Protein AF-A0A6A5TLI2-F1 (afdb_monomer)

Solvent-accessible surface area (backbone atoms only — not comparable to full-atom values): 25163 Å² total; per-residue (Å²): 132,85,78,82,73,52,77,64,56,52,54,50,51,51,52,51,52,51,52,52,59,65,46,51,81,82,48,85,83,64,57,69,62,50,48,46,63,44,53,27,69,99,76,43,58,48,68,50,74,39,88,47,91,58,64,58,66,43,54,50,50,51,56,49,50,53,50,31,34,76,70,69,56,26,66,84,86,59,65,67,46,73,38,31,70,54,40,80,92,35,46,45,74,72,72,67,57,68,78,84,73,76,56,77,68,58,58,59,57,53,53,64,55,50,65,70,65,52,82,81,69,77,91,76,74,93,75,83,89,81,88,77,83,88,79,92,85,83,90,82,88,78,94,73,87,79,87,67,88,71,74,55,77,65,44,63,29,49,31,41,57,54,54,53,41,58,51,27,40,76,69,73,38,55,79,87,77,50,66,94,72,32,81,54,22,48,47,66,75,36,71,80,38,61,68,59,34,52,52,52,52,51,48,48,34,53,37,66,34,67,91,73,47,62,90,65,56,47,74,39,33,44,50,61,51,36,72,70,36,54,70,30,93,63,77,31,63,45,59,42,53,51,46,53,48,45,41,72,64,30,40,30,92,84,55,46,74,67,54,53,46,49,49,40,34,59,38,60,44,43,32,74,30,43,44,52,46,28,54,52,48,34,60,50,71,58,64,96,58,59,42,88,39,67,65,59,51,50,49,50,50,52,53,18,41,51,54,46,25,61,74,71,71,47,90,82,67,70,55,55,70,73,58,42,53,52,51,49,52,56,46,56,70,71,62,64,72,79,78,78,76,70,75,95,66,93,71,81,74,64,73,64,62,56,56,59,53,53,52,51,51,52,51,52,53,54,52,48,53,54,49,54,53,47,38,69,74,58,35,62,69,49,58,64,68,66,53,88,80,86,51,83,88,73,66,81,82,90,79,58,58,73,58,55,49,52,51,47,57,72,57,57,82,76,113

Structure (mmCIF, N/CA/C/O backbone):
data_AF-A0A6A5TLI2-F1
#
_entry.id   AF-A0A6A5TLI2-F1
#
loop_
_atom_site.group_PDB
_atom_site.id
_atom_site.type_symbol
_atom_site.label_atom_id
_atom_site.label_alt_id
_atom_site.label_comp_id
_atom_site.label_asym_id
_atom_site.label_entity_id
_atom_site.label_seq_id
_atom_site.pdbx_PDB_ins_code
_atom_site.Cartn_x
_atom_site.Cartn_y
_atom_site.Cartn_z
_atom_site.occupancy
_atom_site.B_iso_or_equiv
_atom_site.auth_seq_id
_atom_site.auth_comp_id
_atom_site.auth_asym_id
_atom_site.auth_atom_id
_atom_site.pdbx_PDB_model_num
ATOM 1 N N . MET A 1 1 ? 1.275 -0.196 -52.622 1.00 39.25 1 MET A N 1
ATOM 2 C CA . MET A 1 1 ? 1.720 -1.388 -53.374 1.00 39.25 1 MET A CA 1
ATOM 3 C C . MET A 1 1 ? 3.051 -1.822 -52.786 1.00 39.25 1 MET A C 1
ATOM 5 O O . MET A 1 1 ? 4.005 -1.066 -52.906 1.00 39.25 1 MET A O 1
ATOM 9 N N . ALA A 1 2 ? 3.107 -2.949 -52.077 1.00 48.44 2 ALA A N 1
ATOM 10 C CA . ALA A 1 2 ? 4.378 -3.488 -51.602 1.00 48.44 2 ALA A CA 1
ATOM 11 C C . ALA A 1 2 ? 5.139 -4.030 -52.818 1.00 48.44 2 ALA A C 1
ATOM 13 O O . ALA A 1 2 ? 4.650 -4.939 -53.488 1.00 48.44 2 ALA A O 1
ATOM 14 N N . GLN A 1 3 ? 6.279 -3.426 -53.155 1.00 59.34 3 GLN A N 1
ATOM 15 C CA . GLN A 1 3 ? 7.185 -4.005 -54.143 1.00 59.34 3 GLN A CA 1
ATOM 16 C C . GLN A 1 3 ? 7.678 -5.342 -53.580 1.00 59.34 3 GLN A C 1
ATOM 18 O O . GLN A 1 3 ? 8.162 -5.402 -52.452 1.00 59.34 3 GLN A O 1
ATOM 23 N N . SER A 1 4 ? 7.489 -6.425 -54.332 1.00 59.00 4 SER A N 1
ATOM 24 C CA . SER A 1 4 ? 7.998 -7.741 -53.960 1.00 59.00 4 SER A CA 1
ATOM 25 C C . SER A 1 4 ? 9.522 -7.701 -54.019 1.00 59.00 4 SER A C 1
ATOM 27 O O . SER A 1 4 ? 10.084 -7.637 -55.114 1.00 59.00 4 SER A O 1
ATOM 29 N N . TYR A 1 5 ? 10.173 -7.709 -52.857 1.00 66.69 5 TYR A N 1
ATOM 30 C CA . TYR A 1 5 ? 11.626 -7.800 -52.771 1.00 66.69 5 TYR A CA 1
ATOM 31 C C . TYR A 1 5 ? 12.113 -9.031 -53.527 1.00 66.69 5 TYR A C 1
ATOM 33 O O . TYR A 1 5 ? 11.521 -10.112 -53.443 1.00 66.69 5 TYR A O 1
ATOM 41 N N . THR A 1 6 ? 13.198 -8.876 -54.275 1.00 78.31 6 THR A N 1
ATOM 42 C CA . THR A 1 6 ? 13.829 -10.034 -54.910 1.00 78.31 6 THR A CA 1
ATOM 43 C C . THR A 1 6 ? 14.427 -10.936 -53.824 1.00 78.31 6 THR A C 1
ATOM 45 O O . THR A 1 6 ? 14.889 -10.454 -52.788 1.00 78.31 6 THR A O 1
ATOM 48 N N . LEU A 1 7 ? 14.469 -12.256 -54.050 1.00 68.25 7 LEU A N 1
ATOM 49 C CA . LEU A 1 7 ? 15.100 -13.220 -53.125 1.00 68.25 7 LEU A CA 1
ATOM 50 C C . LEU A 1 7 ? 16.531 -12.805 -52.719 1.00 68.25 7 LEU A C 1
ATOM 52 O O . LEU A 1 7 ? 16.986 -13.121 -51.622 1.00 68.25 7 LEU A O 1
ATOM 56 N N . ASN A 1 8 ? 17.223 -12.059 -53.587 1.00 83.94 8 ASN A N 1
ATOM 57 C CA . ASN A 1 8 ? 18.562 -11.538 -53.337 1.00 83.94 8 ASN A CA 1
ATOM 58 C C . ASN A 1 8 ? 18.569 -10.353 -52.348 1.00 83.94 8 ASN A C 1
ATOM 60 O O . ASN A 1 8 ? 19.383 -10.324 -51.430 1.00 83.94 8 ASN A O 1
ATOM 64 N N . GLU A 1 9 ? 17.631 -9.409 -52.464 1.00 90.00 9 GLU A N 1
ATOM 65 C CA . GLU A 1 9 ? 17.502 -8.289 -51.515 1.00 90.00 9 GLU A CA 1
ATOM 66 C C . GLU A 1 9 ? 17.155 -8.774 -50.108 1.00 90.00 9 GLU A C 1
ATOM 68 O O . GLU A 1 9 ? 17.720 -8.288 -49.130 1.00 90.00 9 GLU A O 1
ATOM 73 N N . GLN A 1 10 ? 16.280 -9.777 -49.999 1.00 90.38 10 GLN A N 1
ATOM 74 C CA . GLN A 1 10 ? 15.936 -10.372 -48.711 1.00 90.38 10 GLN A CA 1
ATOM 75 C C . GLN A 1 10 ? 17.144 -11.071 -48.073 1.00 90.38 10 GLN A C 1
ATOM 77 O O . GLN A 1 10 ? 17.377 -10.916 -46.874 1.00 90.38 10 GLN A O 1
ATOM 82 N N . ALA A 1 11 ? 17.938 -11.800 -48.864 1.00 90.38 11 ALA A N 1
ATOM 83 C CA . ALA A 1 11 ? 19.151 -12.455 -48.380 1.00 90.38 11 ALA A CA 1
ATOM 84 C C . ALA A 1 11 ? 20.198 -11.438 -47.889 1.00 90.38 11 ALA A C 1
ATOM 86 O O . ALA A 1 11 ? 20.787 -11.622 -46.820 1.00 90.38 11 ALA A O 1
ATOM 87 N N . VAL A 1 12 ? 20.389 -10.339 -48.628 1.00 94.12 12 VAL A N 1
ATOM 88 C CA . VAL A 1 12 ? 21.301 -9.251 -48.243 1.00 94.12 12 VAL A CA 1
ATOM 89 C C . VAL A 1 12 ? 20.803 -8.528 -46.990 1.00 94.12 12 VAL A C 1
ATOM 91 O O . VAL A 1 12 ? 21.582 -8.338 -46.058 1.00 94.12 12 VAL A O 1
ATOM 94 N N . ALA A 1 13 ? 19.517 -8.177 -46.919 1.00 95.31 13 ALA A N 1
ATOM 95 C CA . ALA A 1 13 ? 18.926 -7.520 -45.753 1.00 95.31 13 ALA A CA 1
ATOM 96 C C . ALA A 1 13 ? 19.003 -8.403 -44.500 1.00 95.31 13 ALA A C 1
ATOM 98 O O . ALA A 1 13 ? 19.365 -7.920 -43.428 1.00 95.31 13 ALA A O 1
ATOM 99 N N . HIS A 1 14 ? 18.731 -9.704 -44.644 1.00 94.62 14 HIS A N 1
ATOM 100 C CA . HIS A 1 14 ? 18.873 -10.673 -43.562 1.00 94.62 14 HIS A CA 1
ATOM 101 C C . HIS A 1 14 ? 20.314 -10.719 -43.049 1.00 94.62 14 HIS A C 1
ATOM 103 O O . HIS A 1 14 ? 20.538 -10.601 -41.845 1.00 94.62 14 HIS A O 1
ATOM 109 N N . ARG A 1 15 ? 21.307 -10.838 -43.946 1.00 95.38 15 ARG A N 1
ATOM 110 C CA . ARG A 1 15 ? 22.713 -10.852 -43.523 1.00 95.38 15 ARG A CA 1
ATOM 111 C C . ARG A 1 15 ? 23.103 -9.543 -42.844 1.00 95.38 15 ARG A C 1
ATOM 113 O O . ARG A 1 15 ? 23.720 -9.586 -41.788 1.00 95.38 15 ARG A O 1
ATOM 120 N N . LEU A 1 16 ? 22.714 -8.404 -43.413 1.00 96.31 16 LEU A N 1
ATOM 121 C CA . LEU A 1 16 ? 23.007 -7.088 -42.852 1.00 96.31 16 LEU A CA 1
ATOM 122 C C . LEU A 1 16 ? 22.413 -6.917 -41.446 1.00 96.31 16 LEU A C 1
ATOM 124 O O . LEU A 1 16 ? 23.113 -6.454 -40.552 1.00 96.31 16 LEU A O 1
ATOM 128 N N . LEU A 1 17 ? 21.157 -7.320 -41.230 1.00 96.62 17 LEU A N 1
ATOM 129 C CA . LEU A 1 17 ? 20.503 -7.233 -39.923 1.00 96.62 17 LEU A CA 1
ATOM 130 C C . LEU A 1 17 ? 21.222 -8.086 -38.869 1.00 96.62 17 LEU A C 1
ATOM 132 O O . LEU A 1 17 ? 21.444 -7.618 -37.754 1.00 96.62 17 LEU A O 1
ATOM 136 N N . VAL A 1 18 ? 21.613 -9.312 -39.231 1.00 95.88 18 VAL A N 1
ATOM 137 C CA . VAL A 1 18 ? 22.367 -10.204 -38.337 1.00 95.88 18 VAL A CA 1
ATOM 138 C C . VAL A 1 18 ? 23.701 -9.575 -37.942 1.00 95.88 18 VAL A C 1
ATOM 140 O O . VAL A 1 18 ? 24.020 -9.544 -36.757 1.00 95.88 18 VAL A O 1
ATOM 143 N N . GLU A 1 19 ? 24.455 -9.033 -38.901 1.00 96.56 19 GLU A N 1
ATOM 144 C CA . GLU A 1 19 ? 25.743 -8.387 -38.615 1.00 96.56 19 GLU A CA 1
ATOM 145 C C . GLU A 1 19 ? 25.578 -7.128 -37.752 1.00 96.56 19 GLU A C 1
ATOM 147 O O . GLU A 1 19 ? 26.348 -6.918 -36.815 1.00 96.56 19 GLU A O 1
ATOM 152 N N . LEU A 1 20 ? 24.548 -6.311 -38.007 1.00 96.81 20 LEU A N 1
ATOM 153 C CA . LEU A 1 20 ? 24.256 -5.125 -37.196 1.00 96.81 20 LEU A CA 1
ATOM 154 C C . LEU A 1 20 ? 23.976 -5.494 -35.735 1.00 96.81 20 LEU A C 1
ATOM 156 O O . LEU A 1 20 ? 24.551 -4.879 -34.841 1.00 96.81 20 LEU A O 1
ATOM 160 N N . LEU A 1 21 ? 23.140 -6.506 -35.487 1.00 95.81 21 LEU A N 1
ATOM 161 C CA . LEU A 1 21 ? 22.806 -6.950 -34.129 1.00 95.81 21 LEU A CA 1
ATOM 162 C C . LEU A 1 21 ? 23.989 -7.638 -33.435 1.00 95.81 21 LEU A C 1
ATOM 164 O O . LEU A 1 21 ? 24.227 -7.398 -32.253 1.00 95.81 21 LEU A O 1
ATOM 168 N N . ALA A 1 22 ? 24.758 -8.455 -34.162 1.00 94.56 22 ALA A N 1
ATOM 169 C CA . ALA A 1 22 ? 25.930 -9.134 -33.614 1.00 94.56 22 ALA A CA 1
ATOM 170 C C . ALA A 1 22 ? 27.008 -8.133 -33.171 1.00 94.56 22 ALA A C 1
ATOM 172 O O . ALA A 1 22 ? 27.561 -8.250 -32.077 1.00 94.56 22 ALA A O 1
ATOM 173 N N . HIS A 1 23 ? 27.280 -7.115 -33.993 1.00 95.19 23 HIS A N 1
ATOM 174 C CA . HIS A 1 23 ? 28.270 -6.095 -33.669 1.00 95.19 23 HIS A CA 1
ATOM 175 C C . HIS A 1 23 ? 27.754 -5.037 -32.683 1.00 95.19 23 HIS A C 1
ATOM 177 O O . HIS A 1 23 ? 28.562 -4.473 -31.947 1.00 95.19 23 HIS A O 1
ATOM 183 N N . GLN A 1 24 ? 26.439 -4.800 -32.580 1.00 95.75 24 GLN A N 1
ATOM 184 C CA . GLN A 1 24 ? 25.865 -3.830 -31.635 1.00 95.75 24 GLN A CA 1
ATOM 185 C C . GLN A 1 24 ? 26.320 -4.063 -30.185 1.00 95.75 24 GLN A C 1
ATOM 187 O O . GLN A 1 24 ? 26.516 -3.099 -29.452 1.00 95.75 24 GLN A O 1
ATOM 192 N N . PHE A 1 25 ? 26.532 -5.318 -29.776 1.00 89.44 25 PHE A N 1
ATOM 193 C CA . PHE A 1 25 ? 26.960 -5.653 -28.414 1.00 89.44 25 PHE A CA 1
ATOM 194 C C . PHE A 1 25 ? 28.353 -5.105 -28.050 1.00 89.44 25 PHE A C 1
ATOM 196 O O . PHE A 1 25 ? 28.614 -4.807 -26.888 1.00 89.44 25 PHE A O 1
ATOM 203 N N . ALA A 1 26 ? 29.249 -4.968 -29.032 1.00 93.88 26 ALA A N 1
ATOM 204 C CA . ALA A 1 26 ? 30.654 -4.616 -28.811 1.00 93.88 26 ALA A CA 1
ATOM 205 C C . ALA A 1 26 ? 31.037 -3.220 -29.333 1.00 93.88 26 ALA A C 1
ATOM 207 O O . ALA A 1 26 ? 32.183 -2.799 -29.173 1.00 93.88 26 ALA A O 1
ATOM 208 N N . PHE A 1 27 ? 30.106 -2.504 -29.965 1.00 94.88 27 PHE A N 1
ATOM 209 C CA . PHE A 1 27 ? 30.338 -1.178 -30.532 1.00 94.88 27 PHE A CA 1
ATOM 210 C C . PHE A 1 27 ? 29.565 -0.100 -29.757 1.00 94.88 27 PHE A C 1
ATOM 212 O O . PHE A 1 27 ? 28.487 -0.364 -29.225 1.00 94.88 27 PHE A O 1
ATOM 219 N N . PRO A 1 28 ? 30.088 1.138 -29.683 1.00 95.81 28 PRO A N 1
ATOM 220 C CA . PRO A 1 28 ? 29.411 2.223 -28.985 1.00 95.81 28 PRO A CA 1
ATOM 221 C C . PRO A 1 28 ? 28.083 2.587 -29.662 1.00 95.81 28 PRO A C 1
ATOM 223 O O . PRO A 1 28 ? 27.995 2.708 -30.886 1.00 95.81 28 PRO A O 1
ATOM 226 N N . VAL A 1 29 ? 27.054 2.832 -28.848 1.00 96.44 29 VAL A N 1
ATOM 227 C CA . VAL A 1 29 ? 25.727 3.238 -29.326 1.00 96.44 29 VAL A CA 1
ATOM 228 C C . VAL A 1 29 ? 25.762 4.699 -29.776 1.00 96.44 29 VAL A C 1
ATOM 230 O O . VAL A 1 29 ? 25.893 5.618 -28.969 1.00 96.44 29 VAL A O 1
ATOM 233 N N . ARG A 1 30 ? 25.596 4.930 -31.081 1.00 95.56 30 ARG A N 1
ATOM 234 C CA . ARG A 1 30 ? 25.567 6.268 -31.697 1.00 95.56 30 ARG A CA 1
ATOM 235 C C . ARG A 1 30 ? 24.184 6.921 -31.581 1.00 95.56 30 ARG A C 1
ATOM 237 O O . ARG A 1 30 ? 23.533 7.240 -32.578 1.00 95.56 30 ARG A O 1
ATOM 244 N N . TRP A 1 31 ? 23.709 7.094 -30.347 1.00 95.62 31 TRP A N 1
ATOM 245 C CA . TRP A 1 31 ? 22.345 7.568 -30.093 1.00 95.62 31 TRP A CA 1
ATOM 246 C C . TRP A 1 31 ? 22.119 9.022 -30.522 1.00 95.62 31 TRP A C 1
ATOM 248 O O . TRP A 1 31 ? 21.080 9.330 -31.097 1.00 95.62 31 TRP A O 1
ATOM 258 N N . THR A 1 32 ? 23.116 9.894 -30.349 1.00 94.12 32 THR A N 1
ATOM 259 C CA . THR A 1 32 ? 23.049 11.292 -30.809 1.00 94.12 32 THR A CA 1
ATOM 260 C C . THR A 1 32 ? 22.820 11.383 -32.317 1.00 94.12 32 THR A C 1
ATOM 262 O O . THR A 1 32 ? 21.941 12.114 -32.760 1.00 94.12 32 THR A O 1
ATOM 265 N N . ASP A 1 33 ? 23.550 10.591 -33.107 1.00 94.06 33 ASP A N 1
ATOM 266 C CA . ASP A 1 33 ? 23.412 10.585 -34.569 1.00 94.06 33 ASP A CA 1
ATOM 267 C C . ASP A 1 33 ? 22.046 10.040 -35.007 1.00 94.06 33 ASP A C 1
ATOM 269 O O . ASP A 1 33 ? 21.453 10.514 -35.975 1.00 94.06 33 ASP A O 1
ATOM 273 N N . THR A 1 34 ? 21.521 9.066 -34.259 1.00 94.81 34 THR A N 1
ATOM 274 C CA . THR A 1 34 ? 20.181 8.512 -34.487 1.00 94.81 34 THR A CA 1
ATOM 275 C C . THR A 1 34 ? 19.105 9.567 -34.228 1.00 94.81 34 THR A C 1
ATOM 277 O O . THR A 1 34 ? 18.203 9.746 -35.043 1.00 94.81 34 THR A O 1
ATOM 280 N N . GLN A 1 35 ? 19.213 10.311 -33.124 1.00 94.25 35 GLN A N 1
ATOM 281 C CA . GLN A 1 35 ? 18.293 11.404 -32.812 1.00 94.25 35 GLN A CA 1
ATOM 282 C C . GLN A 1 35 ? 18.388 12.540 -33.832 1.00 94.25 35 GLN A C 1
ATOM 284 O O . GLN A 1 35 ? 17.355 13.062 -34.239 1.00 94.25 35 GLN A O 1
ATOM 289 N N . ASP A 1 36 ? 19.590 12.884 -34.295 1.00 92.75 36 ASP A N 1
ATOM 290 C CA . ASP A 1 36 ? 19.778 13.857 -35.372 1.00 92.75 36 ASP A CA 1
ATOM 291 C C . ASP A 1 36 ? 19.052 13.419 -36.646 1.00 92.75 36 ASP A C 1
ATOM 293 O O . ASP A 1 36 ? 18.323 14.216 -37.230 1.00 92.75 36 ASP A O 1
ATOM 297 N N . ALA A 1 37 ? 19.184 12.157 -37.055 1.00 91.69 37 ALA A N 1
ATOM 298 C CA . ALA A 1 37 ? 18.510 11.640 -38.245 1.00 91.69 37 ALA A CA 1
ATOM 299 C C . ALA A 1 37 ? 16.973 11.615 -38.118 1.00 91.69 37 ALA A C 1
ATOM 301 O O . ALA A 1 37 ? 16.279 11.809 -39.111 1.00 91.69 37 ALA A O 1
ATOM 302 N N . LEU A 1 38 ? 16.435 11.385 -36.914 1.00 92.38 38 LEU A N 1
ATOM 303 C CA . LEU A 1 38 ? 14.987 11.346 -36.665 1.00 92.38 38 LEU A CA 1
ATOM 304 C C . LEU A 1 38 ? 14.369 12.744 -36.503 1.00 92.38 38 LEU A C 1
ATOM 306 O O . LEU A 1 38 ? 13.240 12.990 -36.930 1.00 92.38 38 LEU A O 1
ATOM 310 N N . LEU A 1 39 ? 15.082 13.654 -35.836 1.00 92.00 39 LEU A N 1
ATOM 311 C CA . LEU A 1 39 ? 14.563 14.959 -35.417 1.00 92.00 39 LEU A CA 1
ATOM 312 C C . LEU A 1 39 ? 14.951 16.101 -36.367 1.00 92.00 39 LEU A C 1
ATOM 314 O O . LEU A 1 39 ? 14.342 17.171 -36.291 1.00 92.00 39 LEU A O 1
ATOM 318 N N . SER A 1 40 ? 15.941 15.898 -37.242 1.00 85.94 40 SER A N 1
ATOM 319 C CA . SER A 1 40 ? 16.366 16.858 -38.272 1.00 85.94 40 SER A CA 1
ATOM 320 C C . SER A 1 40 ? 16.185 16.293 -39.688 1.00 85.94 40 SER A C 1
ATOM 322 O O . SER A 1 40 ? 16.052 15.088 -39.871 1.00 85.94 40 SER A O 1
ATOM 324 N N . GLY A 1 41 ? 16.158 17.164 -40.703 1.00 74.19 41 GLY A N 1
ATOM 325 C CA . GLY A 1 41 ? 16.015 16.778 -42.117 1.00 74.19 41 GLY A CA 1
ATOM 326 C C . GLY A 1 41 ? 14.726 17.278 -42.779 1.00 74.19 41 GLY A C 1
ATOM 327 O O . GLY A 1 41 ? 14.013 18.109 -42.223 1.00 74.19 41 GLY A O 1
ATOM 328 N N . GLY A 1 42 ? 14.445 16.792 -43.996 1.00 73.56 42 GLY A N 1
ATOM 329 C CA . GLY A 1 42 ? 13.294 17.230 -44.805 1.00 73.56 42 GLY A CA 1
ATOM 330 C C . GLY A 1 42 ? 11.929 16.758 -44.288 1.00 73.56 42 GLY A C 1
ATOM 331 O O . GLY A 1 42 ? 10.916 17.379 -44.592 1.00 73.56 42 GLY A O 1
ATOM 332 N N . SER A 1 43 ? 11.904 15.694 -43.482 1.00 82.56 43 SER A N 1
ATOM 333 C CA . SER A 1 43 ? 10.695 15.138 -42.864 1.00 82.56 43 SER A CA 1
ATOM 334 C C . SER A 1 43 ? 10.980 14.735 -41.408 1.00 82.56 43 SER A C 1
ATOM 336 O O . SER A 1 43 ? 11.127 13.543 -41.122 1.00 82.56 43 SER A O 1
ATOM 338 N N . PRO A 1 44 ? 11.134 15.706 -40.488 1.00 89.44 44 PRO A N 1
ATOM 339 C CA . PRO A 1 44 ? 11.381 15.403 -39.085 1.00 89.44 44 PRO A CA 1
ATOM 340 C C . PRO A 1 44 ? 10.163 14.706 -38.474 1.00 89.44 44 PRO A C 1
ATOM 342 O O . PRO A 1 44 ? 9.017 15.004 -38.819 1.00 89.44 44 PRO A O 1
ATOM 345 N N . VAL A 1 45 ? 10.410 13.794 -37.538 1.00 92.56 45 VAL A N 1
ATOM 346 C CA . VAL A 1 45 ? 9.342 13.095 -36.821 1.00 92.56 45 VAL A CA 1
ATOM 347 C C . VAL A 1 45 ? 8.497 14.098 -36.028 1.00 92.56 45 VAL A C 1
ATOM 349 O O . VAL A 1 45 ? 9.027 14.937 -35.298 1.00 92.56 45 VAL A O 1
ATOM 352 N N . SER A 1 46 ? 7.174 13.992 -36.160 1.00 91.75 46 SER A N 1
ATOM 353 C CA . SER A 1 46 ? 6.201 14.813 -35.430 1.00 91.75 46 SER A CA 1
ATOM 354 C C . SER A 1 46 ? 5.714 14.169 -34.131 1.00 91.75 46 SER A C 1
ATOM 356 O O . SER A 1 46 ? 5.227 14.870 -33.249 1.00 91.75 46 SER A O 1
ATOM 358 N N . ARG A 1 47 ? 5.856 12.846 -33.989 1.00 93.69 47 ARG A N 1
ATOM 359 C CA . ARG A 1 47 ? 5.468 12.086 -32.796 1.00 93.69 47 ARG A CA 1
ATOM 360 C C . ARG A 1 47 ? 6.488 10.992 -32.498 1.00 93.69 47 ARG A C 1
ATOM 362 O O . ARG A 1 47 ? 6.669 10.083 -33.302 1.00 93.69 47 ARG A O 1
ATOM 369 N N . LEU A 1 48 ? 7.131 11.074 -31.337 1.00 94.50 48 LEU A N 1
ATOM 370 C CA . LEU A 1 48 ? 8.104 10.102 -30.845 1.00 94.50 48 LEU A CA 1
ATOM 371 C C . LEU A 1 48 ? 7.541 9.421 -29.596 1.00 94.50 48 LEU A C 1
ATOM 373 O O . LEU A 1 48 ? 7.243 10.085 -28.604 1.00 94.50 48 LEU A O 1
ATOM 377 N N . ILE A 1 49 ? 7.384 8.098 -29.671 1.00 95.25 49 ILE A N 1
ATOM 378 C CA . ILE A 1 49 ? 6.790 7.273 -28.616 1.00 95.25 49 ILE A CA 1
ATOM 379 C C . ILE A 1 49 ? 7.870 6.359 -28.042 1.00 95.25 49 ILE A C 1
ATOM 381 O O . ILE A 1 49 ? 8.447 5.544 -28.758 1.00 95.25 49 ILE A O 1
ATOM 385 N N . GLU A 1 50 ? 8.134 6.488 -26.748 1.00 95.38 50 GLU A N 1
ATOM 386 C CA . GLU A 1 50 ? 9.022 5.597 -26.010 1.00 95.38 50 GLU A CA 1
ATOM 387 C C . GLU A 1 50 ? 8.242 4.423 -25.415 1.00 95.38 50 GLU A C 1
ATOM 389 O O . GLU A 1 50 ? 7.293 4.607 -24.648 1.00 95.38 50 GLU A O 1
ATOM 394 N N . 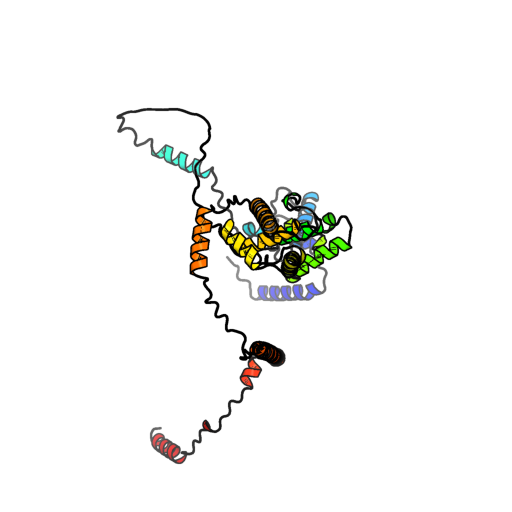LEU A 1 51 ? 8.689 3.213 -25.749 1.00 94.69 51 LEU A N 1
ATOM 395 C CA . LEU A 1 51 ? 8.217 1.964 -25.165 1.00 94.69 51 LEU A CA 1
ATOM 396 C C . LEU A 1 51 ? 9.268 1.471 -24.172 1.00 94.69 51 LEU A C 1
ATOM 398 O O . LEU A 1 51 ? 10.291 0.905 -24.555 1.00 94.69 51 LEU A O 1
ATOM 402 N N . GLY A 1 52 ? 9.027 1.723 -22.893 1.00 91.00 52 GLY A N 1
ATOM 403 C CA . GLY A 1 52 ? 9.943 1.365 -21.822 1.00 91.00 52 GLY A CA 1
ATOM 404 C C . GLY A 1 52 ? 9.315 1.582 -20.448 1.00 91.00 52 GLY A C 1
ATOM 405 O O . GLY A 1 52 ? 8.239 2.175 -20.353 1.00 91.00 52 GLY A O 1
ATOM 406 N N . PRO A 1 53 ? 9.969 1.100 -19.378 1.00 89.94 53 PRO A N 1
ATOM 407 C CA . PRO A 1 53 ? 9.482 1.248 -18.007 1.00 89.94 53 PRO A CA 1
ATOM 408 C C . PRO A 1 53 ? 9.615 2.682 -17.467 1.00 89.94 53 PRO A C 1
ATOM 410 O O . PRO A 1 53 ? 9.012 3.004 -16.448 1.00 89.94 53 PRO A O 1
ATOM 413 N N . SER A 1 54 ? 10.401 3.538 -18.126 1.00 90.19 54 SER A N 1
ATOM 414 C CA . SER A 1 54 ? 10.632 4.936 -17.755 1.00 90.19 54 SER A CA 1
ATOM 415 C C . SER A 1 54 ? 10.650 5.850 -18.985 1.00 90.19 54 SER A C 1
ATOM 417 O O . SER A 1 54 ? 10.788 5.390 -20.115 1.00 90.19 54 SER A O 1
ATOM 419 N N . ALA A 1 55 ? 10.546 7.162 -18.759 1.00 91.00 55 ALA A N 1
ATOM 420 C CA . ALA A 1 55 ? 10.553 8.202 -19.794 1.00 91.00 55 ALA A CA 1
ATOM 421 C C . ALA A 1 55 ? 11.969 8.766 -20.057 1.00 91.00 55 ALA A C 1
ATOM 423 O O . ALA A 1 55 ? 12.213 9.975 -19.998 1.00 91.00 55 ALA A O 1
ATOM 424 N N . THR A 1 56 ? 12.952 7.889 -20.261 1.00 93.12 56 THR A N 1
ATOM 425 C CA . THR A 1 56 ? 14.366 8.285 -20.338 1.00 93.12 56 THR A CA 1
ATOM 426 C C . THR A 1 56 ? 14.737 8.789 -21.734 1.00 93.12 56 THR A C 1
ATOM 428 O O . THR A 1 56 ? 15.364 9.844 -21.872 1.00 93.12 56 THR A O 1
ATOM 431 N N . LEU A 1 57 ? 14.338 8.066 -22.781 1.00 94.75 57 LEU A N 1
ATOM 432 C CA . LEU A 1 57 ? 14.634 8.400 -24.174 1.00 94.75 57 LEU A CA 1
ATOM 433 C C . LEU A 1 57 ? 13.841 9.617 -24.649 1.00 94.75 57 LEU A C 1
ATOM 435 O O . LEU A 1 57 ? 14.385 10.439 -25.384 1.00 94.75 57 LEU A O 1
ATOM 439 N N . THR A 1 58 ? 12.599 9.779 -24.190 1.00 93.88 58 THR A N 1
ATOM 440 C CA . THR A 1 58 ? 11.794 10.991 -24.409 1.00 93.88 58 THR A CA 1
ATOM 441 C C . THR A 1 58 ? 12.475 12.224 -23.827 1.00 93.88 58 THR A C 1
ATOM 443 O O . THR A 1 58 ? 12.603 13.230 -24.525 1.00 93.88 58 THR A O 1
ATOM 446 N N . GLY A 1 59 ? 13.003 12.143 -22.600 1.00 92.94 59 GLY A N 1
ATOM 447 C CA . GLY A 1 59 ? 13.766 13.237 -21.993 1.00 92.94 59 GLY A CA 1
ATOM 448 C C . GLY A 1 59 ? 15.046 13.583 -22.768 1.00 92.94 59 GLY A C 1
ATOM 449 O O . GLY A 1 59 ? 15.378 14.759 -22.938 1.00 92.94 59 GLY A O 1
ATOM 450 N N . MET A 1 60 ? 15.759 12.580 -23.291 1.00 94.56 60 MET A N 1
ATOM 451 C CA . MET A 1 60 ? 16.916 12.809 -24.170 1.00 94.56 60 MET A CA 1
ATOM 452 C C . MET A 1 60 ? 16.503 13.447 -25.502 1.00 94.56 60 MET A C 1
ATOM 454 O O . MET A 1 60 ? 17.140 14.401 -25.946 1.00 94.56 60 MET A O 1
ATOM 458 N N . ALA A 1 61 ? 15.430 12.953 -26.122 1.00 94.38 61 ALA A N 1
ATOM 459 C CA . ALA A 1 61 ? 14.909 13.474 -27.381 1.00 94.38 61 ALA A CA 1
ATOM 460 C C . ALA A 1 61 ? 14.427 14.923 -27.238 1.00 94.38 61 ALA A C 1
ATOM 462 O O . ALA A 1 61 ? 14.674 15.727 -28.132 1.00 94.38 61 ALA A O 1
ATOM 463 N N . GLN A 1 62 ? 13.830 15.291 -26.099 1.00 94.00 62 GLN A N 1
ATOM 464 C CA . GLN A 1 62 ? 13.460 16.674 -25.796 1.00 94.00 62 GLN A CA 1
ATOM 465 C C . GLN A 1 62 ? 14.683 17.593 -25.786 1.00 94.00 62 GLN A C 1
ATOM 467 O O . GLN A 1 62 ? 14.694 18.622 -26.459 1.00 94.00 62 GLN A O 1
ATOM 472 N N . LYS A 1 63 ? 15.740 17.209 -25.057 1.00 94.81 63 LYS A N 1
ATOM 473 C CA . LYS A 1 63 ? 16.983 17.992 -24.976 1.00 94.81 63 LYS A CA 1
ATOM 474 C C . LYS A 1 63 ? 17.636 18.148 -26.349 1.00 94.81 63 LYS A C 1
ATOM 476 O O . LYS A 1 63 ? 18.055 19.251 -26.701 1.00 94.81 63 LYS A O 1
ATOM 481 N N . GLN A 1 64 ? 17.684 17.070 -27.130 1.00 94.69 64 GLN A N 1
ATOM 482 C CA . GLN A 1 64 ? 18.260 17.099 -28.471 1.00 94.69 64 GLN A CA 1
ATOM 483 C C . GLN A 1 64 ? 17.412 17.928 -29.442 1.00 94.69 64 GLN A C 1
ATOM 485 O O . GLN A 1 64 ? 17.964 18.718 -30.201 1.00 94.69 64 GLN A O 1
ATOM 490 N N . ALA A 1 65 ? 16.080 17.833 -29.386 1.00 92.94 65 ALA A N 1
ATOM 491 C CA . ALA A 1 65 ? 15.187 18.654 -30.199 1.00 92.94 65 ALA A CA 1
ATOM 492 C C . ALA A 1 65 ? 15.374 20.150 -29.912 1.00 92.94 65 ALA A C 1
ATOM 494 O O . ALA A 1 65 ? 15.478 20.934 -30.853 1.00 92.94 65 ALA A O 1
ATOM 495 N N . THR A 1 66 ? 15.477 20.540 -28.636 1.00 93.19 66 THR A N 1
ATOM 496 C CA . THR A 1 66 ? 15.761 21.929 -28.241 1.00 93.19 66 THR A CA 1
ATOM 497 C C . THR A 1 66 ? 17.100 22.399 -28.801 1.00 93.19 66 THR A C 1
ATOM 499 O O . THR A 1 66 ? 17.170 23.476 -29.387 1.00 93.19 66 THR A O 1
ATOM 502 N N . ARG A 1 67 ? 18.147 21.570 -28.702 1.00 94.25 67 ARG A N 1
ATOM 503 C CA . ARG A 1 67 ? 19.466 21.872 -29.273 1.00 94.25 67 ARG A CA 1
ATOM 504 C C . ARG A 1 67 ? 19.430 22.010 -30.800 1.00 94.25 67 ARG A C 1
ATOM 506 O O . ARG A 1 67 ? 20.032 22.914 -31.361 1.00 94.25 67 ARG A O 1
ATOM 513 N N . LEU A 1 68 ? 18.705 21.143 -31.499 1.00 91.88 68 LEU A N 1
ATOM 514 C CA . LEU A 1 68 ? 18.590 21.221 -32.957 1.00 91.88 68 LEU A CA 1
ATOM 515 C C . LEU A 1 68 ? 17.825 22.467 -33.415 1.00 91.88 68 LEU A C 1
ATOM 517 O O . LEU A 1 68 ? 18.110 22.990 -34.492 1.00 91.88 68 LEU A O 1
ATOM 521 N N . VAL A 1 69 ? 16.883 22.954 -32.603 1.00 91.31 69 VAL A N 1
ATOM 522 C CA . VAL A 1 69 ? 16.212 24.238 -32.837 1.00 91.31 69 VAL A CA 1
ATOM 523 C C . VAL A 1 69 ? 17.186 25.402 -32.640 1.00 91.31 69 VAL A C 1
ATOM 525 O O . VAL A 1 69 ? 17.233 26.285 -33.494 1.00 91.31 69 VAL A O 1
ATOM 528 N N . THR A 1 70 ? 18.007 25.395 -31.581 1.00 92.25 70 THR A N 1
ATOM 529 C CA . THR A 1 70 ? 19.025 26.445 -31.373 1.00 92.25 70 THR A CA 1
ATOM 530 C C . THR A 1 70 ? 20.090 26.452 -32.466 1.00 92.25 70 THR A C 1
ATOM 532 O O . THR A 1 70 ? 20.520 27.519 -32.892 1.00 92.25 70 THR A O 1
ATOM 535 N N . ASP A 1 71 ? 20.466 25.274 -32.965 1.00 90.31 71 ASP A N 1
ATOM 536 C CA . ASP A 1 71 ? 21.470 25.103 -34.020 1.00 90.31 71 ASP A CA 1
ATOM 537 C C . ASP A 1 71 ? 20.897 25.372 -35.433 1.00 90.31 71 ASP A C 1
ATOM 539 O O . ASP A 1 71 ? 21.601 25.216 -36.430 1.00 90.31 71 ASP A O 1
ATOM 543 N N . GLY A 1 72 ? 19.612 25.741 -35.553 1.00 87.56 72 GLY A N 1
ATOM 544 C CA . GLY A 1 72 ? 18.943 26.037 -36.829 1.00 87.56 72 GLY A CA 1
ATOM 545 C C . GLY A 1 72 ? 18.689 24.816 -37.725 1.00 87.56 72 GLY A C 1
ATOM 546 O O . GLY A 1 72 ? 18.287 24.961 -38.877 1.00 87.56 72 GLY A O 1
ATOM 547 N N . ARG A 1 73 ? 18.908 23.601 -37.209 1.00 87.25 73 ARG A N 1
ATOM 548 C CA . ARG A 1 73 ? 18.755 22.321 -37.928 1.00 87.25 73 ARG A CA 1
ATOM 549 C C . ARG A 1 73 ? 17.347 21.729 -37.821 1.00 87.25 73 ARG A C 1
ATOM 551 O O . ARG A 1 73 ? 17.036 20.759 -38.511 1.00 87.25 73 ARG A O 1
ATOM 558 N N . ARG A 1 74 ? 16.499 22.300 -36.964 1.00 88.38 74 ARG A N 1
ATOM 559 C CA . ARG A 1 74 ? 15.085 21.954 -36.792 1.00 88.38 74 ARG A CA 1
ATOM 560 C C . ARG A 1 74 ? 14.261 23.234 -36.679 1.00 88.38 74 ARG A C 1
ATOM 562 O O . ARG A 1 74 ? 14.640 24.155 -35.964 1.00 88.38 74 ARG A O 1
ATOM 569 N N . SER A 1 75 ? 13.119 23.291 -37.361 1.00 85.88 75 SER A N 1
ATOM 570 C CA . SER A 1 75 ? 12.205 24.431 -37.232 1.00 85.88 75 SER A CA 1
ATOM 571 C C . SER A 1 75 ? 11.564 24.453 -35.843 1.00 85.88 75 SER A C 1
ATOM 573 O O . SER A 1 75 ? 11.046 23.433 -35.386 1.00 85.88 75 SER A O 1
ATOM 575 N N . ALA A 1 76 ? 11.537 25.621 -35.199 1.00 84.12 76 ALA A N 1
ATOM 576 C CA . ALA A 1 76 ? 10.807 25.822 -33.946 1.00 84.12 76 ALA A CA 1
ATOM 577 C C . ALA A 1 76 ? 9.287 25.637 -34.117 1.00 84.12 76 ALA A C 1
ATOM 579 O O . ALA A 1 76 ? 8.604 25.257 -33.173 1.00 84.12 76 ALA A O 1
ATOM 580 N N . ALA A 1 77 ? 8.768 25.863 -35.330 1.00 81.94 77 ALA A N 1
ATOM 581 C CA . ALA A 1 77 ? 7.355 25.680 -35.655 1.00 81.94 77 ALA A CA 1
ATOM 582 C C . ALA A 1 77 ? 6.974 24.208 -35.911 1.00 81.94 77 ALA A C 1
ATOM 584 O O . ALA A 1 77 ? 5.794 23.896 -36.049 1.00 81.94 77 ALA A O 1
ATOM 585 N N . ALA A 1 78 ? 7.947 23.293 -35.999 1.00 84.25 78 ALA A N 1
ATOM 586 C CA . ALA A 1 78 ? 7.659 21.876 -36.187 1.00 84.25 78 ALA A CA 1
ATOM 587 C C . ALA A 1 78 ? 7.145 21.259 -34.875 1.00 84.25 78 ALA A C 1
ATOM 589 O O . ALA A 1 78 ? 7.890 21.148 -33.894 1.00 84.25 78 ALA A O 1
ATOM 590 N N . SER A 1 79 ? 5.890 20.805 -34.872 1.00 85.50 79 SER A N 1
ATOM 591 C CA . SER A 1 79 ? 5.288 20.086 -33.745 1.00 85.50 79 SER A CA 1
ATOM 592 C C . SER A 1 79 ? 6.063 18.801 -33.439 1.00 85.50 79 SER A C 1
ATOM 594 O O . SER A 1 79 ? 6.371 18.041 -34.358 1.00 85.50 79 SER A O 1
ATOM 596 N N . LEU A 1 80 ? 6.367 18.551 -32.163 1.00 92.12 80 LEU A N 1
ATOM 597 C CA . LEU A 1 80 ? 6.932 17.288 -31.685 1.00 92.12 80 LEU A CA 1
ATOM 598 C C . LEU A 1 80 ? 6.194 16.836 -30.432 1.00 92.12 80 LEU A C 1
ATOM 600 O O . LEU A 1 80 ? 6.380 17.398 -29.356 1.00 92.12 80 LEU A O 1
ATOM 604 N N . ASP A 1 81 ? 5.397 15.790 -30.590 1.00 92.38 81 ASP A N 1
ATOM 605 C CA . ASP A 1 81 ? 4.787 15.060 -29.492 1.00 92.38 81 ASP A CA 1
ATOM 606 C C . ASP A 1 81 ? 5.796 14.049 -28.937 1.00 92.38 81 ASP A C 1
ATOM 608 O O . ASP A 1 81 ? 6.211 13.131 -29.643 1.00 92.38 81 ASP A O 1
ATOM 612 N N . LEU A 1 82 ? 6.172 14.199 -27.668 1.00 93.88 82 LEU A N 1
ATOM 613 C CA . LEU A 1 82 ? 7.009 13.244 -26.940 1.00 93.88 82 LEU A CA 1
ATOM 614 C C . LEU A 1 82 ? 6.125 12.462 -25.975 1.00 93.88 82 LEU A C 1
ATOM 616 O O . LEU A 1 82 ? 5.661 13.010 -24.979 1.00 93.88 82 LEU A O 1
ATOM 620 N N . LEU A 1 83 ? 5.883 11.192 -26.284 1.00 94.06 83 LEU A N 1
ATOM 621 C CA . LEU A 1 83 ? 5.018 10.316 -25.500 1.00 94.06 83 LEU A CA 1
ATOM 622 C C . LEU A 1 83 ? 5.835 9.155 -24.940 1.00 94.06 83 LEU A C 1
ATOM 624 O O . LEU A 1 83 ? 6.780 8.684 -25.566 1.00 94.06 83 LEU A O 1
ATOM 628 N N . SER A 1 84 ? 5.464 8.681 -23.760 1.00 93.56 84 SER A N 1
ATOM 629 C CA . SER A 1 84 ? 6.120 7.556 -23.096 1.00 93.56 84 SER A CA 1
ATOM 630 C C . SER A 1 84 ? 5.041 6.673 -22.502 1.00 93.56 84 SER A C 1
ATOM 632 O O . SER A 1 84 ? 4.123 7.190 -21.867 1.00 93.56 84 SER A O 1
ATOM 634 N N . TYR A 1 85 ? 5.160 5.366 -22.721 1.00 91.19 85 TYR A N 1
ATOM 635 C CA . TYR A 1 85 ? 4.214 4.370 -22.223 1.00 91.19 85 TYR A CA 1
ATOM 636 C C . TYR A 1 85 ? 4.148 4.329 -20.689 1.00 91.19 85 TYR A C 1
ATOM 638 O O . TYR A 1 85 ? 3.096 4.069 -20.122 1.00 91.19 85 TYR A O 1
ATOM 646 N N . SER A 1 86 ? 5.252 4.629 -19.998 1.00 86.94 86 SER A N 1
ATOM 647 C CA . SER A 1 86 ? 5.301 4.604 -18.531 1.00 86.94 86 SER A CA 1
ATOM 648 C C . SER A 1 86 ? 4.648 5.820 -17.866 1.00 86.94 86 SER A C 1
ATOM 650 O O . SER A 1 86 ? 4.575 5.877 -16.641 1.00 86.94 86 SER A O 1
ATOM 652 N N . ASN A 1 87 ? 4.255 6.836 -18.641 1.00 85.38 87 ASN A N 1
ATOM 653 C CA . ASN A 1 87 ? 3.643 8.051 -18.118 1.00 85.38 87 ASN A CA 1
ATOM 654 C C . ASN A 1 87 ? 2.119 7.966 -18.265 1.00 85.38 87 ASN A C 1
ATOM 656 O O . ASN A 1 87 ? 1.593 8.087 -19.371 1.00 85.38 87 ASN A O 1
ATOM 660 N N . THR A 1 88 ? 1.416 7.816 -17.142 1.00 75.75 88 THR A N 1
ATOM 661 C CA . THR A 1 88 ? -0.053 7.725 -17.078 1.00 75.75 88 THR A CA 1
ATOM 662 C C . THR A 1 88 ? -0.759 8.951 -17.663 1.00 75.75 88 THR A C 1
ATOM 664 O O . THR A 1 88 ? -1.853 8.831 -18.197 1.00 75.75 88 THR A O 1
ATOM 667 N N . GLY A 1 89 ? -0.117 10.125 -17.672 1.00 80.00 89 GLY A N 1
ATOM 668 C CA . GLY A 1 89 ? -0.662 11.323 -18.322 1.00 80.00 89 GLY A CA 1
ATOM 669 C C . GLY A 1 89 ? -0.648 11.280 -19.857 1.00 80.00 89 GLY A C 1
ATOM 670 O O . GLY A 1 89 ? -1.270 12.123 -20.498 1.00 80.00 89 GLY A O 1
ATOM 671 N N . HIS A 1 90 ? 0.066 10.331 -20.470 1.00 86.88 90 HIS A N 1
ATOM 672 C CA . HIS A 1 90 ? 0.156 10.184 -21.928 1.00 86.88 90 HIS A CA 1
ATOM 673 C C . HIS A 1 90 ? -0.770 9.093 -22.486 1.00 86.88 90 HIS A C 1
ATOM 675 O O . HIS A 1 90 ? -0.888 8.976 -23.705 1.00 86.88 90 HIS A O 1
ATOM 681 N N . GLU A 1 91 ? -1.437 8.325 -21.622 1.00 84.00 91 GLU A N 1
ATOM 682 C CA . GLU A 1 91 ? -2.240 7.152 -21.978 1.00 84.00 91 GLU A CA 1
ATOM 683 C C . GLU A 1 91 ? -3.375 7.491 -22.955 1.00 84.00 91 GLU A C 1
ATOM 685 O O . GLU A 1 91 ? -3.426 6.939 -24.054 1.00 84.00 91 GLU A O 1
ATOM 690 N N . ALA A 1 92 ? -4.186 8.502 -22.637 1.00 84.31 92 ALA A N 1
ATOM 691 C CA . ALA A 1 92 ? -5.270 8.966 -23.505 1.00 84.31 92 ALA A CA 1
ATOM 692 C C . ALA A 1 92 ? -4.778 9.343 -24.919 1.00 84.31 92 ALA A C 1
ATOM 694 O O . ALA A 1 92 ? -5.378 8.993 -25.935 1.00 84.31 92 ALA A O 1
ATOM 695 N N . LYS A 1 93 ? -3.610 9.995 -25.012 1.00 85.69 93 LYS A N 1
ATOM 696 C CA . LYS A 1 93 ? -3.012 10.414 -26.291 1.00 85.69 93 LYS A CA 1
ATOM 697 C C . LYS A 1 93 ? -2.368 9.255 -27.065 1.00 85.69 93 LYS A C 1
ATOM 699 O O . LYS A 1 93 ? -2.259 9.341 -28.289 1.00 85.69 93 LYS A O 1
ATOM 704 N N . LEU A 1 94 ? -1.938 8.194 -26.377 1.00 90.00 94 LEU A N 1
ATOM 705 C CA . LEU A 1 94 ? -1.407 6.966 -26.981 1.00 90.00 94 LEU A CA 1
ATOM 706 C C . LEU A 1 94 ? -2.525 6.092 -27.559 1.00 90.00 94 LEU A C 1
ATOM 708 O O . LEU A 1 94 ? -2.370 5.574 -28.665 1.00 90.00 94 LEU A O 1
ATOM 712 N N . TRP A 1 95 ? -3.645 5.974 -26.843 1.00 89.44 95 TRP A N 1
ATOM 713 C CA . TRP A 1 95 ? -4.809 5.184 -27.257 1.00 89.44 95 TRP A CA 1
ATOM 714 C C . TRP A 1 95 ? -5.791 5.941 -28.149 1.00 89.44 95 TRP A C 1
ATOM 716 O O . TRP A 1 95 ? -6.757 5.352 -28.623 1.00 89.44 95 TRP A O 1
ATOM 726 N N . TYR A 1 96 ? -5.518 7.219 -28.433 1.00 88.75 96 TYR A N 1
ATOM 727 C CA . TYR A 1 96 ? -6.423 8.099 -29.178 1.00 88.75 96 TYR A CA 1
ATOM 728 C C . TYR A 1 96 ? -7.804 8.213 -28.510 1.00 88.75 96 TYR A C 1
ATOM 730 O O . TYR A 1 96 ? -8.820 8.403 -29.177 1.00 88.75 96 TYR A O 1
ATOM 738 N N . GLU A 1 97 ? -7.827 8.119 -27.182 1.00 84.88 97 GLU A N 1
ATOM 739 C CA . GLU A 1 97 ? -8.999 8.368 -26.355 1.00 84.88 97 GLU A CA 1
ATOM 740 C C . GLU A 1 97 ? -9.100 9.873 -26.136 1.00 84.88 97 GLU A C 1
ATOM 742 O O . GLU A 1 97 ? -8.591 10.443 -25.171 1.00 84.88 97 GLU A O 1
ATOM 747 N N . TYR A 1 98 ? -9.701 10.540 -27.112 1.00 78.62 98 TYR A N 1
ATOM 748 C CA . TYR A 1 98 ? -10.068 11.936 -26.974 1.00 78.62 98 TYR A CA 1
ATOM 749 C C . TYR A 1 98 ? -11.395 11.997 -26.230 1.00 78.62 98 TYR A C 1
ATOM 751 O O . TYR A 1 98 ? -12.380 11.391 -26.656 1.00 78.62 98 TYR A O 1
ATOM 759 N N . GLU A 1 99 ? -11.416 12.727 -25.118 1.00 63.31 99 GLU A N 1
ATOM 760 C CA . GLU A 1 99 ? -12.663 13.139 -24.488 1.00 63.31 99 GLU A CA 1
ATOM 761 C C . GLU A 1 99 ? -13.490 13.848 -25.568 1.00 63.31 99 GLU A C 1
ATOM 763 O O . GLU A 1 99 ? -12.969 14.714 -26.279 1.00 63.31 99 GLU A O 1
ATOM 768 N N . GLN A 1 100 ? -14.744 13.431 -25.762 1.00 48.41 100 GLN A N 1
ATOM 769 C CA . GLN A 1 100 ? -15.661 14.145 -26.642 1.00 48.41 100 GLN A CA 1
ATOM 770 C C . GLN A 1 100 ? -15.949 15.494 -25.990 1.00 48.41 100 GLN A C 1
ATOM 772 O O . GLN A 1 100 ? -16.922 15.655 -25.260 1.00 48.41 100 GLN A O 1
ATOM 777 N N . VAL A 1 101 ? -15.074 16.463 -26.237 1.00 50.59 101 VAL A N 1
ATOM 778 C CA . VAL A 1 101 ? -15.430 17.862 -26.102 1.00 50.59 101 VAL A CA 1
ATOM 779 C C . VAL A 1 101 ? -16.504 18.062 -27.158 1.00 50.59 101 VAL A C 1
ATOM 781 O O . VAL A 1 101 ? -16.234 18.033 -28.358 1.00 50.59 101 VAL A O 1
ATOM 784 N N . VAL A 1 102 ? -17.752 18.124 -26.705 1.00 46.47 102 VAL A N 1
ATOM 785 C CA . VAL A 1 102 ? -18.829 18.701 -27.494 1.00 46.47 102 VAL A CA 1
ATOM 786 C C . VAL A 1 102 ? -18.366 20.126 -27.759 1.00 46.47 102 VAL A C 1
ATOM 788 O O . VAL A 1 102 ? -18.371 20.956 -26.855 1.00 46.47 102 VAL A O 1
ATOM 791 N N . ASP A 1 103 ? -17.842 20.374 -28.958 1.00 41.94 103 ASP A N 1
ATOM 792 C CA . ASP A 1 103 ? -17.567 21.729 -29.406 1.00 41.94 103 ASP A CA 1
ATOM 793 C C . ASP A 1 103 ? -18.903 22.475 -29.348 1.00 41.94 103 ASP A C 1
ATOM 795 O O . ASP A 1 103 ? -19.815 22.177 -30.123 1.00 41.94 103 ASP A O 1
ATOM 799 N N . GLU A 1 104 ? -19.017 23.455 -28.452 1.00 45.34 104 GLU A N 1
ATOM 800 C CA . GLU A 1 104 ? -20.131 24.415 -28.404 1.00 45.34 104 GLU A CA 1
ATOM 801 C C . GLU A 1 104 ? -20.276 25.183 -29.746 1.00 45.34 104 GLU A C 1
ATOM 803 O O . GLU A 1 104 ? -21.286 25.829 -29.997 1.00 45.34 104 GLU A O 1
ATOM 808 N N . GLU A 1 105 ? -19.317 25.055 -30.676 1.00 47.69 105 GLU A N 1
ATOM 809 C CA . GLU A 1 105 ? -19.411 25.539 -32.065 1.00 47.69 105 GLU A CA 1
ATOM 810 C C . GLU A 1 105 ? -20.205 24.612 -33.010 1.00 47.69 105 GLU A C 1
ATOM 812 O O . GLU A 1 105 ? -20.597 25.026 -34.104 1.00 47.69 105 GLU A O 1
ATOM 817 N N . SER A 1 106 ? -20.471 23.362 -32.619 1.00 41.34 106 SER A N 1
ATOM 818 C CA . SER A 1 106 ? -21.285 22.433 -33.415 1.00 41.34 106 SER A CA 1
ATOM 819 C C . SER A 1 106 ? -22.792 22.621 -33.205 1.00 41.34 106 SER A C 1
ATOM 821 O O . SER A 1 106 ? -23.546 22.372 -34.146 1.00 41.34 106 SER A O 1
ATOM 823 N N . GLU A 1 107 ? -23.218 23.179 -32.062 1.00 44.34 107 GLU A N 1
ATOM 824 C CA . GLU A 1 107 ? -24.610 23.611 -31.846 1.00 44.34 107 GLU A CA 1
ATOM 825 C C . GLU A 1 107 ? -24.962 24.845 -32.698 1.00 44.34 107 GLU A C 1
ATOM 827 O O . GLU A 1 107 ? -26.029 24.881 -33.315 1.00 44.34 107 GLU A O 1
ATOM 832 N N . VAL A 1 108 ? -24.020 25.780 -32.888 1.00 46.31 108 VAL A N 1
ATOM 833 C CA . VAL A 1 108 ? -24.216 26.969 -33.747 1.00 46.31 108 VAL A CA 1
ATOM 834 C C . VAL A 1 108 ? -24.424 26.586 -35.22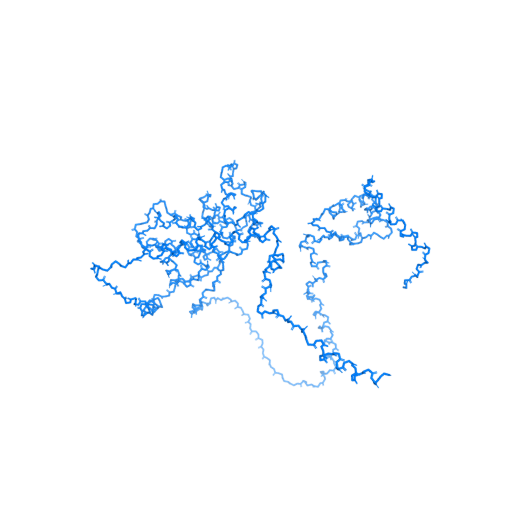2 1.00 46.31 108 VAL A C 1
ATOM 836 O O . VAL A 1 108 ? -25.160 27.247 -35.954 1.00 46.31 108 VAL A O 1
ATOM 839 N N . ARG A 1 109 ? -23.843 25.469 -35.681 1.00 44.94 109 ARG A N 1
ATOM 840 C CA . ARG A 1 109 ? -23.989 25.014 -37.076 1.00 44.94 109 ARG A CA 1
ATOM 841 C C . ARG A 1 109 ? -25.272 24.215 -37.335 1.00 44.94 109 ARG A C 1
ATOM 843 O O . ARG A 1 109 ? -25.725 24.141 -38.483 1.00 44.94 109 ARG A O 1
ATOM 850 N N . THR A 1 110 ? -25.867 23.624 -36.301 1.00 42.81 110 THR A N 1
ATOM 851 C CA . THR A 1 110 ? -27.204 23.017 -36.392 1.00 42.81 110 THR A CA 1
ATOM 852 C C . THR A 1 110 ? -28.310 24.070 -36.372 1.00 42.81 110 THR A C 1
ATOM 854 O O . THR A 1 110 ? -29.255 23.940 -37.148 1.00 42.81 110 THR A O 1
ATOM 857 N N . GLU A 1 111 ? -28.150 25.164 -35.623 1.00 44.44 111 GLU A N 1
ATOM 858 C CA . GLU A 1 111 ? -29.139 26.254 -35.583 1.00 44.44 111 GLU A CA 1
ATOM 859 C C . GLU A 1 111 ? -29.200 27.056 -36.903 1.00 44.44 111 GLU A C 1
ATOM 861 O O . GLU A 1 111 ? -30.290 27.316 -37.416 1.00 44.44 111 GLU A O 1
ATOM 866 N N . GLU A 1 112 ? -28.066 27.320 -37.570 1.00 47.00 112 GLU A N 1
ATOM 867 C CA . GLU A 1 112 ? -28.060 27.997 -38.886 1.00 47.00 112 GLU A CA 1
ATOM 868 C C . GLU A 1 112 ? -28.658 27.153 -40.033 1.00 47.00 112 GLU A C 1
ATOM 870 O O . GLU A 1 112 ? -29.041 27.684 -41.083 1.00 47.00 112 GLU A O 1
ATOM 875 N N . THR A 1 113 ? -28.758 25.830 -39.861 1.00 45.59 113 THR A N 1
ATOM 876 C CA . THR A 1 113 ? -29.347 24.943 -40.879 1.00 45.59 113 THR A CA 1
ATOM 877 C C . THR A 1 113 ? -30.859 24.774 -40.685 1.00 45.59 113 THR A C 1
ATOM 879 O O . THR A 1 113 ? -31.578 24.551 -41.664 1.00 45.59 113 THR A O 1
ATOM 882 N N . GLU A 1 114 ? -31.369 24.967 -39.465 1.00 48.28 114 GLU A N 1
ATOM 883 C CA . GLU A 1 114 ? -32.807 24.958 -39.174 1.00 48.28 114 GLU A CA 1
ATOM 884 C C . GLU A 1 114 ? -33.480 26.309 -39.486 1.00 48.28 114 GLU A C 1
ATOM 886 O O . GLU A 1 114 ? -34.584 26.316 -40.038 1.00 48.28 114 GLU A O 1
ATOM 891 N N . GLU A 1 115 ? -32.794 27.449 -39.325 1.00 45.09 115 GLU A N 1
ATOM 892 C CA . GLU A 1 115 ? -33.338 28.769 -39.708 1.00 45.09 115 GLU A CA 1
ATOM 893 C C . GLU A 1 115 ? -33.519 28.960 -41.229 1.00 45.09 115 GLU A C 1
ATOM 895 O O . GLU A 1 115 ? -34.332 29.775 -41.676 1.00 45.09 115 GLU A O 1
ATOM 900 N N . ARG A 1 116 ? -32.851 28.155 -42.068 1.00 42.12 116 ARG A N 1
ATOM 901 C CA . ARG A 1 116 ? -33.041 28.182 -43.534 1.00 42.12 116 ARG A CA 1
ATOM 902 C C . ARG A 1 116 ? -34.135 27.230 -44.038 1.00 42.12 116 ARG A C 1
ATOM 904 O O . ARG A 1 116 ? -34.541 27.332 -45.196 1.00 42.12 116 ARG A O 1
ATOM 911 N N . GLY A 1 117 ? -34.629 26.327 -43.188 1.00 43.00 117 GLY A N 1
ATOM 912 C CA . GLY A 1 117 ? -35.692 25.368 -43.510 1.00 43.00 117 GLY A CA 1
ATOM 913 C C . GLY A 1 117 ? -37.111 25.844 -43.174 1.00 43.00 117 GLY A C 1
ATOM 914 O O . GLY A 1 117 ? -38.078 25.274 -43.682 1.00 43.00 117 GLY A O 1
ATOM 915 N N . VAL A 1 118 ? -37.253 26.894 -42.359 1.00 36.66 118 VAL A N 1
ATOM 916 C CA . VAL A 1 118 ? -38.558 27.356 -41.840 1.00 36.66 118 VAL A CA 1
ATOM 917 C C . VAL A 1 118 ? -39.139 28.543 -42.632 1.00 36.66 118 VAL A C 1
ATOM 919 O O . VAL A 1 118 ? -40.357 28.693 -42.713 1.00 36.66 118 VAL A O 1
ATOM 922 N N . LEU A 1 119 ? -38.314 29.280 -43.388 1.00 36.28 119 LEU A N 1
ATOM 923 C CA . LEU A 1 119 ? -38.736 30.401 -44.254 1.00 36.28 119 LEU A CA 1
ATOM 924 C C . LEU A 1 119 ? -39.552 30.006 -45.511 1.00 36.28 119 LEU A C 1
ATOM 926 O O . LEU A 1 119 ? -39.878 30.865 -46.326 1.00 36.28 119 LEU A O 1
ATOM 930 N N . ALA A 1 120 ? -39.910 28.728 -45.680 1.00 38.22 120 ALA A N 1
ATOM 931 C CA . ALA A 1 120 ? -40.731 28.240 -46.797 1.00 38.22 120 ALA A CA 1
ATOM 932 C C . ALA A 1 120 ? -42.099 27.666 -46.373 1.00 38.22 120 ALA A C 1
ATOM 934 O O . ALA A 1 120 ? -42.786 27.062 -47.200 1.00 38.22 120 ALA A O 1
ATOM 935 N N . LYS A 1 121 ? -42.519 27.815 -45.105 1.00 39.06 121 LYS A N 1
ATOM 936 C CA . LYS A 1 121 ? -43.796 27.236 -44.638 1.00 39.06 121 LYS A CA 1
ATOM 937 C C . LYS A 1 121 ? -44.634 28.103 -43.692 1.00 39.06 121 LYS A C 1
ATOM 939 O O . LYS A 1 121 ? -45.630 27.616 -43.164 1.00 39.06 121 LYS A O 1
ATOM 944 N N . GLU A 1 122 ? -44.303 29.384 -43.552 1.00 32.47 122 GLU A N 1
ATOM 945 C CA . GLU A 1 122 ? -45.036 30.357 -42.721 1.00 32.47 122 GLU A CA 1
ATOM 946 C C . GLU A 1 122 ? -45.813 31.417 -43.534 1.00 32.47 122 GLU A C 1
ATOM 948 O O . GLU A 1 122 ? -45.999 32.541 -43.092 1.00 32.47 122 GLU A O 1
ATOM 953 N N . GLU A 1 123 ? -46.354 31.051 -44.704 1.00 33.81 123 GLU A N 1
ATOM 954 C CA . GLU A 1 123 ? -47.418 31.828 -45.382 1.00 33.81 123 GLU A CA 1
ATOM 955 C C . GLU A 1 123 ? -48.841 31.307 -45.086 1.00 33.81 123 GLU A C 1
ATOM 957 O O . GLU A 1 123 ? -49.818 31.755 -45.681 1.00 33.81 123 GLU A O 1
ATOM 962 N N . ALA A 1 124 ? -49.013 30.362 -44.156 1.00 35.28 124 ALA A N 1
ATOM 963 C CA . ALA A 1 124 ? -50.340 29.824 -43.856 1.00 35.28 124 ALA A CA 1
ATOM 964 C C . ALA A 1 124 ? -50.501 29.367 -42.402 1.00 35.28 124 ALA A C 1
ATOM 966 O O . ALA A 1 124 ? -50.601 28.170 -42.144 1.00 35.28 124 ALA A O 1
ATOM 967 N N . LYS A 1 125 ? -50.557 30.320 -41.462 1.00 33.47 125 LYS A N 1
ATOM 968 C CA . LYS A 1 125 ? -51.468 30.331 -40.291 1.00 33.47 125 LYS A CA 1
ATOM 969 C C . LYS A 1 125 ? -51.053 31.411 -39.300 1.00 33.47 125 LYS A C 1
ATOM 971 O O . LYS A 1 125 ? -50.662 31.166 -38.164 1.00 33.47 125 LYS A O 1
ATOM 976 N N . GLU A 1 126 ? -51.212 32.640 -39.750 1.00 29.73 126 GLU A N 1
ATOM 977 C CA . GLU A 1 126 ? -51.463 33.759 -38.866 1.00 29.73 126 GLU A CA 1
ATOM 978 C C . GLU A 1 126 ? -52.870 33.566 -38.278 1.00 29.73 126 GLU A C 1
ATOM 980 O O . GLU A 1 126 ? -53.859 33.852 -38.938 1.00 29.73 126 GLU A O 1
ATOM 985 N N . GLU A 1 127 ? -52.990 33.009 -37.071 1.00 29.56 127 GLU A N 1
ATOM 986 C CA . GLU A 1 127 ? -54.134 33.323 -36.214 1.00 29.56 127 GLU A CA 1
ATOM 987 C C . GLU A 1 127 ? -53.870 32.997 -34.739 1.00 29.56 127 GLU A C 1
ATOM 989 O O . GLU A 1 127 ? -53.747 31.853 -34.308 1.00 29.56 127 GLU A O 1
ATOM 994 N N . THR A 1 128 ? -53.927 34.072 -33.954 1.00 27.89 128 THR A N 1
ATOM 995 C CA . THR A 1 128 ? -54.209 34.158 -32.515 1.00 27.89 128 THR A CA 1
ATOM 996 C C . THR A 1 128 ? -53.123 33.724 -31.520 1.00 27.89 128 THR A C 1
ATOM 998 O O . THR A 1 128 ? -52.939 32.559 -31.207 1.00 27.89 128 THR A O 1
ATOM 1001 N N . LYS A 1 129 ? -52.350 34.691 -31.002 1.00 27.84 129 LYS A N 1
ATOM 1002 C CA . LYS A 1 129 ? -52.647 35.537 -29.814 1.00 27.84 129 LYS A CA 1
ATOM 1003 C C . LYS A 1 129 ? -52.645 34.774 -28.485 1.00 27.84 129 LYS A C 1
ATOM 1005 O O . LYS A 1 129 ? -53.661 34.197 -28.119 1.00 27.84 129 LYS A O 1
ATOM 1010 N N . LYS A 1 130 ? -51.600 35.018 -27.686 1.00 29.48 130 LYS A N 1
ATOM 1011 C CA . LYS A 1 130 ? -51.582 35.855 -26.455 1.00 29.48 130 LYS A CA 1
ATOM 1012 C C . LYS A 1 130 ? -50.476 35.327 -25.528 1.00 29.48 130 LYS A C 1
ATOM 1014 O O . LYS A 1 130 ? -50.488 34.155 -25.193 1.00 29.48 130 LYS A O 1
ATOM 1019 N N . LYS A 1 131 ? -49.453 36.149 -25.252 1.00 29.66 131 LYS A N 1
ATOM 1020 C CA . LYS A 1 131 ? -49.393 37.110 -24.119 1.00 29.66 131 LYS A CA 1
ATOM 1021 C C . LYS A 1 131 ? -49.030 36.348 -22.835 1.00 29.66 131 LYS A C 1
ATOM 1023 O O . LYS A 1 131 ? -49.723 35.395 -22.521 1.00 29.66 131 LYS A O 1
ATOM 1028 N N . ALA A 1 132 ? -48.073 36.705 -21.996 1.00 27.97 132 ALA A N 1
ATOM 1029 C CA . ALA A 1 132 ? -47.078 37.769 -21.843 1.00 27.97 132 ALA A CA 1
ATOM 1030 C C . ALA A 1 132 ? -46.228 37.266 -20.646 1.00 27.97 132 ALA A C 1
ATOM 1032 O O . ALA A 1 132 ? -46.766 36.568 -19.788 1.00 27.97 132 ALA A O 1
ATOM 1033 N N . GLU A 1 133 ? -44.902 37.345 -20.703 1.00 28.56 133 GLU A N 1
ATOM 1034 C CA . GLU A 1 133 ? -44.123 38.493 -20.213 1.00 28.56 133 GLU A CA 1
ATOM 1035 C C . GLU A 1 133 ? -44.002 38.514 -18.678 1.00 28.56 133 GLU A C 1
ATOM 1037 O O . GLU A 1 133 ? -45.003 38.603 -17.971 1.00 28.56 133 GLU A O 1
ATOM 1042 N N . GLU A 1 134 ? -42.731 38.481 -18.256 1.00 27.11 134 GLU A N 1
ATOM 1043 C CA . GLU A 1 134 ? -42.162 39.129 -17.061 1.00 27.11 134 GLU A CA 1
ATOM 1044 C C . GLU A 1 134 ? -42.555 38.597 -15.664 1.00 27.11 134 GLU A C 1
ATOM 1046 O O . GLU A 1 134 ? -43.654 38.129 -15.423 1.00 27.11 134 GLU A O 1
ATOM 1051 N N . GLU A 1 135 ? -41.699 38.588 -14.637 1.00 28.27 135 GLU A N 1
ATOM 1052 C CA . GLU A 1 135 ? -40.450 39.307 -14.380 1.00 28.27 135 GLU A CA 1
ATOM 1053 C C . GLU A 1 135 ? -39.703 38.603 -13.213 1.00 28.27 135 GLU A C 1
ATOM 1055 O O . GLU A 1 135 ? -40.315 38.133 -12.258 1.00 28.27 135 GLU A O 1
ATOM 1060 N N . LYS A 1 136 ? -38.370 38.535 -13.303 1.00 27.16 136 LYS A N 1
ATOM 1061 C CA . LYS A 1 136 ? -37.366 38.927 -12.285 1.00 27.16 136 LYS A CA 1
ATOM 1062 C C . LYS A 1 136 ? -37.685 38.797 -10.764 1.00 27.16 136 LYS A C 1
ATOM 1064 O O . LYS A 1 136 ? -38.600 39.414 -10.231 1.00 27.16 136 LYS A O 1
ATOM 1069 N N . THR A 1 137 ? -36.718 38.208 -10.038 1.00 26.56 137 THR A N 1
ATOM 1070 C CA . THR A 1 137 ? -35.863 38.779 -8.946 1.00 26.56 137 THR A CA 1
ATOM 1071 C C . THR A 1 137 ? -35.731 37.925 -7.657 1.00 26.56 137 THR A C 1
ATOM 1073 O O . THR A 1 137 ? -36.689 37.690 -6.939 1.00 26.56 137 THR A O 1
ATOM 1076 N N . THR A 1 138 ? -34.472 37.557 -7.353 1.00 25.42 138 THR A N 1
ATOM 1077 C CA . THR A 1 138 ? -33.773 37.442 -6.040 1.00 25.42 138 THR A CA 1
ATOM 1078 C C . THR A 1 138 ? -34.328 36.657 -4.833 1.00 25.42 138 THR A C 1
ATOM 1080 O O . THR A 1 138 ? -35.315 37.038 -4.225 1.00 25.42 138 THR A O 1
ATOM 1083 N N . ARG A 1 139 ? -33.484 35.702 -4.386 1.00 32.19 139 ARG A N 1
ATOM 1084 C CA . ARG A 1 139 ? -33.094 35.301 -3.005 1.00 32.19 139 ARG A CA 1
ATOM 1085 C C . ARG A 1 139 ? -34.108 35.511 -1.863 1.00 32.19 139 ARG A C 1
ATOM 1087 O O . ARG A 1 139 ? -34.253 36.644 -1.427 1.00 32.19 139 ARG A O 1
ATOM 1094 N N . THR A 1 140 ? -34.502 34.410 -1.206 1.00 24.61 140 THR A N 1
ATOM 1095 C CA . THR A 1 140 ? -34.181 34.096 0.212 1.00 24.61 140 THR A CA 1
ATOM 1096 C C . THR A 1 140 ? -34.689 32.707 0.630 1.00 24.61 140 THR A C 1
ATOM 1098 O O . THR A 1 140 ? -35.751 32.271 0.215 1.00 24.61 140 THR A O 1
ATOM 1101 N N . SER A 1 141 ? -33.882 32.046 1.470 1.00 37.72 141 SER A N 1
ATOM 1102 C CA . SER A 1 141 ? -34.213 31.036 2.492 1.00 37.72 141 SER A CA 1
ATOM 1103 C C . SER A 1 141 ? -35.487 30.187 2.354 1.00 37.72 141 SER A C 1
ATOM 1105 O O . SER A 1 141 ? -36.589 30.660 2.625 1.00 37.72 141 SER A O 1
ATOM 1107 N N . SER A 1 142 ? -35.290 28.876 2.233 1.00 29.03 142 SER A N 1
ATOM 1108 C CA . SER A 1 142 ? -36.148 27.893 2.894 1.00 29.03 142 SER A CA 1
ATOM 1109 C C . SER A 1 142 ? -35.287 26.792 3.512 1.00 29.03 142 SER A C 1
ATOM 1111 O O . SER A 1 142 ? -34.620 26.006 2.846 1.00 29.03 142 SER A O 1
ATOM 1113 N N . SER A 1 143 ? -35.287 26.786 4.841 1.00 38.28 143 SER A N 1
ATOM 1114 C CA . SER A 1 143 ? -35.114 25.590 5.645 1.00 38.28 143 SER A CA 1
ATOM 1115 C C . SER A 1 143 ? -36.171 24.576 5.212 1.00 38.28 143 SER A C 1
ATOM 1117 O O . SER A 1 143 ? -37.353 24.777 5.495 1.00 38.28 143 SER A O 1
ATOM 1119 N N . GLU A 1 144 ? -35.755 23.508 4.539 1.00 32.12 144 GLU A N 1
ATOM 1120 C CA . GLU A 1 144 ? -36.599 22.337 4.330 1.00 32.12 144 GLU A CA 1
ATOM 1121 C C . GLU A 1 144 ? -36.057 21.140 5.101 1.00 32.12 144 GLU A C 1
ATOM 1123 O O . GLU A 1 144 ? -34.893 20.748 5.048 1.00 32.12 144 GLU A O 1
ATOM 1128 N N . THR A 1 145 ? -36.976 20.623 5.894 1.00 34.38 145 THR A N 1
ATOM 1129 C CA . THR A 1 145 ? -36.907 19.545 6.855 1.00 34.38 145 THR A CA 1
ATOM 1130 C C . THR A 1 145 ? -36.523 18.230 6.173 1.00 34.38 145 THR A C 1
ATOM 1132 O O . THR A 1 145 ? -37.387 17.460 5.763 1.00 34.38 145 THR A O 1
ATOM 1135 N N . ALA A 1 146 ? -35.229 17.919 6.089 1.00 28.70 146 ALA A N 1
ATOM 1136 C CA . ALA A 1 146 ? -34.761 16.588 5.704 1.00 28.70 146 ALA A CA 1
ATOM 1137 C C . ALA A 1 146 ? -34.800 15.629 6.911 1.00 28.70 146 ALA A C 1
ATOM 1139 O O . ALA A 1 146 ? -33.775 15.162 7.398 1.00 28.70 146 ALA A O 1
ATOM 1140 N N . ASN A 1 147 ? -36.004 15.321 7.400 1.00 36.00 147 ASN A N 1
ATOM 1141 C CA . ASN A 1 147 ? -36.227 14.168 8.273 1.00 36.00 147 ASN A CA 1
ATOM 1142 C C . ASN A 1 147 ? -36.349 12.906 7.410 1.00 36.00 147 ASN A C 1
ATOM 1144 O O . ASN A 1 147 ? -37.439 12.418 7.127 1.00 36.00 147 ASN A O 1
ATOM 1148 N N . SER A 1 148 ? -35.198 12.373 7.007 1.00 30.92 148 SER A N 1
ATOM 1149 C CA . SER A 1 148 ? -35.028 10.947 6.734 1.00 30.92 148 SER A CA 1
ATOM 1150 C C . SER A 1 148 ? -33.558 10.608 6.964 1.00 30.92 148 SER A C 1
ATOM 1152 O O . SER A 1 148 ? -32.693 10.953 6.164 1.00 30.92 148 SER A O 1
ATOM 1154 N N . THR A 1 149 ? -33.253 10.000 8.109 1.00 39.28 149 THR A N 1
ATOM 1155 C CA . THR A 1 149 ? -31.926 9.464 8.418 1.00 39.28 149 THR A CA 1
ATOM 1156 C C . THR A 1 149 ? -31.689 8.230 7.551 1.00 39.28 149 THR A C 1
ATOM 1158 O O . THR A 1 149 ? -31.918 7.095 7.962 1.00 39.28 149 THR A O 1
ATOM 1161 N N . ALA A 1 150 ? -31.265 8.456 6.307 1.00 42.62 150 ALA A N 1
ATOM 1162 C CA . ALA A 1 150 ? -30.683 7.408 5.485 1.00 42.62 150 ALA A CA 1
ATOM 1163 C C . ALA A 1 150 ? -29.480 6.828 6.243 1.00 42.62 150 ALA A C 1
ATOM 1165 O O . ALA A 1 150 ? -28.601 7.574 6.677 1.00 42.62 150 ALA A O 1
ATOM 1166 N N . ALA A 1 151 ? -29.465 5.508 6.444 1.00 59.00 151 ALA A N 1
ATOM 1167 C CA . ALA A 1 151 ? -28.326 4.814 7.029 1.00 59.00 151 ALA A CA 1
ATOM 1168 C C . ALA A 1 151 ? -27.056 5.217 6.265 1.00 59.00 151 ALA A C 1
ATOM 1170 O O . ALA A 1 151 ? -26.996 5.060 5.043 1.00 59.00 151 ALA A O 1
ATOM 1171 N N . VAL A 1 152 ? -26.073 5.787 6.968 1.00 76.25 152 VAL A N 1
ATOM 1172 C CA . VAL A 1 152 ? -24.832 6.256 6.346 1.00 76.25 152 VAL A CA 1
ATOM 1173 C C . VAL A 1 152 ? -24.157 5.046 5.695 1.00 76.25 152 VAL A C 1
ATOM 1175 O O . VAL A 1 152 ? -23.844 4.088 6.406 1.00 76.25 152 VAL A O 1
ATOM 1178 N N . PRO A 1 153 ? -23.925 5.050 4.368 1.00 82.31 153 PRO A N 1
ATOM 1179 C CA . PRO A 1 153 ? -23.351 3.899 3.686 1.00 82.31 153 PRO A CA 1
ATOM 1180 C C . PRO A 1 153 ? -21.964 3.617 4.256 1.00 82.31 153 PRO A C 1
ATOM 1182 O O . PRO A 1 153 ? -21.136 4.533 4.372 1.00 82.31 153 PRO A O 1
ATOM 1185 N N . ASP A 1 154 ? -21.718 2.366 4.645 1.00 86.31 154 ASP A N 1
ATOM 1186 C CA . ASP A 1 154 ? -20.420 1.975 5.183 1.00 86.31 154 ASP A CA 1
ATOM 1187 C C . ASP A 1 154 ? -19.334 2.136 4.115 1.00 86.31 154 ASP A C 1
ATOM 1189 O O . ASP A 1 154 ? -19.583 2.017 2.915 1.00 86.31 154 ASP A O 1
ATOM 1193 N N . CYS A 1 155 ? -18.126 2.455 4.560 1.00 86.88 155 CYS A N 1
ATOM 1194 C CA . CYS A 1 155 ? -16.976 2.653 3.692 1.00 86.88 155 CYS A CA 1
ATOM 1195 C C . CYS A 1 155 ? -15.774 1.950 4.325 1.00 86.88 155 CYS A C 1
ATOM 1197 O O . CYS A 1 155 ? -15.581 2.082 5.541 1.00 86.88 155 CYS A O 1
ATOM 1199 N N . PRO A 1 156 ? -14.968 1.206 3.544 1.00 88.50 156 PRO A N 1
ATOM 1200 C CA . PRO A 1 156 ? -13.737 0.622 4.058 1.00 88.50 156 PRO A CA 1
ATOM 1201 C C . PRO A 1 156 ? -12.797 1.715 4.582 1.00 88.50 156 PRO A C 1
ATOM 1203 O O . PRO A 1 156 ? -12.871 2.873 4.174 1.00 88.50 156 PRO A O 1
ATOM 1206 N N . LEU A 1 157 ? -11.901 1.345 5.495 1.00 89.31 157 LEU A N 1
ATOM 1207 C CA . LEU A 1 157 ? -11.003 2.279 6.171 1.00 89.31 157 LEU A CA 1
ATOM 1208 C C . LEU A 1 157 ? -10.057 2.942 5.147 1.00 89.31 157 LEU A C 1
ATOM 1210 O O . LEU A 1 157 ? -9.223 2.244 4.574 1.00 89.31 157 LEU A O 1
ATOM 1214 N N . PRO A 1 158 ? -10.135 4.259 4.888 1.00 89.62 158 PRO A N 1
ATOM 1215 C CA . PRO A 1 158 ? -9.248 4.897 3.918 1.00 89.62 158 PRO A CA 1
ATOM 1216 C C . PRO A 1 158 ? -7.802 4.925 4.435 1.00 89.62 158 PRO A C 1
ATOM 1218 O O . PRO A 1 158 ? -7.546 5.425 5.532 1.00 89.62 158 PRO A O 1
ATOM 1221 N N . GLY A 1 159 ? -6.845 4.424 3.644 1.00 90.06 159 GLY A N 1
ATOM 1222 C CA . GLY A 1 159 ? -5.427 4.390 4.020 1.00 90.06 159 GLY A CA 1
ATOM 1223 C C . GLY A 1 159 ? -4.832 5.778 4.269 1.00 90.06 159 GLY A C 1
ATOM 1224 O O . GLY A 1 159 ? -4.041 5.950 5.196 1.00 90.06 159 GLY A O 1
ATOM 1225 N N . SER A 1 160 ? -5.296 6.792 3.535 1.00 89.25 160 SER A N 1
ATOM 1226 C CA . SER A 1 160 ? -4.926 8.199 3.743 1.00 89.25 160 SER A CA 1
ATOM 1227 C C . SER A 1 160 ? -5.273 8.717 5.143 1.00 89.25 160 SER A C 1
ATOM 1229 O O . SER A 1 160 ? -4.490 9.437 5.766 1.00 89.25 160 SER A O 1
ATOM 1231 N N . LEU A 1 161 ? -6.413 8.302 5.707 1.00 90.00 161 LEU A N 1
ATOM 1232 C CA . LEU A 1 161 ? -6.766 8.640 7.086 1.00 90.00 161 LEU A CA 1
ATOM 1233 C C . LEU A 1 161 ? -5.780 8.002 8.064 1.00 90.00 161 LEU A C 1
ATOM 1235 O O . LEU A 1 161 ? -5.296 8.672 8.973 1.00 90.00 161 LEU A O 1
ATOM 1239 N N . VAL A 1 162 ? -5.449 6.725 7.871 1.00 91.94 162 VAL A N 1
ATOM 1240 C CA . VAL A 1 162 ? -4.508 6.007 8.742 1.00 91.94 162 VAL A CA 1
ATOM 1241 C C . VAL A 1 162 ? -3.123 6.655 8.698 1.00 91.94 162 VAL A C 1
ATOM 1243 O O . VAL A 1 162 ? -2.553 6.931 9.756 1.00 91.94 162 VAL A O 1
ATOM 1246 N N . LEU A 1 163 ? -2.623 6.982 7.500 1.00 91.38 163 LEU A N 1
ATOM 1247 C CA . LEU A 1 163 ? -1.362 7.701 7.305 1.00 91.38 163 LEU A CA 1
ATOM 1248 C C . LEU A 1 163 ? -1.356 9.011 8.102 1.00 91.38 163 LEU A C 1
ATOM 1250 O O . LEU A 1 163 ? -0.491 9.234 8.955 1.00 91.38 163 LEU A O 1
ATOM 1254 N N . ARG A 1 164 ? -2.361 9.862 7.866 1.00 89.00 164 ARG A N 1
ATOM 1255 C CA . ARG A 1 164 ? -2.479 11.171 8.520 1.00 89.00 164 ARG A CA 1
ATOM 1256 C C . ARG A 1 164 ? -2.598 11.039 10.035 1.00 89.00 164 ARG A C 1
ATOM 1258 O O . ARG A 1 164 ? -2.016 11.852 10.749 1.00 89.00 164 ARG A O 1
ATOM 1265 N N . MET A 1 165 ? -3.284 10.014 10.541 1.00 90.44 165 MET A N 1
ATOM 1266 C CA . MET A 1 165 ? -3.466 9.807 11.980 1.00 90.44 165 MET A CA 1
ATOM 1267 C C . MET A 1 165 ? -2.221 9.297 12.692 1.00 90.44 165 MET A C 1
ATOM 1269 O O . MET A 1 165 ? -1.895 9.796 13.773 1.00 90.44 165 MET A O 1
ATOM 1273 N N . LEU A 1 166 ? -1.463 8.392 12.075 1.00 91.75 166 LEU A N 1
ATOM 1274 C CA . LEU A 1 166 ? -0.176 7.958 12.619 1.00 91.75 166 LEU A CA 1
ATOM 1275 C C . LEU A 1 166 ? 0.827 9.118 12.688 1.00 91.75 166 LEU A C 1
ATOM 1277 O O . LEU A 1 166 ? 1.512 9.286 13.702 1.00 91.75 166 LEU A O 1
ATOM 1281 N N . ILE A 1 167 ? 0.864 9.956 11.650 1.00 90.56 167 ILE A N 1
ATOM 1282 C CA . ILE A 1 167 ? 1.734 11.135 11.593 1.00 90.56 167 ILE A CA 1
ATOM 1283 C C . ILE A 1 167 ? 1.296 12.193 12.609 1.00 90.56 167 ILE A C 1
ATOM 1285 O O . ILE A 1 167 ? 2.111 12.648 13.413 1.00 90.56 167 ILE A O 1
ATOM 1289 N N . ALA A 1 168 ? 0.012 12.559 12.620 1.00 89.69 168 ALA A N 1
ATOM 1290 C CA . ALA A 1 168 ? -0.531 13.575 13.521 1.00 89.69 168 ALA A CA 1
ATOM 1291 C C . ALA A 1 168 ? -0.294 13.214 14.992 1.00 89.69 168 ALA A C 1
ATOM 1293 O O . ALA A 1 168 ? 0.154 14.058 15.773 1.00 89.69 168 ALA A O 1
ATOM 1294 N N . ARG A 1 169 ? -0.486 11.940 15.357 1.00 90.62 169 ARG A N 1
ATOM 1295 C CA . ARG A 1 169 ? -0.209 11.456 16.711 1.00 90.62 169 ARG A CA 1
ATOM 1296 C C . ARG A 1 169 ? 1.263 11.589 17.089 1.00 90.62 169 ARG A C 1
ATOM 1298 O O . ARG A 1 169 ? 1.565 12.048 18.190 1.00 90.62 169 ARG A O 1
ATOM 1305 N N . ARG A 1 170 ? 2.189 11.218 16.196 1.00 90.25 170 ARG A N 1
ATOM 1306 C CA . ARG A 1 170 ? 3.637 11.352 16.450 1.00 90.25 170 ARG A CA 1
ATOM 1307 C C . ARG A 1 170 ? 4.072 12.813 16.564 1.00 90.25 170 ARG A C 1
ATOM 1309 O O . ARG A 1 170 ? 4.926 13.123 17.390 1.00 90.25 170 ARG A O 1
ATOM 1316 N N . LEU A 1 171 ? 3.440 13.711 15.812 1.00 87.31 171 LEU A N 1
ATOM 1317 C CA . LEU A 1 171 ? 3.683 15.155 15.879 1.00 87.31 171 LEU A CA 1
ATOM 1318 C C . LEU A 1 171 ? 2.914 15.865 17.007 1.00 87.31 171 LEU A C 1
ATOM 1320 O O . LEU A 1 171 ? 3.140 17.056 17.220 1.00 87.31 171 LEU A O 1
ATOM 1324 N N . LYS A 1 172 ? 2.030 15.159 17.730 1.00 86.44 172 LYS A N 1
ATOM 1325 C CA . LYS A 1 172 ? 1.118 15.713 18.749 1.00 86.44 172 LYS A CA 1
ATOM 1326 C C . LYS A 1 172 ? 0.286 16.894 18.224 1.00 86.44 172 LYS A C 1
ATOM 1328 O O . LYS A 1 172 ? 0.127 17.901 18.912 1.00 86.44 172 LYS A O 1
ATOM 1333 N N . ARG A 1 173 ? -0.214 16.783 16.990 1.00 84.38 173 ARG A N 1
ATOM 1334 C CA . ARG A 1 173 ? -1.088 17.774 16.335 1.00 84.38 173 ARG A CA 1
ATOM 1335 C C . ARG A 1 173 ? -2.483 17.198 16.127 1.00 84.38 173 ARG A C 1
ATOM 1337 O O . ARG A 1 173 ? -2.620 15.988 15.972 1.00 84.38 173 ARG A O 1
ATOM 1344 N N . SER A 1 174 ? -3.505 18.052 16.100 1.00 79.75 174 SER A N 1
ATOM 1345 C CA . SER A 1 174 ? -4.875 17.615 15.791 1.00 79.75 174 SER A CA 1
ATOM 1346 C C . SER A 1 174 ? -5.070 17.383 14.290 1.00 79.75 174 SER A C 1
ATOM 1348 O O . SER A 1 174 ? -4.340 17.946 13.473 1.00 79.75 174 SER A O 1
ATOM 1350 N N . LEU A 1 175 ? -6.087 16.597 13.910 1.00 73.44 175 LEU A N 1
ATOM 1351 C CA . LEU A 1 175 ? -6.415 16.340 12.499 1.00 73.44 175 LEU A CA 1
ATOM 1352 C C . LEU A 1 175 ? -6.700 17.636 11.718 1.00 73.44 175 LEU A C 1
ATOM 1354 O O . LEU A 1 175 ? -6.338 17.740 10.555 1.00 73.44 175 LEU A O 1
ATOM 1358 N N . ALA A 1 176 ? -7.289 18.645 12.366 1.00 72.62 176 ALA A N 1
ATOM 1359 C CA . ALA A 1 176 ? -7.597 19.937 11.748 1.00 72.62 176 ALA A CA 1
ATOM 1360 C C . ALA A 1 176 ? -6.359 20.826 11.515 1.00 72.62 176 ALA A C 1
ATOM 1362 O O . ALA A 1 176 ? -6.378 21.709 10.665 1.00 72.62 176 ALA A O 1
ATOM 1363 N N . GLN A 1 177 ? -5.272 20.606 12.263 1.00 71.19 177 GLN A N 1
ATOM 1364 C CA . GLN A 1 177 ? -4.005 21.336 12.100 1.00 71.19 177 GLN A CA 1
ATOM 1365 C C . GLN A 1 177 ? -3.122 20.749 10.989 1.00 71.19 177 GLN A C 1
ATOM 1367 O O . GLN A 1 177 ? -2.030 21.256 10.719 1.00 71.19 177 GLN A O 1
ATOM 1372 N N . MET A 1 178 ? -3.567 19.653 10.380 1.00 69.19 178 MET A N 1
ATOM 1373 C CA . MET A 1 178 ? -2.867 18.948 9.322 1.00 69.19 178 MET A CA 1
ATOM 1374 C C . MET A 1 178 ? -3.380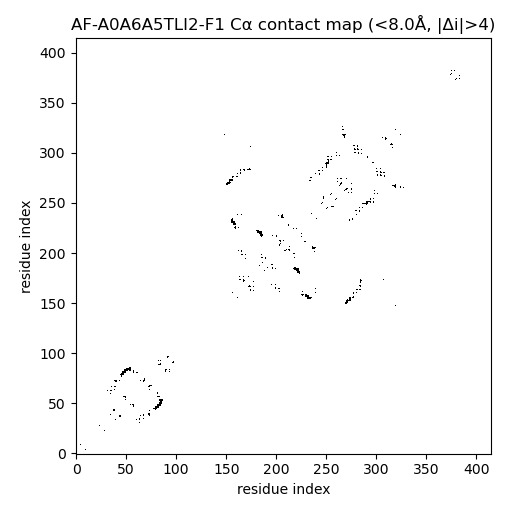 19.491 7.973 1.00 69.19 178 MET A C 1
ATOM 1376 O O . MET A 1 178 ? -4.571 19.356 7.699 1.00 69.19 178 MET A O 1
ATOM 1380 N N . PRO A 1 179 ? -2.540 20.145 7.146 1.00 65.56 179 PRO A N 1
ATOM 1381 C CA . PRO A 1 179 ? -2.977 20.713 5.870 1.00 65.56 179 PRO A CA 1
ATOM 1382 C C . PRO A 1 179 ? -3.577 19.649 4.940 1.00 65.56 179 PRO A C 1
ATOM 1384 O O . PRO A 1 179 ? -3.123 18.507 4.900 1.00 65.56 179 PRO A O 1
ATOM 1387 N N . SER A 1 180 ? -4.610 20.033 4.188 1.00 58.62 180 SER A N 1
ATOM 1388 C CA . SER A 1 180 ? -5.365 19.131 3.307 1.00 58.62 180 SER A CA 1
ATOM 1389 C C . SER A 1 180 ? -4.509 18.569 2.165 1.00 58.62 180 SER A C 1
ATOM 1391 O O . SER A 1 180 ? -4.662 17.393 1.825 1.00 58.62 180 SER A O 1
ATOM 1393 N N . SER A 1 181 ? -3.581 19.3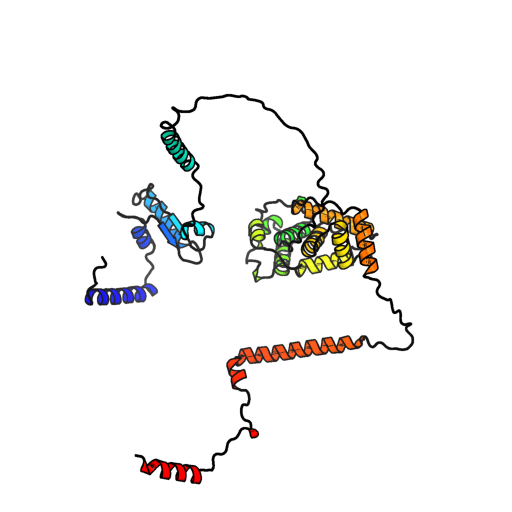83 1.641 1.00 59.94 181 SER A N 1
ATOM 1394 C CA . SER A 1 181 ? -2.483 18.993 0.753 1.00 59.94 181 SER A CA 1
ATOM 1395 C C . SER A 1 181 ? -1.179 18.948 1.555 1.00 59.94 181 SER A C 1
ATOM 1397 O O . SER A 1 181 ? -0.644 19.970 1.992 1.00 59.94 181 SER A O 1
ATOM 1399 N N . PHE A 1 182 ? -0.658 17.749 1.809 1.00 67.75 182 PHE A N 1
ATOM 1400 C CA . PHE A 1 182 ? 0.686 17.621 2.358 1.00 67.75 182 PHE A CA 1
ATOM 1401 C C . PHE A 1 182 ? 1.711 17.594 1.232 1.00 67.75 182 PHE A C 1
ATOM 1403 O O . PHE A 1 182 ? 2.169 16.534 0.810 1.00 67.75 182 PHE A O 1
ATOM 1410 N N . ASP A 1 183 ? 2.134 18.780 0.820 1.00 77.88 183 ASP A N 1
ATOM 1411 C CA . ASP A 1 183 ? 3.287 18.927 -0.076 1.00 77.88 183 ASP A CA 1
ATOM 1412 C C . ASP A 1 183 ? 4.619 18.744 0.677 1.00 77.88 183 ASP A C 1
ATOM 1414 O O . ASP A 1 183 ? 5.692 18.780 0.086 1.00 77.88 183 ASP A O 1
ATOM 1418 N N . LYS A 1 184 ? 4.562 18.554 2.003 1.00 84.25 184 LYS A N 1
ATOM 1419 C CA . LYS A 1 184 ? 5.727 18.338 2.870 1.00 84.25 184 LYS A CA 1
ATOM 1420 C C . LYS A 1 184 ? 6.032 16.853 3.021 1.00 84.25 184 LYS A C 1
ATOM 1422 O O . LYS A 1 184 ? 5.115 16.048 3.205 1.00 84.25 184 LYS A O 1
ATOM 1427 N N . SER A 1 185 ? 7.320 16.528 3.029 1.00 90.00 185 SER A N 1
ATOM 1428 C CA . SER A 1 185 ? 7.824 15.177 3.275 1.00 90.00 185 SER A CA 1
ATOM 1429 C C . SER A 1 185 ? 7.856 14.831 4.770 1.00 90.00 185 SER A C 1
ATOM 1431 O O . SER A 1 185 ? 7.784 15.707 5.642 1.00 90.00 185 SER A O 1
ATOM 1433 N N . ILE A 1 186 ? 8.002 13.544 5.106 1.00 89.56 186 ILE A N 1
ATOM 1434 C CA . ILE A 1 186 ? 8.206 13.107 6.501 1.00 89.56 186 ILE A CA 1
ATOM 1435 C C . ILE A 1 186 ? 9.496 13.721 7.062 1.00 89.56 186 ILE A C 1
ATOM 1437 O O . ILE A 1 186 ? 9.531 14.123 8.230 1.00 89.56 186 ILE A O 1
ATOM 1441 N N . ARG A 1 187 ? 10.539 13.853 6.233 1.00 89.00 187 ARG A N 1
ATOM 1442 C CA . ARG A 1 187 ? 11.795 14.516 6.595 1.00 89.00 187 ARG A CA 1
ATOM 1443 C C . ARG A 1 187 ? 11.560 15.966 7.020 1.00 89.00 187 ARG A C 1
ATOM 1445 O O . ARG A 1 187 ? 12.011 16.346 8.104 1.00 89.00 187 ARG A O 1
ATOM 1452 N N . ASP A 1 188 ? 10.780 16.731 6.259 1.00 89.44 188 ASP A N 1
ATOM 1453 C CA . ASP A 1 188 ? 10.452 18.126 6.592 1.00 89.44 188 ASP A CA 1
ATOM 1454 C C . ASP A 1 188 ? 9.651 18.229 7.893 1.00 89.44 188 ASP A C 1
ATOM 1456 O O . ASP A 1 188 ? 9.902 19.095 8.734 1.00 89.44 188 ASP A O 1
ATOM 1460 N N . LEU A 1 189 ? 8.698 17.315 8.093 1.00 87.19 189 LEU A N 1
ATOM 1461 C CA . LEU A 1 189 ? 7.872 17.274 9.301 1.00 87.19 189 LEU A CA 1
ATOM 1462 C C . LEU A 1 189 ? 8.662 16.874 10.549 1.00 87.19 189 LEU A C 1
ATOM 1464 O O . LEU A 1 189 ? 8.333 17.322 11.650 1.00 87.19 189 LEU A O 1
ATOM 1468 N N . SER A 1 190 ? 9.712 16.069 10.388 1.00 87.88 190 SER A N 1
ATOM 1469 C CA . SER A 1 190 ? 10.594 15.664 11.484 1.00 87.88 190 SER A CA 1
ATOM 1470 C C . SER A 1 190 ? 11.514 16.794 11.975 1.00 87.88 190 SER A C 1
ATOM 1472 O O . SER A 1 190 ? 12.053 16.708 13.082 1.00 87.88 190 SER A O 1
ATOM 1474 N N . GLY A 1 191 ? 11.697 17.858 11.179 1.00 86.19 191 GLY A N 1
ATOM 1475 C CA . GLY A 1 191 ? 12.555 18.998 11.516 1.00 86.19 191 GLY A CA 1
ATOM 1476 C C . GLY A 1 191 ? 14.014 18.606 11.775 1.00 86.19 191 GLY A C 1
ATOM 1477 O O . GLY A 1 191 ? 14.632 19.130 12.700 1.00 86.19 191 GLY A O 1
ATOM 1478 N N . GLY A 1 192 ? 14.539 17.630 11.025 1.00 82.94 192 GLY A N 1
ATOM 1479 C CA . GLY A 1 192 ? 15.913 17.131 11.165 1.00 82.94 192 GLY A CA 1
ATOM 1480 C C . GLY A 1 192 ? 16.130 16.145 12.322 1.00 82.94 192 GLY A C 1
ATOM 1481 O O . GLY A 1 192 ? 17.260 15.727 12.576 1.00 82.94 192 GLY A O 1
ATOM 1482 N N . LYS A 1 193 ? 15.071 15.739 13.036 1.00 89.75 193 LYS A N 1
ATOM 1483 C CA . LYS A 1 193 ? 15.152 14.727 14.099 1.00 89.75 193 LYS A CA 1
ATOM 1484 C C . LYS A 1 193 ? 15.084 13.322 13.501 1.00 89.75 193 LYS A C 1
ATOM 1486 O O . LYS A 1 193 ? 14.006 12.737 13.413 1.00 89.75 193 LYS A O 1
ATOM 1491 N N . SER A 1 194 ? 16.243 12.755 13.172 1.00 90.69 194 SER A N 1
ATOM 1492 C CA . SER A 1 194 ? 16.348 11.424 12.548 1.00 90.69 194 SER A CA 1
ATOM 1493 C C . SER A 1 194 ? 15.663 10.299 13.351 1.00 90.69 194 SER A C 1
ATOM 1495 O O . SER A 1 194 ? 15.052 9.416 12.760 1.00 90.69 194 SER A O 1
ATOM 1497 N N . ILE A 1 195 ? 15.647 10.364 14.692 1.00 92.31 195 ILE A N 1
ATOM 1498 C CA . ILE A 1 195 ? 14.920 9.381 15.525 1.00 92.31 195 ILE A CA 1
ATOM 1499 C C . ILE A 1 195 ? 13.412 9.420 15.235 1.00 92.31 195 ILE A C 1
ATOM 1501 O O . ILE A 1 195 ? 12.797 8.383 15.006 1.00 92.31 195 ILE A O 1
ATOM 1505 N N . LEU A 1 196 ? 12.821 10.618 15.206 1.00 91.62 196 LEU A N 1
ATOM 1506 C CA . LEU A 1 196 ? 11.390 10.794 14.951 1.00 91.62 196 LEU A CA 1
ATOM 1507 C C . LEU A 1 196 ? 11.030 10.361 13.524 1.00 91.62 196 LEU A C 1
ATOM 1509 O O . LEU A 1 196 ? 10.015 9.703 13.321 1.00 91.62 196 LEU A O 1
ATOM 1513 N N . GLN A 1 197 ? 11.884 10.698 12.558 1.00 92.69 197 GLN A N 1
ATOM 1514 C CA . GLN A 1 197 ? 11.749 10.278 11.166 1.00 92.69 197 GLN A CA 1
ATOM 1515 C C . GLN A 1 197 ? 11.743 8.746 11.044 1.00 92.69 197 GLN A C 1
ATOM 1517 O O . GLN A 1 197 ? 10.790 8.186 10.508 1.00 92.69 197 GLN A O 1
ATOM 1522 N N . ASN A 1 198 ? 12.746 8.063 11.604 1.00 92.62 198 ASN A N 1
ATOM 1523 C CA . ASN A 1 198 ? 12.866 6.605 11.525 1.00 92.62 198 ASN A CA 1
ATOM 1524 C C . ASN A 1 198 ? 11.717 5.891 12.243 1.00 92.62 198 ASN A C 1
ATOM 1526 O O . ASN A 1 198 ? 11.212 4.886 11.749 1.00 92.62 198 ASN A O 1
ATOM 1530 N N . GLU A 1 199 ? 11.252 6.422 13.378 1.00 93.12 199 GLU A N 1
ATOM 1531 C CA . GLU A 1 199 ? 10.056 5.902 14.041 1.00 93.12 199 GLU A CA 1
ATOM 1532 C C . GLU A 1 199 ? 8.812 6.038 13.162 1.00 93.12 199 GLU A C 1
ATOM 1534 O O . GLU A 1 199 ? 8.001 5.115 13.103 1.00 93.12 199 GLU A O 1
ATOM 1539 N N . MET A 1 200 ? 8.624 7.182 12.497 1.00 92.44 200 MET A N 1
ATOM 1540 C CA . MET A 1 200 ? 7.485 7.395 11.603 1.00 92.44 200 MET A CA 1
ATOM 1541 C C . MET A 1 200 ? 7.531 6.420 10.429 1.00 92.44 200 MET A C 1
ATOM 1543 O O . MET A 1 200 ? 6.550 5.716 10.219 1.00 92.44 200 MET A O 1
ATOM 1547 N N . VAL A 1 201 ? 8.672 6.304 9.746 1.00 93.06 201 VAL A N 1
ATOM 1548 C CA . VAL A 1 201 ? 8.867 5.357 8.636 1.00 93.06 201 VAL A CA 1
ATOM 1549 C C . VAL A 1 201 ? 8.627 3.916 9.090 1.00 93.06 201 VAL A C 1
ATOM 1551 O O . VAL A 1 201 ? 7.845 3.198 8.471 1.00 93.06 201 VAL A O 1
ATOM 1554 N N . SER A 1 202 ? 9.200 3.509 10.226 1.00 92.94 202 SER A N 1
ATOM 1555 C CA . SER A 1 202 ? 9.004 2.167 10.784 1.00 92.94 202 SER A CA 1
ATOM 1556 C C . SER A 1 202 ? 7.534 1.877 11.120 1.00 92.94 202 SER A C 1
ATOM 1558 O O . SER A 1 202 ? 7.045 0.785 10.828 1.00 92.94 202 SER A O 1
ATOM 1560 N N . ASN A 1 203 ? 6.787 2.852 11.660 1.00 93.56 203 ASN A N 1
ATOM 1561 C CA . ASN A 1 203 ? 5.348 2.688 11.896 1.00 93.56 203 ASN A CA 1
ATOM 1562 C C . ASN A 1 203 ? 4.562 2.537 10.581 1.00 93.56 203 ASN A C 1
ATOM 1564 O O . ASN A 1 203 ? 3.593 1.787 10.558 1.00 93.56 203 ASN A O 1
ATOM 1568 N N . LEU A 1 204 ? 4.956 3.221 9.500 1.00 93.00 204 LEU A N 1
ATOM 1569 C CA . LEU A 1 204 ? 4.295 3.084 8.195 1.00 93.00 204 LEU A CA 1
ATOM 1570 C C . LEU A 1 204 ? 4.544 1.711 7.578 1.00 93.00 204 LEU A C 1
ATOM 1572 O O . LEU A 1 204 ? 3.593 1.067 7.139 1.00 93.00 204 LEU A O 1
ATOM 1576 N N . VAL A 1 205 ? 5.788 1.231 7.615 1.00 92.88 205 VAL A N 1
ATOM 1577 C CA . VAL A 1 205 ? 6.136 -0.122 7.158 1.00 92.88 205 VAL A CA 1
ATOM 1578 C C . VAL A 1 205 ? 5.376 -1.175 7.968 1.00 92.88 205 VAL A C 1
ATOM 1580 O O . VAL A 1 205 ? 4.802 -2.100 7.400 1.00 92.88 205 VAL A O 1
ATOM 1583 N N . GLY A 1 206 ? 5.295 -1.008 9.291 1.00 91.94 206 GLY A N 1
ATOM 1584 C CA . GLY A 1 206 ? 4.532 -1.910 10.155 1.00 91.94 206 GLY A CA 1
ATOM 1585 C C . GLY A 1 206 ? 3.016 -1.878 9.919 1.00 91.94 206 GLY A C 1
ATOM 1586 O O . GLY A 1 206 ? 2.345 -2.880 10.172 1.00 91.94 206 GLY A O 1
ATOM 1587 N N . GLU A 1 207 ? 2.471 -0.751 9.453 1.00 93.88 207 GLU A N 1
ATOM 1588 C CA . GLU A 1 207 ? 1.035 -0.580 9.215 1.00 93.88 207 GLU A CA 1
ATOM 1589 C C . GLU A 1 207 ? 0.599 -1.087 7.837 1.00 93.88 207 GLU A C 1
ATOM 1591 O O . GLU A 1 207 ? -0.366 -1.845 7.745 1.00 93.88 207 GLU A O 1
ATOM 1596 N N . PHE A 1 208 ? 1.307 -0.684 6.779 1.00 91.19 208 PHE A N 1
ATOM 1597 C CA . PHE A 1 208 ? 0.926 -0.949 5.387 1.00 91.19 208 PHE A CA 1
ATOM 1598 C C . PHE A 1 208 ? 1.689 -2.121 4.750 1.00 91.19 208 PHE A C 1
ATOM 1600 O O . PHE A 1 208 ? 1.268 -2.623 3.706 1.00 91.19 208 PHE A O 1
ATOM 1607 N N . GLY A 1 209 ? 2.772 -2.580 5.384 1.00 88.31 209 GLY A N 1
ATOM 1608 C CA . GLY A 1 209 ? 3.672 -3.613 4.873 1.00 88.31 209 GLY A CA 1
ATOM 1609 C C . GLY A 1 209 ? 4.749 -3.063 3.933 1.00 88.31 209 GLY A C 1
ATOM 1610 O O . GLY A 1 209 ? 4.553 -2.055 3.257 1.00 88.31 209 GLY A O 1
ATOM 1611 N N . GLU A 1 210 ? 5.881 -3.766 3.856 1.00 83.75 210 GLU A N 1
ATOM 1612 C CA . GLU A 1 210 ? 7.051 -3.378 3.045 1.00 83.75 210 GLU A CA 1
ATOM 1613 C C . GLU A 1 210 ? 6.726 -3.235 1.551 1.00 83.75 210 GLU A C 1
ATOM 1615 O O . GLU A 1 210 ? 7.259 -2.363 0.884 1.00 83.75 210 GLU A O 1
ATOM 1620 N N . GLN A 1 211 ? 5.787 -4.021 1.017 1.00 82.19 211 GLN A N 1
ATOM 1621 C CA . GLN A 1 211 ? 5.432 -3.959 -0.408 1.00 82.19 211 GLN A CA 1
ATOM 1622 C C . GLN A 1 211 ? 4.694 -2.676 -0.811 1.00 82.19 211 GLN A C 1
ATOM 1624 O O . GLN A 1 211 ? 4.731 -2.284 -1.976 1.00 82.19 211 GLN A O 1
ATOM 1629 N N . ARG A 1 212 ? 3.974 -2.042 0.124 1.00 82.81 212 ARG A N 1
ATOM 1630 C CA . ARG A 1 212 ? 3.194 -0.824 -0.153 1.00 82.81 212 ARG A CA 1
ATOM 1631 C C . ARG A 1 212 ? 3.954 0.454 0.174 1.00 82.81 212 ARG A C 1
ATOM 1633 O O . ARG A 1 212 ? 3.528 1.520 -0.263 1.00 82.81 212 ARG A O 1
ATOM 1640 N N . VAL A 1 213 ? 5.035 0.360 0.946 1.00 86.62 213 VAL A N 1
ATOM 1641 C CA . VAL A 1 213 ? 5.858 1.499 1.357 1.00 86.62 213 VAL A CA 1
ATOM 1642 C C . VAL A 1 213 ? 7.135 1.505 0.511 1.00 86.62 213 VAL A C 1
ATOM 1644 O O . VAL A 1 213 ? 7.967 0.626 0.701 1.00 86.62 213 VAL A O 1
ATOM 1647 N N . PRO A 1 214 ? 7.302 2.457 -0.426 1.00 85.38 214 PRO A N 1
ATOM 1648 C CA . PRO A 1 214 ? 8.496 2.529 -1.265 1.00 85.38 214 PRO A CA 1
ATOM 1649 C C . PRO A 1 214 ? 9.765 2.847 -0.468 1.00 85.38 214 PRO A C 1
ATOM 1651 O O . PRO A 1 214 ? 9.713 3.525 0.563 1.00 85.38 214 PRO A O 1
ATOM 1654 N N . ASP A 1 215 ? 10.912 2.445 -1.013 1.00 85.06 215 ASP A N 1
ATOM 1655 C CA . ASP A 1 215 ? 12.214 2.893 -0.523 1.00 85.06 215 ASP A CA 1
ATOM 1656 C C . ASP A 1 215 ? 12.332 4.419 -0.659 1.00 85.06 215 ASP A C 1
ATOM 1658 O O . ASP A 1 215 ? 12.006 4.992 -1.701 1.00 85.06 215 ASP A O 1
ATOM 1662 N N . GLY A 1 216 ? 12.786 5.094 0.400 1.00 86.56 216 GLY A N 1
ATOM 1663 C CA . GLY A 1 216 ? 12.886 6.557 0.426 1.00 86.56 216 GLY A CA 1
ATOM 1664 C C . GLY A 1 216 ? 11.568 7.286 0.713 1.00 86.56 216 GLY A C 1
ATOM 1665 O O . GLY A 1 216 ? 11.452 8.478 0.419 1.00 86.56 216 GLY A O 1
ATOM 1666 N N . VAL A 1 217 ? 10.574 6.607 1.305 1.00 89.56 217 VAL A N 1
ATOM 1667 C CA . VAL A 1 217 ? 9.290 7.193 1.750 1.00 89.56 217 VAL A CA 1
ATOM 1668 C C . VAL A 1 217 ? 9.456 8.480 2.570 1.00 89.56 217 VAL A C 1
ATOM 1670 O O . VAL A 1 217 ? 8.568 9.331 2.594 1.00 89.56 217 VAL A O 1
ATOM 1673 N N . GLU A 1 218 ? 10.595 8.661 3.236 1.00 90.12 218 GLU A N 1
ATOM 1674 C CA . GLU A 1 218 ? 10.885 9.850 4.019 1.00 90.12 218 GLU A CA 1
ATOM 1675 C C . GLU A 1 218 ? 11.007 11.149 3.210 1.00 90.12 218 GLU A C 1
ATOM 1677 O O . GLU A 1 218 ? 10.797 12.218 3.790 1.00 90.12 218 GLU A O 1
ATOM 1682 N N . ASP A 1 219 ? 11.340 11.051 1.920 1.00 89.69 219 ASP A N 1
ATOM 1683 C CA . ASP A 1 219 ? 11.530 12.172 0.989 1.00 89.69 219 ASP A CA 1
ATOM 1684 C C . ASP A 1 219 ? 10.312 12.439 0.106 1.00 89.69 219 ASP A C 1
ATOM 1686 O O . ASP A 1 219 ? 10.219 13.484 -0.537 1.00 89.69 219 ASP A O 1
ATOM 1690 N N . MET A 1 220 ? 9.355 11.516 0.094 1.00 89.31 220 MET A N 1
ATOM 1691 C CA . MET A 1 220 ? 8.143 11.645 -0.700 1.00 89.31 220 MET A CA 1
ATOM 1692 C C . MET A 1 220 ? 7.165 12.623 -0.048 1.00 89.31 220 MET A C 1
ATOM 1694 O O . MET A 1 220 ? 7.014 12.665 1.179 1.00 89.31 220 MET A O 1
ATOM 1698 N N . ALA A 1 221 ? 6.454 13.391 -0.875 1.00 89.62 221 ALA A N 1
ATOM 1699 C CA . ALA A 1 221 ? 5.337 14.198 -0.403 1.00 89.62 221 ALA A CA 1
ATOM 1700 C C . ALA A 1 221 ? 4.225 13.276 0.120 1.00 89.62 221 ALA A C 1
ATOM 1702 O O . ALA A 1 221 ? 3.918 12.246 -0.488 1.00 89.62 221 ALA A O 1
ATOM 1703 N N . LEU A 1 222 ? 3.583 13.630 1.238 1.00 86.94 222 LEU A N 1
ATOM 1704 C CA . LEU A 1 222 ? 2.525 12.763 1.770 1.00 86.94 222 LEU A CA 1
ATOM 1705 C C . LEU A 1 222 ? 1.276 12.752 0.884 1.00 86.94 222 LEU A C 1
ATOM 1707 O O . LEU A 1 222 ? 0.508 11.805 0.978 1.00 86.94 222 LEU A O 1
ATOM 1711 N N . SER A 1 223 ? 1.075 13.749 0.017 1.00 87.62 223 SER A N 1
ATOM 1712 C CA . SER A 1 223 ? 0.040 13.705 -1.025 1.00 87.62 223 SER A CA 1
ATOM 1713 C C . SER A 1 223 ? 0.269 12.558 -2.017 1.00 87.62 223 SER A C 1
ATOM 1715 O O . SER A 1 223 ? -0.674 11.857 -2.385 1.00 87.62 223 SER A O 1
ATOM 1717 N N . GLU A 1 224 ? 1.524 12.304 -2.395 1.00 88.00 224 GLU A N 1
ATOM 1718 C CA . GLU A 1 224 ? 1.882 11.162 -3.235 1.00 88.00 224 GLU A CA 1
ATOM 1719 C C . GLU A 1 224 ? 1.661 9.845 -2.479 1.00 88.00 224 GLU A C 1
ATOM 1721 O O . GLU A 1 224 ? 1.098 8.896 -3.024 1.00 88.00 224 GLU A O 1
ATOM 1726 N N . LEU A 1 225 ? 2.026 9.799 -1.197 1.00 85.88 225 LEU A N 1
ATOM 1727 C CA . LEU A 1 225 ? 1.805 8.623 -0.354 1.00 85.88 225 LEU A CA 1
ATOM 1728 C C . LEU A 1 225 ? 0.315 8.337 -0.120 1.00 85.88 225 LEU A C 1
ATOM 1730 O O . LEU A 1 225 ? -0.101 7.185 -0.222 1.00 85.88 225 LEU A O 1
ATOM 1734 N N . ASP A 1 226 ? -0.500 9.369 0.101 1.00 85.44 226 ASP A N 1
ATOM 1735 C CA . ASP A 1 226 ? -1.960 9.268 0.214 1.00 85.44 226 ASP A CA 1
ATOM 1736 C C . ASP A 1 226 ? -2.570 8.613 -1.035 1.00 85.44 226 ASP A C 1
ATOM 1738 O O . ASP A 1 226 ? -3.453 7.769 -0.907 1.00 85.44 226 ASP A O 1
ATOM 1742 N N . SER A 1 227 ? -2.080 8.954 -2.234 1.00 84.06 227 SER A N 1
ATOM 1743 C CA . SER A 1 227 ? -2.573 8.368 -3.491 1.00 84.06 227 SER A CA 1
ATOM 1744 C C . SER A 1 227 ? -2.212 6.886 -3.659 1.00 84.06 227 SER A C 1
ATOM 1746 O O . SER A 1 227 ? -2.947 6.132 -4.295 1.00 84.06 227 SER A O 1
ATOM 1748 N N . ARG A 1 228 ? -1.102 6.445 -3.052 1.00 84.88 228 ARG A N 1
ATOM 1749 C CA . ARG A 1 228 ? -0.647 5.046 -3.082 1.00 84.88 228 ARG A CA 1
ATOM 1750 C C . ARG A 1 228 ? -1.389 4.179 -2.067 1.00 84.88 228 ARG A C 1
ATOM 1752 O O . ARG A 1 228 ? -1.592 2.984 -2.296 1.00 84.88 228 ARG A O 1
ATOM 1759 N N . PHE A 1 229 ? -1.810 4.761 -0.946 1.00 84.81 229 PHE A N 1
ATOM 1760 C CA . PHE A 1 229 ? -2.571 4.051 0.075 1.00 84.81 229 PHE A CA 1
ATOM 1761 C C . PHE A 1 229 ? -4.071 4.069 -0.243 1.00 84.81 229 PHE A C 1
ATOM 1763 O O . PHE A 1 229 ? -4.810 4.968 0.149 1.00 84.81 229 PHE A O 1
ATOM 1770 N N . GLY A 1 230 ? -4.534 3.017 -0.924 1.00 84.81 230 GLY A N 1
ATOM 1771 C CA . GLY A 1 230 ? -5.962 2.768 -1.135 1.00 84.81 230 GLY A CA 1
ATOM 1772 C C . GLY A 1 230 ? -6.731 2.427 0.152 1.00 84.81 230 GLY A C 1
ATOM 1773 O O . GLY A 1 230 ? -6.254 2.588 1.278 1.00 84.81 230 GLY A O 1
ATOM 1774 N N . SER A 1 231 ? -7.946 1.905 -0.000 1.00 86.75 231 SER A N 1
ATOM 1775 C CA . SER A 1 231 ? -8.752 1.446 1.133 1.00 86.75 231 SER A CA 1
ATOM 1776 C C . SER A 1 231 ? -8.170 0.189 1.794 1.00 86.75 231 SER A C 1
ATOM 1778 O O . SER A 1 231 ? -7.738 -0.748 1.118 1.00 86.75 231 SER A O 1
ATOM 1780 N N . MET A 1 232 ? -8.220 0.148 3.120 1.00 85.88 232 MET A N 1
ATOM 1781 C CA . MET A 1 232 ? -7.857 -0.980 3.971 1.00 85.88 232 MET A CA 1
ATOM 1782 C C . MET A 1 232 ? -9.120 -1.723 4.428 1.00 85.88 232 MET A C 1
ATOM 1784 O O . MET A 1 232 ? -10.120 -1.105 4.792 1.00 85.88 232 MET A O 1
ATOM 1788 N N . GLY A 1 233 ? -9.074 -3.058 4.438 1.00 82.12 233 GLY A N 1
ATOM 1789 C CA . GLY A 1 233 ? -10.189 -3.885 4.923 1.00 82.12 233 GLY A CA 1
ATOM 1790 C C . GLY A 1 233 ? -10.332 -3.892 6.450 1.00 82.12 233 GLY A C 1
ATOM 1791 O O . GLY A 1 233 ? -11.432 -4.034 6.975 1.00 82.12 233 GLY A O 1
ATOM 1792 N N . SER A 1 234 ? -9.229 -3.706 7.177 1.00 85.81 234 SER A N 1
ATOM 1793 C CA . SER A 1 234 ? -9.189 -3.660 8.641 1.00 85.81 234 SER A CA 1
ATOM 1794 C C . SER A 1 234 ? -8.043 -2.773 9.125 1.00 85.81 234 SER A C 1
ATOM 1796 O O . SER A 1 234 ? -7.187 -2.373 8.341 1.00 85.81 234 SER A O 1
ATOM 1798 N N . MET A 1 235 ? -8.005 -2.498 10.430 1.00 89.12 235 MET A N 1
ATOM 1799 C CA . MET A 1 235 ? -6.857 -1.852 11.078 1.00 89.12 235 MET A CA 1
ATOM 1800 C C . MET A 1 235 ? -5.591 -2.701 10.884 1.00 89.12 235 MET A C 1
ATOM 1802 O O . MET A 1 235 ? -5.660 -3.929 10.992 1.00 89.12 235 MET A O 1
ATOM 1806 N N . GLY A 1 236 ? -4.460 -2.059 10.588 1.00 89.69 236 GLY A N 1
ATOM 1807 C CA . GLY A 1 236 ? -3.157 -2.711 10.506 1.00 89.69 236 GLY A CA 1
ATOM 1808 C C . GLY A 1 236 ? -2.579 -3.040 11.884 1.00 89.69 236 GLY A C 1
ATOM 1809 O O . GLY A 1 236 ? -3.193 -2.807 12.931 1.00 89.69 236 GLY A O 1
ATOM 1810 N N . LYS A 1 237 ? -1.373 -3.619 11.898 1.00 92.94 237 LYS A N 1
ATOM 1811 C CA . LYS A 1 237 ? -0.729 -4.089 13.137 1.00 92.94 237 LYS A CA 1
ATOM 1812 C C . LYS A 1 237 ? -0.459 -2.945 14.113 1.00 92.94 237 LYS A C 1
ATOM 1814 O O . LYS A 1 237 ? -0.640 -3.114 15.319 1.00 92.94 237 LYS A O 1
ATOM 1819 N N . ILE A 1 238 ? -0.031 -1.789 13.606 1.00 94.75 238 ILE A N 1
ATOM 1820 C CA . ILE A 1 238 ? 0.342 -0.644 14.434 1.00 94.75 238 ILE A CA 1
ATOM 1821 C C . ILE A 1 238 ? -0.922 0.040 14.949 1.00 94.75 238 ILE A C 1
ATOM 1823 O O . ILE A 1 238 ? -1.084 0.159 16.162 1.00 94.75 238 ILE A O 1
ATOM 1827 N N . SER A 1 239 ? -1.856 0.425 14.078 1.00 93.19 239 SER A N 1
ATOM 1828 C CA . SER A 1 239 ? -3.116 1.057 14.485 1.00 93.19 239 SER A CA 1
ATOM 1829 C C . SER A 1 239 ? -3.928 0.164 15.429 1.00 93.19 239 SER A C 1
ATOM 1831 O O . SER A 1 239 ? -4.367 0.641 16.475 1.00 93.19 239 SER A O 1
ATOM 1833 N N . GLY A 1 240 ? -4.030 -1.139 15.151 1.00 93.75 240 GLY A N 1
ATOM 1834 C CA . GLY A 1 240 ? -4.705 -2.106 16.018 1.00 93.75 240 GLY A CA 1
ATOM 1835 C C . GLY A 1 240 ? -4.072 -2.210 17.409 1.00 93.75 240 GLY A C 1
ATOM 1836 O O . GLY A 1 240 ? -4.772 -2.103 18.419 1.00 93.75 240 GLY A O 1
ATOM 1837 N N . ALA A 1 241 ? -2.742 -2.336 17.490 1.00 94.94 241 ALA A N 1
ATOM 1838 C CA . ALA A 1 241 ? -2.030 -2.377 18.771 1.00 94.94 241 ALA A CA 1
ATOM 1839 C C . ALA A 1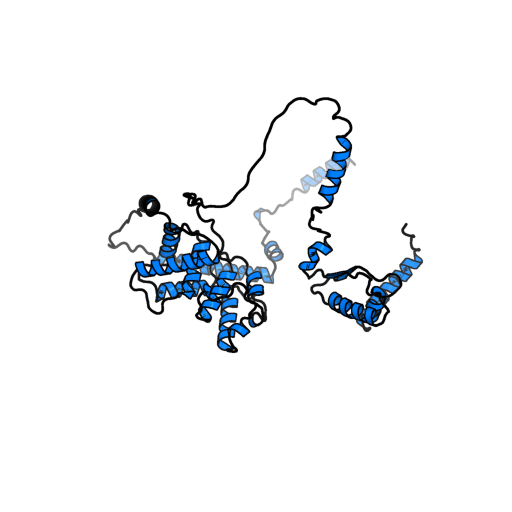 241 ? -2.168 -1.064 19.561 1.00 94.94 241 ALA A C 1
ATOM 1841 O O . ALA A 1 241 ? -2.259 -1.063 20.791 1.00 94.94 241 ALA A O 1
ATOM 1842 N N . LEU A 1 242 ? -2.192 0.068 18.859 1.00 94.38 242 LEU A N 1
ATOM 1843 C CA . LEU A 1 242 ? -2.353 1.387 19.455 1.00 94.38 242 LEU A CA 1
ATOM 1844 C C . LEU A 1 242 ? -3.766 1.604 20.005 1.00 94.38 242 LEU A C 1
ATOM 18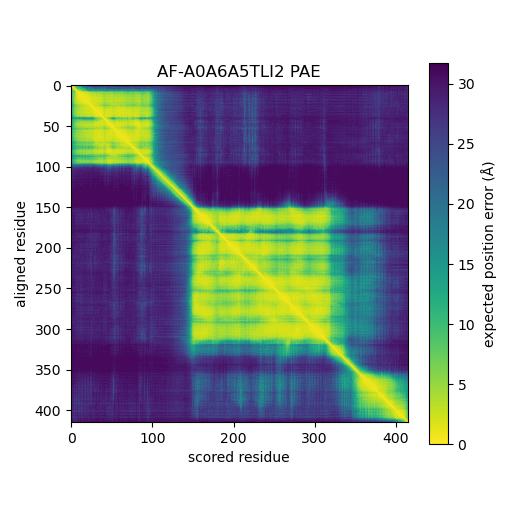46 O O . LEU A 1 242 ? -3.893 2.112 21.119 1.00 94.38 242 LEU A O 1
ATOM 1850 N N . VAL A 1 243 ? -4.800 1.185 19.269 1.00 94.44 243 VAL A N 1
ATOM 1851 C CA . VAL A 1 243 ? -6.198 1.203 19.730 1.00 94.44 243 VAL A CA 1
ATOM 1852 C C . VAL A 1 243 ? -6.361 0.286 20.938 1.00 94.44 243 VAL A C 1
ATOM 1854 O O . VAL A 1 243 ? -6.891 0.720 21.960 1.00 94.44 243 VAL A O 1
ATOM 1857 N N . GLY A 1 244 ? -5.823 -0.937 20.886 1.00 93.50 244 GLY A N 1
ATOM 1858 C CA . GLY A 1 244 ? -5.842 -1.861 22.023 1.00 93.50 244 GLY A CA 1
ATOM 1859 C C . GLY A 1 244 ? -5.210 -1.262 23.285 1.00 93.50 244 GLY A C 1
ATOM 1860 O O . GLY A 1 244 ? -5.782 -1.357 24.370 1.00 93.50 244 GLY A O 1
ATOM 1861 N N . ARG A 1 245 ? -4.076 -0.562 23.139 1.00 93.69 245 ARG A N 1
ATOM 1862 C CA . ARG A 1 245 ? -3.403 0.130 24.249 1.00 93.69 245 ARG A CA 1
ATOM 1863 C C . ARG A 1 245 ? -4.203 1.319 24.787 1.00 93.69 245 ARG A C 1
ATOM 1865 O O . ARG A 1 245 ? -4.218 1.535 25.998 1.00 93.69 245 ARG A O 1
ATOM 1872 N N . LEU A 1 246 ? -4.852 2.093 23.914 1.00 93.00 246 LEU A N 1
ATOM 1873 C CA . LEU A 1 246 ? -5.751 3.179 24.319 1.00 93.00 246 LEU A CA 1
ATOM 1874 C C . LEU A 1 246 ? -6.881 2.620 25.196 1.00 93.00 246 LEU A C 1
ATOM 1876 O O . LEU A 1 246 ? -7.099 3.096 26.309 1.00 93.00 246 LEU A O 1
ATOM 1880 N N . LEU A 1 247 ? -7.539 1.559 24.727 1.00 93.19 247 LEU A N 1
ATOM 1881 C CA . LEU A 1 247 ? -8.616 0.880 25.447 1.00 93.19 247 LEU A CA 1
ATOM 1882 C C . LEU A 1 247 ? -8.143 0.324 26.798 1.00 93.19 247 LEU A C 1
ATOM 1884 O O . LEU A 1 247 ? -8.776 0.575 27.819 1.00 93.19 247 LEU A O 1
ATOM 1888 N N . SER A 1 248 ? -7.003 -0.369 26.851 1.00 91.50 248 SER A N 1
ATOM 1889 C CA . SER A 1 248 ? -6.522 -0.976 28.100 1.00 91.50 248 SER A CA 1
ATOM 1890 C C . SER A 1 248 ? -6.091 0.058 29.146 1.00 91.50 248 SER A C 1
ATOM 1892 O O . SER A 1 248 ? -6.330 -0.111 30.349 1.00 91.50 248 SER A O 1
ATOM 1894 N N . ASN A 1 249 ? -5.434 1.135 28.706 1.00 92.81 249 ASN A N 1
ATOM 1895 C CA . ASN A 1 249 ? -4.747 2.060 29.606 1.00 92.81 249 ASN A CA 1
ATOM 1896 C C . ASN A 1 249 ? -5.579 3.288 29.960 1.00 92.81 249 ASN A C 1
ATOM 1898 O O . ASN A 1 249 ? -5.389 3.845 31.044 1.00 92.81 249 ASN A O 1
ATOM 1902 N N . LYS A 1 250 ? -6.450 3.737 29.051 1.00 92.94 250 LYS A N 1
ATOM 1903 C CA . LYS A 1 250 ? -7.121 5.037 29.155 1.00 92.94 250 LYS A CA 1
ATOM 1904 C C . LYS A 1 250 ? -8.628 4.949 29.332 1.00 92.94 250 LYS A C 1
ATOM 1906 O O . LYS A 1 250 ? -9.201 5.890 29.872 1.00 92.94 250 LYS A O 1
ATOM 1911 N N . MET A 1 251 ? -9.251 3.841 28.946 1.00 92.44 251 MET A N 1
ATOM 1912 C CA . MET A 1 251 ? -10.693 3.673 29.110 1.00 92.44 251 MET A CA 1
ATOM 1913 C C . MET A 1 251 ? -11.054 3.146 30.512 1.00 92.44 251 MET A C 1
ATOM 1915 O O . MET A 1 251 ? -10.236 2.477 31.164 1.00 92.44 251 MET A O 1
ATOM 1919 N N . PRO A 1 252 ? -12.264 3.465 31.006 1.00 92.31 252 PRO A N 1
ATOM 1920 C CA . PRO A 1 252 ? -12.791 2.911 32.245 1.00 92.31 252 PRO A CA 1
ATOM 1921 C C . PRO A 1 252 ? -13.141 1.427 32.070 1.00 92.31 252 PRO A C 1
ATOM 1923 O O . PRO A 1 252 ? -13.286 0.914 30.958 1.00 92.31 252 PRO A O 1
ATOM 1926 N N . VAL A 1 253 ? -13.281 0.722 33.191 1.00 87.62 253 VAL A N 1
ATOM 1927 C CA . VAL A 1 253 ? -13.631 -0.705 33.202 1.00 87.62 253 VAL A CA 1
ATOM 1928 C C . VAL A 1 253 ? -14.993 -0.912 32.530 1.00 87.62 253 VAL A C 1
ATOM 1930 O O . VAL A 1 253 ? -15.943 -0.190 32.817 1.00 87.62 253 VAL A O 1
ATOM 1933 N N . GLY A 1 254 ? -15.084 -1.895 31.630 1.00 83.88 254 GLY A N 1
ATOM 1934 C CA . GLY A 1 254 ? -16.300 -2.200 30.865 1.00 83.88 254 GLY A CA 1
ATOM 1935 C C . GLY A 1 254 ? -16.365 -1.549 29.477 1.00 83.88 254 GLY A C 1
ATOM 1936 O O . GLY A 1 254 ? -17.048 -2.080 28.605 1.00 83.88 254 GLY A O 1
ATOM 1937 N N . CYS A 1 255 ? -15.591 -0.490 29.212 1.00 89.00 255 CYS A N 1
ATOM 1938 C CA . CYS A 1 255 ? -15.484 0.117 27.879 1.00 89.00 255 CYS A CA 1
ATOM 1939 C C . CYS A 1 255 ? -14.499 -0.655 26.990 1.00 89.00 255 CYS A C 1
ATOM 1941 O O . CYS A 1 255 ? -13.362 -0.232 26.774 1.00 89.00 255 CYS A O 1
ATOM 1943 N N . ASN A 1 256 ? -14.928 -1.810 26.483 1.00 90.31 256 ASN A N 1
ATOM 1944 C CA . ASN A 1 256 ? -14.165 -2.574 25.498 1.00 90.31 256 ASN A CA 1
ATOM 1945 C C . ASN A 1 256 ? -14.460 -2.100 24.058 1.00 90.31 256 ASN A C 1
ATOM 1947 O O . ASN A 1 256 ? -15.348 -1.286 23.805 1.00 90.31 256 ASN A O 1
ATOM 1951 N N . GLN A 1 257 ? -13.711 -2.623 23.087 1.00 91.06 257 GLN A N 1
ATOM 1952 C CA . GLN A 1 257 ? -13.870 -2.236 21.684 1.00 91.06 257 GLN A CA 1
ATOM 1953 C C . GLN A 1 257 ? -15.257 -2.577 21.114 1.00 91.06 257 GLN A C 1
ATOM 1955 O O . GLN A 1 257 ? -15.766 -1.836 20.278 1.00 91.06 257 GLN A O 1
ATOM 1960 N N . ALA A 1 258 ? -15.866 -3.684 21.550 1.00 91.75 258 ALA A N 1
ATOM 1961 C CA . ALA A 1 258 ? -17.197 -4.093 21.101 1.00 91.75 258 ALA A CA 1
ATOM 1962 C C . ALA A 1 258 ? -18.278 -3.119 21.594 1.00 91.75 258 ALA A C 1
ATOM 1964 O O . ALA A 1 258 ? -19.099 -2.675 20.800 1.00 91.75 258 ALA A O 1
ATOM 1965 N N . PHE A 1 259 ? -18.197 -2.704 22.859 1.00 92.38 259 PHE A N 1
ATOM 1966 C CA . PHE A 1 259 ? -19.085 -1.724 23.478 1.00 92.38 259 PHE A CA 1
ATOM 1967 C C . PHE A 1 259 ? -19.040 -0.371 22.753 1.00 92.38 259 PHE A C 1
ATOM 1969 O O . PHE A 1 259 ? -20.077 0.209 22.442 1.00 92.38 259 PHE A O 1
ATOM 1976 N N . LEU A 1 260 ? -17.843 0.116 22.406 1.00 93.12 260 LEU A N 1
ATOM 1977 C CA . LEU A 1 260 ? -17.712 1.369 21.651 1.00 93.12 260 LEU A CA 1
ATOM 1978 C C . LEU A 1 260 ? -18.262 1.254 20.223 1.00 93.12 260 LEU A C 1
ATOM 1980 O O . LEU A 1 260 ? -18.870 2.195 19.719 1.00 93.12 260 LEU A O 1
ATOM 1984 N N . ARG A 1 261 ? -18.073 0.104 19.565 1.00 93.25 261 ARG A N 1
ATOM 1985 C CA . ARG A 1 261 ? -18.647 -0.160 18.237 1.00 93.25 261 ARG A CA 1
ATOM 1986 C C . ARG A 1 261 ? -20.172 -0.199 18.268 1.00 93.25 261 ARG A C 1
ATOM 1988 O O . ARG A 1 261 ? -20.805 0.360 17.378 1.00 93.25 261 ARG A O 1
ATOM 1995 N N . GLU A 1 262 ? -20.748 -0.806 19.300 1.00 92.00 262 GLU A N 1
ATOM 1996 C CA . GLU A 1 262 ? -22.194 -0.832 19.521 1.00 92.00 262 GLU A CA 1
ATOM 1997 C C . GLU A 1 262 ? -22.752 0.578 19.750 1.00 92.00 262 GLU A C 1
ATOM 1999 O O . GLU A 1 262 ? -23.737 0.952 19.117 1.00 92.00 262 GLU A O 1
ATOM 2004 N N . HIS A 1 263 ? -22.078 1.406 20.557 1.00 91.81 263 HIS A N 1
ATOM 2005 C CA . HIS A 1 263 ? -22.451 2.814 20.738 1.00 91.81 263 HIS A CA 1
ATOM 2006 C C . HIS A 1 263 ? -22.420 3.603 19.421 1.00 91.81 263 HIS A C 1
ATOM 2008 O O . HIS A 1 263 ? -23.365 4.326 19.111 1.00 91.81 263 HIS A O 1
ATOM 2014 N N . LEU A 1 264 ? -21.372 3.434 18.608 1.00 92.50 264 LEU A N 1
ATOM 2015 C CA . LEU A 1 264 ? -21.258 4.090 17.299 1.00 92.50 264 LEU A CA 1
ATOM 2016 C C . LEU A 1 264 ? -22.355 3.644 16.322 1.00 92.50 264 LEU A C 1
ATOM 2018 O O . LEU A 1 264 ? -22.895 4.470 15.583 1.00 92.50 264 LEU A O 1
ATOM 2022 N N . ALA A 1 265 ? -22.719 2.362 16.338 1.00 90.75 265 ALA A N 1
ATOM 2023 C CA . ALA A 1 265 ? -23.836 1.851 15.552 1.00 90.75 265 ALA A CA 1
ATOM 2024 C C . ALA A 1 265 ? -25.177 2.428 16.040 1.00 90.75 265 ALA A C 1
ATOM 2026 O O . ALA A 1 265 ? -25.962 2.917 15.233 1.00 90.75 265 ALA A O 1
ATOM 2027 N N . ALA A 1 266 ? -25.420 2.433 17.353 1.00 88.44 266 ALA A N 1
ATOM 2028 C CA . ALA A 1 266 ? -26.691 2.852 17.941 1.00 88.44 266 ALA A CA 1
ATOM 2029 C C . ALA A 1 266 ? -26.916 4.374 17.908 1.00 88.44 266 ALA A C 1
ATOM 2031 O O . ALA A 1 266 ? -28.047 4.829 17.754 1.00 88.44 266 ALA A O 1
ATOM 2032 N N . LYS A 1 267 ? -25.869 5.185 18.100 1.00 89.38 267 LYS A N 1
ATOM 2033 C CA . LYS A 1 267 ? -25.974 6.655 18.150 1.00 89.38 267 LYS A CA 1
ATOM 2034 C C . LYS A 1 267 ? -25.763 7.323 16.803 1.00 89.38 267 LYS A C 1
ATOM 2036 O O . LYS A 1 267 ? -26.445 8.301 16.512 1.00 89.38 267 LYS A O 1
ATOM 2041 N N . TRP A 1 268 ? -24.848 6.806 15.989 1.00 88.62 268 TRP A N 1
ATOM 2042 C CA . TRP A 1 268 ? -24.433 7.452 14.742 1.00 88.62 268 TRP A CA 1
ATOM 2043 C C . TRP A 1 268 ? -24.760 6.636 13.487 1.00 88.62 268 TRP A C 1
ATOM 2045 O O . TRP A 1 268 ? -24.545 7.124 12.381 1.00 88.62 268 TRP A O 1
ATOM 2055 N N . GLY A 1 269 ? -25.275 5.408 13.628 1.00 87.88 269 GLY A N 1
ATOM 2056 C CA . GLY A 1 269 ? -25.629 4.560 12.486 1.00 87.88 269 GLY A CA 1
ATOM 2057 C C . GLY A 1 269 ? -24.425 4.134 11.641 1.00 87.88 269 GLY A C 1
ATOM 2058 O O . GLY A 1 269 ? -24.582 3.873 10.451 1.00 87.88 269 GLY A O 1
ATOM 2059 N N . LEU A 1 270 ? -23.218 4.112 12.218 1.00 89.81 270 LEU A N 1
ATOM 2060 C CA . LEU A 1 270 ? -21.987 3.831 11.476 1.00 89.81 270 LEU A CA 1
ATOM 2061 C C . LEU A 1 270 ? -21.741 2.327 11.329 1.00 89.81 270 LEU A C 1
ATOM 2063 O O . LEU A 1 270 ? -21.810 1.583 12.309 1.00 89.81 270 LEU A O 1
ATOM 2067 N N . GLY A 1 271 ? -21.384 1.899 10.116 1.00 89.25 271 GLY A N 1
ATOM 2068 C CA . GLY A 1 271 ? -20.952 0.532 9.818 1.00 89.25 271 GLY A CA 1
ATOM 2069 C C . GLY A 1 271 ? -19.526 0.209 10.299 1.00 89.25 271 GLY A C 1
ATOM 2070 O O . GLY A 1 271 ? -18.789 1.106 10.722 1.00 89.25 271 GLY A O 1
ATOM 2071 N N . PRO A 1 272 ? -19.119 -1.073 10.272 1.00 88.88 272 PRO A N 1
ATOM 2072 C CA . PRO A 1 272 ? -17.851 -1.546 10.835 1.00 88.88 272 PRO A CA 1
ATOM 2073 C C . PRO A 1 272 ? -16.600 -0.883 10.238 1.00 88.88 272 PRO A C 1
ATOM 2075 O O . PRO A 1 272 ? -15.631 -0.662 10.974 1.00 88.88 272 PRO A O 1
ATOM 2078 N N . GLY A 1 273 ? -16.605 -0.534 8.947 1.00 88.81 273 GLY A N 1
ATOM 2079 C CA . GLY A 1 273 ? -15.486 0.167 8.312 1.00 88.81 273 GLY A CA 1
ATOM 2080 C C . GLY A 1 273 ? -15.294 1.568 8.895 1.00 88.81 273 GLY A C 1
ATOM 2081 O O . GLY A 1 273 ? -14.212 1.915 9.384 1.00 88.81 273 GLY A O 1
ATOM 2082 N N . ARG A 1 274 ? -16.383 2.342 8.963 1.00 91.38 274 ARG A N 1
ATOM 2083 C CA . ARG A 1 274 ? -16.387 3.684 9.573 1.00 91.38 274 ARG A CA 1
ATOM 2084 C C . ARG A 1 274 ? -16.131 3.662 11.077 1.00 91.38 274 ARG A C 1
ATOM 2086 O O . ARG A 1 274 ? -15.430 4.536 11.580 1.00 91.38 274 ARG A O 1
ATOM 2093 N N . GLN A 1 275 ? -16.621 2.652 11.796 1.00 93.25 275 GLN A N 1
ATOM 2094 C CA . GLN A 1 275 ? -16.303 2.463 13.215 1.00 93.25 275 GLN A CA 1
ATOM 2095 C C . GLN A 1 275 ? -14.789 2.324 13.435 1.00 93.25 275 GLN A C 1
ATOM 2097 O O . GLN A 1 275 ? -14.240 2.911 14.365 1.00 93.25 275 GLN A O 1
ATOM 2102 N N . GLY A 1 276 ? -14.098 1.571 12.570 1.00 92.69 276 GLY A N 1
ATOM 2103 C CA . GLY A 1 276 ? -12.638 1.457 12.605 1.00 92.69 276 GLY A CA 1
ATOM 2104 C C . GLY A 1 276 ? -11.939 2.803 12.402 1.00 92.69 276 GLY A C 1
ATOM 2105 O O . GLY A 1 276 ? -11.023 3.137 13.152 1.00 92.69 276 GLY A O 1
ATOM 2106 N N . ALA A 1 277 ? -12.411 3.602 11.443 1.00 92.56 277 ALA A N 1
ATOM 2107 C CA . ALA A 1 277 ? -11.878 4.936 11.177 1.00 92.56 277 ALA A CA 1
ATOM 2108 C C . ALA A 1 277 ? -12.025 5.880 12.382 1.00 92.56 277 ALA A C 1
ATOM 2110 O O . ALA A 1 277 ? -11.056 6.531 12.770 1.00 92.56 277 ALA A O 1
ATOM 2111 N N . VAL A 1 278 ? -13.194 5.890 13.030 1.00 94.06 278 VAL A N 1
ATOM 2112 C CA . VAL A 1 278 ? -13.440 6.702 14.234 1.00 94.06 278 VAL A CA 1
ATOM 2113 C C . VAL A 1 278 ? -12.513 6.303 15.385 1.00 94.06 278 VAL A C 1
ATOM 2115 O O . VAL A 1 278 ? -11.928 7.169 16.036 1.00 94.06 278 VAL A O 1
ATOM 2118 N N . LEU A 1 279 ? -12.323 4.999 15.620 1.00 94.38 279 LEU A N 1
ATOM 2119 C CA . LEU A 1 279 ? -11.411 4.517 16.664 1.00 94.38 279 LEU A CA 1
ATOM 2120 C C . LEU A 1 279 ? -9.954 4.927 16.400 1.00 94.38 279 LEU A C 1
ATOM 2122 O O . LEU A 1 279 ? -9.219 5.210 17.344 1.00 94.38 279 LEU A O 1
ATOM 2126 N N . ILE A 1 280 ? -9.538 4.997 15.133 1.00 93.75 280 ILE A N 1
ATOM 2127 C CA . ILE A 1 280 ? -8.218 5.517 14.760 1.00 93.75 280 ILE A CA 1
ATOM 2128 C C . ILE A 1 280 ? -8.143 7.030 14.988 1.00 93.75 280 ILE A C 1
ATOM 2130 O O . ILE A 1 280 ? -7.141 7.501 15.527 1.00 93.75 280 ILE A O 1
ATOM 2134 N N . CYS A 1 281 ? -9.187 7.793 14.652 1.00 92.31 281 CYS A N 1
ATOM 2135 C CA . CYS A 1 281 ? -9.243 9.229 14.943 1.00 92.31 281 CYS A CA 1
ATOM 2136 C C . CYS A 1 281 ? -9.111 9.520 16.446 1.00 92.31 281 CYS A C 1
ATOM 2138 O O . CYS A 1 281 ? -8.386 10.437 16.836 1.00 92.31 281 CYS A O 1
ATOM 2140 N N . ALA A 1 282 ? -9.715 8.686 17.298 1.00 93.19 282 ALA A N 1
ATOM 2141 C CA . ALA A 1 282 ? -9.615 8.811 18.751 1.00 93.19 282 ALA A CA 1
ATOM 2142 C C . ALA A 1 282 ? -8.171 8.695 19.288 1.00 93.19 282 ALA A C 1
ATOM 2144 O O . ALA A 1 282 ? -7.880 9.202 20.370 1.00 93.19 282 ALA A O 1
ATOM 2145 N N . LEU A 1 283 ? -7.236 8.088 18.541 1.00 92.69 283 LEU A N 1
ATOM 2146 C CA . LEU A 1 283 ? -5.825 7.984 18.945 1.00 92.69 283 LEU A CA 1
ATOM 2147 C C . LEU A 1 283 ? -5.096 9.333 18.991 1.00 92.69 283 LEU A C 1
ATOM 2149 O O . LEU A 1 283 ? -4.068 9.446 19.661 1.00 92.69 283 LEU A O 1
ATOM 2153 N N . VAL A 1 284 ? -5.569 10.333 18.249 1.00 90.62 284 VAL A N 1
ATOM 2154 C CA . VAL A 1 284 ? -4.939 11.663 18.199 1.00 90.62 284 VAL A CA 1
ATOM 2155 C C . VAL A 1 284 ? -5.376 12.528 19.372 1.00 90.62 284 VAL A C 1
ATOM 2157 O O . VAL A 1 284 ? -4.575 13.296 19.900 1.00 90.62 284 VAL A O 1
ATOM 2160 N N . SER A 1 285 ? -6.608 12.329 19.835 1.00 87.69 285 SER A N 1
ATOM 2161 C CA . SER A 1 285 ? -7.162 12.939 21.045 1.00 87.69 285 SER A CA 1
ATOM 2162 C C . SER A 1 285 ? -7.009 12.028 22.273 1.00 87.69 285 SER A C 1
ATOM 2164 O O . SER A 1 285 ? -7.843 12.058 23.173 1.00 87.69 285 SER A O 1
ATOM 2166 N N . GLU A 1 286 ? -5.950 11.208 22.325 1.00 89.62 286 GLU A N 1
ATOM 2167 C CA . GLU A 1 286 ? -5.690 10.306 23.454 1.00 89.62 286 GLU A CA 1
ATOM 2168 C C . GLU A 1 286 ? -5.566 11.100 24.774 1.00 89.62 286 GLU A C 1
ATOM 2170 O O . GLU A 1 286 ? -4.732 12.008 24.873 1.00 89.62 286 GLU A O 1
ATOM 2175 N N . PRO A 1 287 ? -6.343 10.756 25.819 1.00 90.00 287 PRO A N 1
ATOM 2176 C CA . PRO A 1 287 ? -6.305 11.483 27.076 1.00 90.00 287 PRO A CA 1
ATOM 2177 C C . PRO A 1 287 ? -5.028 11.140 27.855 1.00 90.00 287 PRO A C 1
ATOM 2179 O O . PRO A 1 287 ? -4.566 9.994 27.906 1.00 90.00 287 PRO A O 1
ATOM 2182 N N . ALA A 1 288 ? -4.441 12.147 28.506 1.00 88.50 288 ALA A N 1
ATOM 2183 C CA . ALA A 1 288 ? -3.204 11.973 29.269 1.00 88.50 288 ALA A CA 1
ATOM 2184 C C . ALA A 1 288 ? -3.393 11.020 30.464 1.00 88.50 288 ALA A C 1
ATOM 2186 O O . ALA A 1 288 ? -2.525 10.189 30.748 1.00 88.50 288 ALA A O 1
ATOM 2187 N N . VAL A 1 289 ? -4.553 11.087 31.117 1.00 92.06 289 VAL A N 1
ATOM 2188 C CA . VAL A 1 289 ? -4.932 10.268 32.277 1.00 92.06 289 VAL A CA 1
ATOM 2189 C C . VAL A 1 289 ? -6.073 9.324 31.887 1.00 92.06 289 VAL A C 1
ATOM 2191 O O . VAL A 1 289 ? -6.782 9.570 30.915 1.00 92.06 289 VAL A O 1
ATOM 2194 N N . ARG A 1 290 ? -6.217 8.210 32.612 1.00 93.31 290 ARG A N 1
ATOM 2195 C CA . ARG A 1 290 ? -7.354 7.297 32.448 1.00 93.31 290 ARG A CA 1
ATOM 2196 C C . ARG A 1 290 ? -8.657 8.032 32.781 1.00 93.31 290 ARG A C 1
ATOM 2198 O O . ARG A 1 290 ? -8.722 8.700 33.808 1.00 93.31 290 ARG A O 1
ATOM 2205 N N . LEU A 1 291 ? -9.662 7.886 31.921 1.00 93.19 291 LEU A N 1
ATOM 2206 C CA . LEU A 1 291 ? -10.985 8.482 32.106 1.00 93.19 291 LEU A CA 1
ATOM 2207 C C . LEU A 1 291 ? -11.696 7.846 33.305 1.00 93.19 291 LEU A C 1
ATOM 2209 O O . LEU A 1 291 ? -11.563 6.642 33.547 1.00 93.19 291 LEU A O 1
ATOM 2213 N N . ALA A 1 292 ? -12.435 8.657 34.062 1.00 89.12 292 ALA A N 1
ATOM 2214 C CA . ALA A 1 292 ? -13.037 8.229 35.321 1.00 89.12 292 ALA A CA 1
ATOM 2215 C C . ALA A 1 292 ? -14.397 7.553 35.113 1.00 89.12 292 ALA A C 1
ATOM 2217 O O . ALA A 1 292 ? -14.780 6.675 35.887 1.00 89.12 292 ALA A O 1
ATOM 2218 N N . SER A 1 293 ? -15.125 7.946 34.065 1.00 91.75 293 SER A N 1
ATOM 2219 C CA . SER A 1 293 ? -16.490 7.489 33.817 1.00 91.75 293 SER A CA 1
ATOM 2220 C C . SER A 1 293 ? -16.691 6.966 32.396 1.00 91.75 293 SER A C 1
ATOM 2222 O O . SER A 1 293 ? -16.039 7.394 31.444 1.00 91.75 293 SER A O 1
ATOM 2224 N N . VAL A 1 294 ? -17.644 6.040 32.245 1.00 91.88 294 VAL A N 1
ATOM 2225 C CA . VAL A 1 294 ? -18.093 5.550 30.928 1.00 91.88 294 VAL A CA 1
ATOM 2226 C C . VAL A 1 294 ? -18.629 6.705 30.080 1.00 91.88 294 VAL A C 1
ATOM 2228 O O . VAL A 1 294 ? -18.403 6.732 28.877 1.00 91.88 294 VAL A O 1
ATOM 2231 N N . LYS A 1 295 ? -19.275 7.694 30.709 1.00 92.06 295 LYS A N 1
ATOM 2232 C CA . LYS A 1 295 ? -19.806 8.878 30.030 1.00 92.06 295 LYS A CA 1
ATOM 2233 C C . LYS A 1 295 ? -18.701 9.692 29.345 1.00 92.06 295 LYS A C 1
ATOM 2235 O O . LYS A 1 295 ? -18.825 9.961 28.158 1.00 92.06 295 LYS A O 1
ATOM 2240 N N . GLU A 1 296 ? -17.608 9.992 30.049 1.00 92.19 296 GLU A N 1
ATOM 2241 C CA . GLU A 1 296 ? -16.441 10.686 29.472 1.00 92.19 296 GLU A CA 1
ATOM 2242 C C . GLU A 1 296 ? -15.825 9.905 28.302 1.00 92.19 296 GLU A C 1
ATOM 2244 O O . GLU A 1 296 ? -15.389 10.487 27.312 1.00 92.19 296 GLU A O 1
ATOM 2249 N N . ALA A 1 297 ? -15.795 8.571 28.396 1.00 92.62 297 ALA A N 1
ATOM 2250 C CA . ALA A 1 297 ? -15.291 7.723 27.318 1.00 92.62 297 ALA A CA 1
ATOM 2251 C C . ALA A 1 297 ? -16.175 7.792 26.066 1.00 92.62 297 ALA A C 1
ATOM 2253 O O . ALA A 1 297 ? -15.652 7.841 24.955 1.00 92.62 297 ALA A O 1
ATOM 2254 N N . LEU A 1 298 ? -17.499 7.817 26.235 1.00 93.19 298 LEU A N 1
ATOM 2255 C CA . LEU A 1 298 ? -18.435 7.974 25.122 1.00 93.19 298 LEU A CA 1
ATOM 2256 C C . LEU A 1 298 ? -18.360 9.378 24.511 1.00 93.19 298 LEU A C 1
ATOM 2258 O O . LEU A 1 298 ? -18.350 9.485 23.290 1.00 93.19 298 LEU A O 1
ATOM 2262 N N . GLU A 1 299 ? -18.222 10.426 25.327 1.00 93.50 299 GLU A N 1
ATOM 2263 C CA . GLU A 1 299 ? -18.020 11.806 24.856 1.00 93.50 299 GLU A CA 1
ATOM 2264 C C . GLU A 1 299 ? -16.749 11.930 24.003 1.00 93.50 299 GLU A C 1
ATOM 2266 O O . GLU A 1 299 ? -16.802 12.477 22.906 1.00 93.50 299 GLU A O 1
ATOM 2271 N N . LEU A 1 300 ? -15.634 11.321 24.426 1.00 93.38 300 LEU A N 1
ATOM 2272 C CA . LEU A 1 300 ? -14.397 11.299 23.635 1.00 93.38 300 LEU A CA 1
ATOM 2273 C C . LEU A 1 300 ? -14.596 10.639 22.262 1.00 93.38 300 LEU A C 1
ATOM 2275 O O . LEU A 1 300 ? -14.071 11.110 21.251 1.00 93.38 300 LEU A O 1
ATOM 2279 N N . ILE A 1 301 ? -15.336 9.531 22.219 1.00 94.69 301 ILE A N 1
ATOM 2280 C CA . ILE A 1 301 ? -15.621 8.811 20.974 1.00 94.69 301 ILE A CA 1
ATOM 2281 C C . ILE A 1 301 ? -16.611 9.583 20.096 1.00 94.69 301 ILE A C 1
ATOM 2283 O O . ILE A 1 301 ? -16.460 9.591 18.874 1.00 94.69 301 ILE A O 1
ATOM 2287 N N . ASP A 1 302 ? -17.581 10.273 20.686 1.00 93.50 302 ASP A N 1
ATOM 2288 C CA . ASP A 1 302 ? -18.507 11.148 19.969 1.00 93.50 302 ASP A CA 1
ATOM 2289 C C . ASP A 1 302 ? -17.774 12.352 19.352 1.00 93.50 302 ASP A C 1
ATOM 2291 O O . ASP A 1 302 ? -17.986 12.662 18.178 1.00 93.50 302 ASP A O 1
ATOM 2295 N N . ASP A 1 303 ? -16.838 12.962 20.080 1.00 92.19 303 ASP A N 1
ATOM 2296 C CA . ASP A 1 303 ? -15.976 14.034 19.569 1.00 92.19 303 ASP A CA 1
ATOM 2297 C C . ASP A 1 303 ? -15.078 13.535 18.427 1.00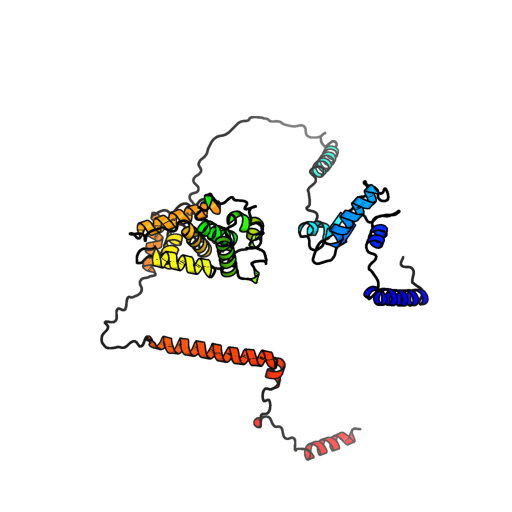 92.19 303 ASP A C 1
ATOM 2299 O O . ASP A 1 303 ? -14.936 14.195 17.393 1.00 92.19 303 ASP A O 1
ATOM 2303 N N . ALA A 1 304 ? -14.501 12.336 18.564 1.00 92.62 304 ALA A N 1
ATOM 2304 C CA . ALA A 1 304 ? -13.736 11.698 17.492 1.00 92.62 304 ALA A CA 1
ATOM 2305 C C . ALA A 1 304 ? -14.612 11.395 16.261 1.00 92.62 304 ALA A C 1
ATOM 2307 O O . ALA A 1 304 ? -14.148 11.513 15.125 1.00 92.62 304 ALA A O 1
ATOM 2308 N N . THR A 1 305 ? -15.886 11.057 16.474 1.00 93.06 305 THR A N 1
ATOM 2309 C CA . THR A 1 305 ? -16.862 10.819 15.402 1.00 93.06 305 THR A CA 1
ATOM 2310 C C . THR A 1 305 ? -17.144 12.097 14.623 1.00 93.06 305 THR A C 1
ATOM 2312 O O . THR A 1 305 ? -17.158 12.073 13.394 1.00 93.06 305 THR A O 1
ATOM 2315 N N . GLN A 1 306 ? -17.294 13.229 15.311 1.00 90.94 306 GLN A N 1
ATOM 2316 C CA . GLN A 1 306 ? -17.474 14.529 14.665 1.00 90.94 306 GLN A CA 1
ATOM 2317 C C . GLN A 1 306 ? -16.221 14.976 13.902 1.00 90.94 306 GLN A C 1
ATOM 2319 O O . GLN A 1 306 ? -16.334 15.488 12.790 1.00 90.94 306 GLN A O 1
ATOM 2324 N N . GLN A 1 307 ? -15.021 14.739 14.445 1.00 88.56 307 GLN A N 1
ATOM 2325 C CA . GLN A 1 307 ? -13.765 15.018 13.735 1.00 88.56 307 GLN A CA 1
ATOM 2326 C C . GLN A 1 307 ? -13.632 14.182 12.456 1.00 88.56 307 GLN A C 1
ATOM 2328 O O . GLN A 1 307 ? -13.244 14.704 11.410 1.00 88.56 307 GLN A O 1
ATOM 2333 N N . TYR A 1 308 ? -13.991 12.898 12.521 1.00 90.75 308 TYR A N 1
ATOM 2334 C CA . TYR A 1 308 ? -14.043 12.028 11.350 1.00 90.75 308 TYR A CA 1
ATOM 2335 C C . TYR A 1 308 ? -15.090 12.506 10.332 1.00 90.75 308 TYR A C 1
ATOM 2337 O O . TYR A 1 308 ? -14.809 12.562 9.135 1.00 90.75 308 TYR A O 1
ATOM 2345 N N . ALA A 1 309 ? -16.273 12.914 10.797 1.00 90.44 309 ALA A N 1
ATOM 2346 C CA . ALA A 1 309 ? -17.330 13.453 9.946 1.00 90.44 309 ALA A CA 1
ATOM 2347 C C . ALA A 1 309 ? -16.878 14.719 9.208 1.00 90.44 309 ALA A C 1
ATOM 2349 O O . ALA A 1 309 ? -17.045 14.809 7.994 1.00 90.44 309 ALA A O 1
ATOM 2350 N N . ALA A 1 310 ? -16.222 15.646 9.914 1.00 88.06 310 ALA A N 1
ATOM 2351 C CA . ALA A 1 310 ? -15.642 16.849 9.328 1.00 88.06 310 ALA A CA 1
ATOM 2352 C C . ALA A 1 310 ? -14.563 16.521 8.284 1.00 88.06 310 ALA A C 1
ATOM 2354 O O . ALA A 1 310 ? -14.516 17.157 7.235 1.00 88.06 310 ALA A O 1
ATOM 2355 N N . TRP A 1 311 ? -13.733 15.502 8.534 1.00 84.81 311 TRP A N 1
ATOM 2356 C CA . TRP A 1 311 ? -12.721 15.050 7.576 1.00 84.81 311 TRP A CA 1
ATOM 2357 C C . TRP A 1 311 ? -13.334 14.428 6.313 1.00 84.81 311 TRP A C 1
ATOM 2359 O O . TRP A 1 311 ? -12.859 14.689 5.211 1.00 84.81 311 TRP A O 1
ATOM 2369 N N . CYS A 1 312 ? -14.408 13.645 6.450 1.00 85.56 312 CYS A N 1
ATOM 2370 C CA . CYS A 1 312 ? -15.130 13.061 5.316 1.00 85.56 312 CYS A CA 1
ATOM 2371 C C . CYS A 1 312 ? -16.102 14.028 4.617 1.00 85.56 312 CYS A C 1
ATOM 2373 O O . CYS A 1 312 ? -16.663 13.654 3.590 1.00 85.56 312 CYS A O 1
ATOM 2375 N N . GLY A 1 313 ? -16.364 15.214 5.175 1.00 83.56 313 GLY A N 1
ATOM 2376 C CA . GLY A 1 313 ? -17.428 16.104 4.696 1.00 83.56 313 GLY A CA 1
ATOM 2377 C C . GLY A 1 313 ? -18.845 15.558 4.932 1.00 83.56 313 GLY A C 1
ATOM 2378 O O . GLY A 1 313 ? -19.762 15.876 4.181 1.00 83.56 313 GLY A O 1
ATOM 2379 N N . LEU A 1 314 ? -19.036 14.713 5.952 1.00 85.12 314 LEU A N 1
ATOM 2380 C CA . LEU A 1 314 ? -20.331 14.129 6.311 1.00 85.12 314 LEU A CA 1
ATOM 2381 C C . LEU A 1 314 ? -21.053 14.990 7.352 1.00 85.12 314 LEU A C 1
ATOM 2383 O O . LEU A 1 314 ? -20.500 15.303 8.404 1.00 85.12 314 LEU A O 1
ATOM 2387 N N . ALA A 1 315 ? -22.325 15.300 7.102 1.00 80.88 315 ALA A N 1
ATOM 2388 C CA . ALA A 1 315 ? -23.209 15.898 8.098 1.00 80.88 315 ALA A CA 1
ATOM 2389 C C . ALA A 1 315 ? -23.867 14.789 8.937 1.00 80.88 315 ALA A C 1
ATOM 2391 O O . ALA A 1 315 ? -24.922 14.268 8.580 1.00 80.88 315 ALA A O 1
ATOM 2392 N N . LEU A 1 316 ? -23.227 14.394 10.041 1.00 82.44 316 LEU A N 1
ATOM 2393 C CA . LEU A 1 316 ? -23.800 13.421 10.975 1.00 82.44 316 LEU A CA 1
ATOM 2394 C C . LEU A 1 316 ? -24.720 14.121 11.981 1.00 82.44 316 LEU A C 1
ATOM 2396 O O . LEU A 1 316 ? -24.322 15.085 12.630 1.00 82.44 316 LEU A O 1
ATOM 2400 N N . SER A 1 317 ? -25.933 13.596 12.145 1.00 78.94 317 SER A N 1
ATOM 2401 C CA . SER A 1 317 ? -26.829 13.935 13.256 1.00 78.94 317 SER A CA 1
ATOM 2402 C C . SER A 1 317 ? -27.038 12.689 14.115 1.00 78.94 317 SER A C 1
ATOM 2404 O O . SER A 1 317 ? -27.192 11.603 13.548 1.00 78.94 317 SER A O 1
ATOM 2406 N N . PRO A 1 318 ? -27.027 12.801 15.456 1.00 76.75 318 PRO A N 1
ATOM 2407 C CA . PRO A 1 318 ? -27.294 11.654 16.312 1.00 76.75 318 PRO A CA 1
ATOM 2408 C C . PRO A 1 318 ? -28.703 11.118 16.034 1.00 76.75 318 PRO A C 1
ATOM 2410 O O . PRO A 1 318 ? -29.652 11.889 15.866 1.00 76.75 318 PRO A O 1
ATOM 2413 N N . VAL A 1 319 ? -28.838 9.794 15.988 1.00 74.69 319 VAL A N 1
ATOM 2414 C CA . VAL A 1 319 ? -30.134 9.118 15.871 1.00 74.69 319 VAL A CA 1
ATOM 2415 C C . VAL A 1 319 ? -31.001 9.550 17.054 1.00 74.69 319 VAL A C 1
ATOM 2417 O O . VAL A 1 319 ? -30.557 9.497 18.201 1.00 74.69 319 VAL A O 1
ATOM 2420 N N . SER A 1 320 ? -32.224 10.018 16.785 1.00 65.19 320 SER A N 1
ATOM 2421 C CA . SER A 1 320 ? -33.113 10.547 17.824 1.00 65.19 320 SER A CA 1
ATOM 2422 C C . SER A 1 320 ? -33.346 9.519 18.938 1.00 65.19 320 SER A C 1
ATOM 2424 O O . SER A 1 320 ? -33.564 8.338 18.663 1.00 65.19 320 SER A O 1
ATOM 2426 N N . GLU A 1 321 ? -33.371 9.976 20.195 1.00 59.25 321 GLU A N 1
ATOM 2427 C CA . GLU A 1 321 ? -33.509 9.127 21.396 1.00 59.25 321 GLU A CA 1
ATOM 2428 C C . GLU A 1 321 ? -34.724 8.174 21.330 1.00 59.25 321 GLU A C 1
ATOM 2430 O O . GLU A 1 321 ? -34.680 7.058 21.850 1.00 59.25 321 GLU A O 1
ATOM 2435 N N . GLN A 1 322 ? -35.789 8.564 20.616 1.00 56.19 322 GLN A N 1
ATOM 2436 C CA . GLN A 1 322 ? -36.978 7.733 20.383 1.00 56.19 322 GLN A CA 1
ATOM 2437 C C . GLN A 1 322 ? -36.705 6.489 19.512 1.00 56.19 322 GLN A C 1
ATOM 2439 O O . GLN A 1 322 ? -37.269 5.426 19.772 1.00 56.19 322 GLN A O 1
ATOM 2444 N N . GLN A 1 323 ? -35.828 6.585 18.506 1.00 60.31 323 GLN A N 1
ATOM 2445 C CA . GLN A 1 323 ? -35.427 5.445 17.667 1.00 60.31 323 GLN A CA 1
ATOM 2446 C C . GLN A 1 323 ? -34.411 4.542 18.381 1.00 60.31 323 GLN A C 1
ATOM 2448 O O . GLN A 1 323 ? -34.477 3.320 18.239 1.00 60.31 323 GLN A O 1
ATOM 2453 N N . GLN A 1 324 ? -33.530 5.116 19.211 1.00 59.81 324 GLN A N 1
ATOM 2454 C CA . GLN A 1 324 ? -32.603 4.346 20.051 1.00 59.81 324 GLN A CA 1
ATOM 2455 C C . GLN A 1 324 ? -33.332 3.450 21.058 1.00 59.81 324 GLN A C 1
ATOM 2457 O O . GLN A 1 324 ? -32.971 2.283 21.208 1.00 59.81 324 GLN A O 1
ATOM 2462 N N . GLN A 1 325 ? -34.386 3.955 21.709 1.00 60.72 325 GLN A N 1
ATOM 2463 C CA . GLN A 1 325 ? -35.181 3.157 22.649 1.00 60.72 325 GLN A CA 1
ATOM 2464 C C . GLN A 1 325 ? -35.927 2.004 21.958 1.00 60.72 325 GLN A C 1
ATOM 2466 O O . GLN A 1 325 ? -36.011 0.912 22.522 1.00 60.72 325 GLN A O 1
ATOM 2471 N N . GLN A 1 326 ? -36.412 2.201 20.724 1.00 62.44 326 GLN A N 1
ATOM 2472 C CA . GLN A 1 326 ? -37.030 1.124 19.939 1.00 62.44 326 GLN A CA 1
ATOM 2473 C C . GLN A 1 326 ? -36.018 0.047 19.525 1.00 62.44 326 GLN A C 1
ATOM 2475 O O . GLN A 1 326 ? -36.309 -1.138 19.689 1.00 62.44 326 GLN A O 1
ATOM 2480 N N . GLN A 1 327 ? -34.822 0.423 19.052 1.00 63.62 327 GLN A N 1
ATOM 2481 C CA . GLN A 1 327 ? -33.777 -0.546 18.691 1.00 63.62 327 GLN A CA 1
ATOM 2482 C C . GLN A 1 327 ? -33.227 -1.296 19.911 1.00 63.62 327 GLN A C 1
ATOM 2484 O O . GLN A 1 327 ? -33.064 -2.516 19.844 1.00 63.62 327 GLN A O 1
ATOM 2489 N N . GLN A 1 328 ? -33.018 -0.615 21.045 1.00 64.69 328 GLN A N 1
ATOM 2490 C CA . GLN A 1 328 ? -32.605 -1.266 22.293 1.00 64.69 328 GLN A CA 1
ATOM 2491 C C . GLN A 1 328 ? -33.675 -2.225 22.821 1.00 64.69 328 GLN A C 1
ATOM 2493 O O . GLN A 1 328 ? -33.328 -3.328 23.235 1.00 64.69 328 GLN A O 1
ATOM 2498 N N . GLN A 1 329 ? -34.969 -1.882 22.756 1.00 63.50 329 GLN A N 1
ATOM 2499 C CA . GLN A 1 329 ? -36.037 -2.832 23.102 1.00 63.50 329 GLN A CA 1
ATOM 2500 C C . GLN A 1 329 ? -36.056 -4.046 22.165 1.00 63.50 329 GLN A C 1
ATOM 2502 O O . GLN A 1 329 ? -36.282 -5.170 22.617 1.00 63.50 329 GLN A O 1
ATOM 2507 N N . GLN A 1 330 ? -35.801 -3.852 20.870 1.00 63.28 330 GLN A N 1
ATOM 2508 C CA . GLN A 1 330 ? -35.782 -4.942 19.893 1.00 63.28 330 GLN A CA 1
ATOM 2509 C C . GLN A 1 330 ? -34.566 -5.866 20.077 1.00 63.28 330 GLN A C 1
ATOM 2511 O O . GLN A 1 330 ? -34.713 -7.085 19.982 1.00 63.28 330 GLN A O 1
ATOM 2516 N N . GLN A 1 331 ? -33.394 -5.315 20.413 1.00 64.44 331 GLN A N 1
ATOM 2517 C CA . GLN A 1 331 ? -32.185 -6.081 20.735 1.00 64.44 331 GLN A CA 1
ATOM 2518 C C . GLN A 1 331 ? -32.265 -6.759 22.107 1.00 64.44 331 GLN A C 1
ATOM 2520 O O . GLN A 1 331 ? -31.915 -7.930 22.207 1.00 64.44 331 GLN A O 1
ATOM 2525 N N . GLN A 1 332 ? -32.814 -6.106 23.139 1.00 61.19 332 GLN A N 1
ATOM 2526 C CA . GLN A 1 332 ? -33.072 -6.738 24.444 1.00 61.19 332 GLN A CA 1
ATOM 2527 C C . GLN A 1 332 ? -34.078 -7.893 24.341 1.00 61.19 332 GLN A C 1
ATOM 2529 O O . GLN A 1 332 ? -34.002 -8.849 25.111 1.00 61.19 332 GLN A O 1
ATOM 2534 N N . ARG A 1 333 ? -34.999 -7.854 23.366 1.00 58.91 333 ARG A N 1
ATOM 2535 C CA . ARG A 1 333 ? -35.881 -8.990 23.057 1.00 58.91 333 ARG A CA 1
ATOM 2536 C C . ARG A 1 333 ? -35.181 -10.151 22.344 1.00 58.91 333 ARG A C 1
ATOM 2538 O O . ARG A 1 333 ? -35.693 -11.263 22.425 1.00 58.91 333 ARG A O 1
ATOM 2545 N N . GLN A 1 334 ? -34.068 -9.913 21.649 1.00 58.03 334 GLN A N 1
ATOM 2546 C CA . GLN A 1 334 ? -33.292 -10.950 20.951 1.00 58.03 334 GLN A CA 1
ATOM 2547 C C . GLN A 1 334 ? -32.126 -11.488 21.796 1.00 58.03 334 GLN A C 1
ATOM 2549 O O . GLN A 1 334 ? -31.754 -12.647 21.651 1.00 58.03 334 GLN A O 1
ATOM 2554 N N . GLN A 1 335 ? -31.582 -10.679 22.708 1.00 54.28 335 GLN A N 1
ATOM 2555 C CA . GLN A 1 335 ? -30.461 -11.017 23.585 1.00 54.28 335 GLN A CA 1
ATOM 2556 C C . GLN A 1 335 ? -30.909 -11.260 25.031 1.00 54.28 335 GLN A C 1
ATOM 2558 O O . GLN A 1 335 ? -30.322 -10.721 25.965 1.00 54.28 335 GLN A O 1
ATOM 2563 N N . GLN A 1 336 ? -31.931 -12.087 25.251 1.00 49.69 336 GLN A N 1
ATOM 2564 C CA . GLN A 1 336 ? -31.979 -12.816 26.517 1.00 49.69 336 GLN A CA 1
ATOM 2565 C C . GLN A 1 336 ? -31.152 -14.087 26.321 1.00 49.69 336 GLN A C 1
ATOM 2567 O O . GLN A 1 336 ? -31.709 -15.093 25.874 1.00 49.69 336 GLN A O 1
ATOM 2572 N N . PRO A 1 337 ? -29.832 -14.098 26.608 1.00 51.50 337 PRO A N 1
ATOM 2573 C CA . PRO A 1 337 ? -29.203 -15.370 26.887 1.00 51.50 337 PRO A CA 1
ATOM 2574 C C . PRO A 1 337 ? -29.980 -15.935 28.074 1.00 51.50 337 PRO A C 1
ATOM 2576 O O . PRO A 1 337 ? -30.115 -15.282 29.110 1.00 51.50 337 PRO A O 1
ATOM 2579 N N . ALA A 1 338 ? -30.558 -17.121 27.912 1.00 49.53 338 ALA A N 1
ATOM 2580 C CA . ALA A 1 338 ? -30.995 -17.885 29.061 1.00 49.53 338 ALA A CA 1
ATOM 2581 C C . ALA A 1 338 ? -29.741 -18.090 29.915 1.00 49.53 338 ALA A C 1
ATOM 2583 O O . ALA A 1 338 ? -28.885 -18.907 29.577 1.00 49.53 338 ALA A O 1
ATOM 2584 N N . THR A 1 339 ? -29.577 -17.281 30.961 1.00 50.62 339 THR A N 1
ATOM 2585 C CA . THR A 1 339 ? -28.493 -17.441 31.919 1.00 50.62 339 THR A CA 1
ATOM 2586 C C . THR A 1 339 ? -28.761 -18.748 32.646 1.00 50.62 339 THR A C 1
ATOM 2588 O O . THR A 1 339 ? -29.446 -18.789 33.665 1.00 50.62 339 THR A O 1
ATOM 2591 N N . VAL A 1 340 ? -28.255 -19.848 32.095 1.00 51.06 340 VAL A N 1
ATOM 2592 C CA . VAL A 1 340 ? -28.134 -21.100 32.826 1.00 51.06 340 VAL A CA 1
ATOM 2593 C C . VAL A 1 340 ? -26.947 -20.908 33.760 1.00 51.06 340 VAL A C 1
ATOM 2595 O O . VAL A 1 340 ? -25.826 -21.323 33.481 1.00 51.06 340 VAL A O 1
ATOM 2598 N N . THR A 1 341 ? -27.183 -20.215 34.872 1.00 49.53 341 THR A N 1
ATOM 2599 C CA . THR A 1 341 ? -26.268 -20.244 36.008 1.00 49.53 341 THR A CA 1
ATOM 2600 C C . THR A 1 341 ? -26.404 -21.632 36.621 1.00 49.53 341 THR A C 1
ATOM 2602 O O . THR A 1 341 ? -27.212 -21.849 37.522 1.00 49.53 341 THR A O 1
ATOM 2605 N N . VAL A 1 342 ? -25.673 -22.613 36.088 1.00 57.69 342 VAL A N 1
ATOM 2606 C CA . VAL A 1 342 ? -25.508 -23.887 36.789 1.00 57.69 342 VAL A CA 1
ATOM 2607 C C . VAL A 1 342 ? -24.778 -23.549 38.093 1.00 57.69 342 VAL A C 1
ATOM 2609 O O . VAL A 1 342 ? -23.705 -22.942 38.031 1.00 57.69 342 VAL A O 1
ATOM 2612 N N . PRO A 1 343 ? -25.334 -23.859 39.278 1.00 51.97 343 PRO A N 1
ATOM 2613 C CA . PRO A 1 343 ? -24.594 -23.691 40.517 1.00 51.97 343 PRO A CA 1
ATOM 2614 C C . PRO A 1 343 ? -23.333 -24.545 40.409 1.00 51.97 343 PRO A C 1
ATOM 2616 O O . PRO A 1 343 ? -23.414 -25.734 40.103 1.00 51.97 343 PRO A O 1
ATOM 2619 N N . ALA A 1 344 ? -22.171 -23.926 40.613 1.00 49.97 344 ALA A N 1
ATOM 2620 C CA . ALA A 1 344 ? -20.880 -24.597 40.644 1.00 49.97 344 ALA A CA 1
ATOM 2621 C C . ALA A 1 344 ? -20.831 -25.563 41.841 1.00 49.97 344 ALA A C 1
ATOM 2623 O O . ALA A 1 344 ? -20.302 -25.255 42.904 1.00 49.97 344 ALA A O 1
ATOM 2624 N N . GLY A 1 345 ? -21.452 -26.724 41.669 1.00 49.88 345 GLY A N 1
ATOM 2625 C CA . GLY A 1 345 ? -21.401 -27.876 42.546 1.00 49.88 345 GLY A CA 1
ATOM 2626 C C . GLY A 1 345 ? -20.962 -29.074 41.715 1.00 49.88 345 GLY A C 1
ATOM 2627 O O . GLY A 1 345 ? -21.745 -29.625 40.951 1.00 49.88 345 GLY A O 1
ATOM 2628 N N . ASN A 1 346 ? -19.694 -29.449 41.861 1.00 55.66 346 ASN A N 1
ATOM 2629 C CA . ASN A 1 346 ? -19.110 -30.750 41.514 1.00 55.66 346 ASN A CA 1
ATOM 2630 C C . ASN A 1 346 ? -19.172 -31.280 40.071 1.00 55.66 346 ASN A C 1
ATOM 2632 O O . ASN A 1 346 ? -18.739 -32.410 39.846 1.00 55.66 346 ASN A O 1
ATOM 2636 N N . HIS A 1 347 ? -19.577 -30.495 39.077 1.00 54.62 347 HIS A N 1
ATOM 2637 C CA . HIS A 1 347 ? -19.319 -30.850 37.682 1.00 54.62 347 HIS A CA 1
ATOM 2638 C C . HIS A 1 347 ? -18.233 -29.948 37.119 1.00 54.62 347 HIS A C 1
ATOM 2640 O O . HIS A 1 347 ? -18.454 -28.790 36.774 1.00 54.62 347 HIS A O 1
ATOM 2646 N N . GLN A 1 348 ? -17.030 -30.512 37.085 1.00 51.28 348 GLN A N 1
ATOM 2647 C CA . GLN A 1 348 ? -15.889 -30.023 36.333 1.00 51.28 348 GLN A CA 1
ATOM 2648 C C . GLN A 1 348 ? -16.302 -30.012 34.853 1.00 51.28 348 GLN A C 1
ATOM 2650 O O . GLN A 1 348 ? -16.126 -30.993 34.137 1.00 51.28 348 GLN A O 1
ATOM 2655 N N . CYS A 1 349 ? -16.959 -28.938 34.405 1.00 48.28 349 CYS A N 1
ATOM 2656 C CA . CYS A 1 349 ? -17.002 -28.623 32.985 1.00 48.28 349 CYS A CA 1
ATOM 2657 C C . CYS A 1 349 ? -15.551 -28.378 32.597 1.00 48.28 349 CYS A C 1
ATOM 2659 O O . CYS A 1 349 ? -14.958 -27.368 32.975 1.00 48.28 349 CYS A O 1
ATOM 2661 N N . ASP A 1 350 ? -14.966 -29.369 31.943 1.00 49.47 350 ASP A N 1
ATOM 2662 C CA . ASP A 1 350 ? -13.573 -29.376 31.550 1.00 49.47 350 ASP A CA 1
ATOM 2663 C C . ASP A 1 350 ? -13.407 -28.424 30.361 1.00 49.47 350 ASP A C 1
ATOM 2665 O O . ASP A 1 350 ? -13.321 -28.823 29.204 1.00 49.47 350 ASP A O 1
ATOM 2669 N N . CYS A 1 351 ? -13.398 -27.117 30.636 1.00 50.31 351 CYS A N 1
ATOM 2670 C CA . CYS A 1 351 ? -13.079 -26.083 29.649 1.00 50.31 351 CYS A CA 1
ATOM 2671 C C . CYS A 1 351 ? -11.665 -26.278 29.058 1.00 50.31 351 CYS A C 1
ATOM 2673 O O . CYS A 1 351 ? -11.300 -25.609 28.093 1.00 50.31 351 CYS A O 1
ATOM 2675 N N . ALA A 1 352 ? -10.871 -27.199 29.622 1.00 52.84 352 ALA A N 1
ATOM 2676 C CA . ALA A 1 352 ? -9.591 -27.653 29.099 1.00 52.84 352 ALA A CA 1
ATOM 2677 C C . ALA A 1 352 ? -9.705 -28.423 27.769 1.00 52.84 352 ALA A C 1
ATOM 2679 O O . ALA A 1 352 ? -8.694 -28.597 27.092 1.00 52.84 352 ALA A O 1
ATOM 2680 N N . SER A 1 353 ? -10.905 -28.818 27.321 1.00 55.47 353 SER A N 1
ATOM 2681 C CA . SER A 1 353 ? -11.090 -29.427 25.994 1.00 55.47 353 SER A CA 1
ATOM 2682 C C . SER A 1 353 ? -10.731 -28.491 24.828 1.00 55.47 353 SER A C 1
ATOM 2684 O O . SER A 1 353 ? -10.531 -28.960 23.710 1.00 55.47 353 SER A O 1
ATOM 2686 N N . HIS A 1 354 ? -10.617 -27.177 25.067 1.00 53.03 354 HIS A N 1
ATOM 2687 C CA . HIS A 1 354 ? -10.095 -26.225 24.080 1.00 53.03 354 HIS A CA 1
ATOM 2688 C C . HIS A 1 354 ? -8.582 -26.352 23.854 1.00 53.03 354 HIS A C 1
ATOM 2690 O O . HIS A 1 354 ? -8.117 -26.073 22.751 1.00 53.03 354 HIS A O 1
ATOM 2696 N N . VAL A 1 355 ? -7.826 -26.831 24.848 1.00 58.66 355 VAL A N 1
ATOM 2697 C CA . VAL A 1 355 ? -6.364 -26.989 24.748 1.00 58.66 355 VAL A CA 1
ATOM 2698 C C . VAL A 1 355 ? -6.008 -28.059 23.712 1.00 58.66 355 VAL A C 1
ATOM 2700 O O . VAL A 1 355 ? -5.125 -27.848 22.887 1.00 58.66 355 VAL A O 1
ATOM 2703 N N . GLY A 1 356 ? -6.766 -29.161 23.667 1.00 61.78 356 GLY A N 1
ATOM 2704 C CA . GLY A 1 356 ? -6.570 -30.208 22.659 1.00 61.78 356 GLY A CA 1
ATOM 2705 C C . GLY A 1 356 ? -6.896 -29.756 21.230 1.00 61.78 356 GLY A C 1
ATOM 2706 O O . GLY A 1 356 ? -6.331 -30.278 20.277 1.00 61.78 356 GLY A O 1
ATOM 2707 N N . LEU A 1 357 ? -7.773 -28.762 21.061 1.00 68.38 357 LEU A N 1
ATOM 2708 C CA . LEU A 1 357 ? -8.161 -28.243 19.746 1.00 68.38 357 LEU A CA 1
ATOM 2709 C C . LEU A 1 357 ? -7.099 -27.287 19.185 1.00 68.38 357 LEU A C 1
ATOM 2711 O O . LEU A 1 357 ? -6.781 -27.354 17.997 1.00 68.38 357 LEU A O 1
ATOM 2715 N N . GLU A 1 358 ? -6.502 -26.457 20.044 1.00 71.69 358 GLU A N 1
ATOM 2716 C CA . GLU A 1 358 ? -5.327 -25.656 19.685 1.00 71.69 358 GLU A CA 1
ATOM 2717 C C . GLU A 1 358 ? -4.117 -26.547 19.372 1.00 71.69 358 GLU A C 1
ATOM 2719 O O . GLU A 1 358 ? -3.431 -26.315 18.376 1.00 71.69 358 GLU A O 1
ATOM 2724 N N . GLU A 1 359 ? -3.903 -27.614 20.144 1.00 77.38 359 GLU A N 1
ATOM 2725 C CA . GLU A 1 359 ? -2.827 -28.583 19.910 1.00 77.38 359 GLU A CA 1
ATOM 2726 C C . GLU A 1 359 ? -3.030 -29.392 18.615 1.00 77.38 359 GLU A C 1
ATOM 2728 O O . GLU A 1 359 ? -2.093 -29.582 17.842 1.00 77.38 359 GLU A O 1
ATOM 2733 N N . CYS A 1 360 ? -4.263 -29.795 18.292 1.00 79.44 360 CYS A N 1
ATOM 2734 C CA . CYS A 1 360 ? -4.563 -30.374 16.982 1.00 79.44 360 CYS A CA 1
ATOM 2735 C C . CYS A 1 360 ? -4.336 -29.366 15.846 1.00 79.44 360 CYS A C 1
ATOM 2737 O O . CYS A 1 360 ? -3.818 -29.737 14.793 1.00 79.44 360 CYS A O 1
ATOM 2739 N N . SER A 1 361 ? -4.694 -28.092 16.037 1.00 85.25 361 SER A N 1
ATOM 2740 C CA . SER A 1 361 ? -4.509 -27.066 15.004 1.00 85.25 361 SER A CA 1
ATOM 2741 C C . SER A 1 361 ? -3.032 -26.784 14.712 1.00 85.25 361 SER A C 1
ATOM 2743 O O . SER A 1 361 ? -2.654 -26.619 13.551 1.00 85.25 361 SER A O 1
ATOM 2745 N N . SER A 1 362 ? -2.180 -26.799 15.742 1.00 87.00 362 SER A N 1
ATOM 2746 C CA . SER A 1 362 ? -0.739 -26.607 15.585 1.00 87.00 362 SER A CA 1
ATOM 2747 C C . SER A 1 362 ? -0.082 -27.806 14.900 1.00 87.00 362 SER A C 1
ATOM 2749 O O . SER A 1 362 ? 0.738 -27.615 14.004 1.00 87.00 362 SER A O 1
ATOM 2751 N N . GLN A 1 363 ? -0.503 -29.033 15.225 1.00 91.00 363 GLN A N 1
ATOM 2752 C CA . GLN A 1 363 ? -0.046 -30.247 14.541 1.00 91.00 363 GLN A CA 1
ATOM 2753 C C . GLN A 1 363 ? -0.438 -30.265 13.058 1.00 91.00 363 GLN A C 1
ATOM 2755 O O . GLN A 1 363 ? 0.373 -30.638 12.211 1.00 91.00 363 GLN A O 1
ATOM 2760 N N . VAL A 1 364 ? -1.657 -29.829 12.719 1.00 93.25 364 VAL A N 1
ATOM 2761 C CA . VAL A 1 364 ? -2.089 -29.696 11.317 1.00 93.25 364 VAL A CA 1
ATOM 2762 C C . VAL A 1 364 ? -1.223 -28.676 10.578 1.00 93.25 364 VAL A C 1
ATOM 2764 O O . VAL A 1 364 ? -0.785 -28.956 9.465 1.00 93.25 364 VAL A O 1
ATOM 2767 N N . ALA A 1 365 ? -0.920 -27.531 11.198 1.00 93.38 365 ALA A N 1
ATOM 2768 C CA . ALA A 1 365 ? -0.045 -26.524 10.600 1.00 93.38 365 ALA A CA 1
ATOM 2769 C C . ALA A 1 365 ? 1.385 -27.052 10.377 1.00 93.38 365 ALA A C 1
ATOM 2771 O O . ALA A 1 365 ? 1.985 -26.791 9.335 1.00 93.38 365 ALA A O 1
ATOM 2772 N N . GLU A 1 366 ? 1.923 -27.833 11.319 1.00 95.56 366 GLU A N 1
ATOM 2773 C CA . GLU A 1 366 ? 3.243 -28.459 11.184 1.00 95.56 366 GLU A CA 1
ATOM 2774 C C . GLU A 1 366 ? 3.275 -29.503 10.056 1.00 95.56 366 GLU A C 1
ATOM 2776 O O . GLU A 1 366 ? 4.219 -29.538 9.263 1.00 95.56 366 GLU A O 1
ATOM 2781 N N . LEU A 1 367 ? 2.248 -30.354 9.958 1.00 94.62 367 LEU A N 1
ATOM 2782 C CA . LEU A 1 367 ? 2.130 -31.340 8.881 1.00 94.62 367 LEU A CA 1
ATOM 2783 C C . LEU A 1 367 ? 1.972 -30.669 7.516 1.00 94.62 367 LEU A C 1
ATOM 2785 O O . LEU A 1 367 ? 2.597 -31.115 6.555 1.00 94.62 367 LEU A O 1
ATOM 2789 N N . GLN A 1 368 ? 1.200 -29.583 7.442 1.00 96.00 368 GLN A N 1
ATOM 2790 C CA . GLN A 1 368 ? 1.050 -28.805 6.218 1.00 96.00 368 GLN A CA 1
ATOM 2791 C C . GLN A 1 368 ? 2.391 -28.211 5.778 1.00 96.00 368 GLN A C 1
ATOM 2793 O O . GLN A 1 368 ? 2.781 -28.393 4.633 1.00 96.00 368 GLN A O 1
ATOM 2798 N N . ALA A 1 369 ? 3.161 -27.617 6.695 1.00 95.69 369 ALA A N 1
ATOM 2799 C CA . ALA A 1 369 ? 4.481 -27.076 6.370 1.00 95.69 369 ALA A CA 1
ATOM 2800 C C . ALA A 1 369 ? 5.457 -28.151 5.848 1.00 95.69 369 ALA A C 1
ATOM 2802 O O . ALA A 1 369 ? 6.268 -27.880 4.962 1.00 95.69 369 ALA A O 1
ATOM 2803 N N . LYS A 1 370 ? 5.382 -29.385 6.370 1.00 95.12 370 LYS A N 1
ATOM 2804 C CA . LYS A 1 370 ? 6.177 -30.519 5.863 1.00 95.12 370 LYS A CA 1
ATOM 2805 C C . LYS A 1 370 ? 5.734 -30.958 4.465 1.00 95.12 370 LYS A C 1
ATOM 2807 O O . LYS A 1 370 ? 6.592 -31.308 3.660 1.00 95.12 370 LYS A O 1
ATOM 2812 N N . LEU A 1 371 ? 4.430 -30.951 4.182 1.00 93.94 371 LEU A N 1
ATOM 2813 C CA . LEU A 1 371 ? 3.899 -31.235 2.845 1.00 93.94 371 LEU A CA 1
ATOM 2814 C C . LEU A 1 371 ? 4.326 -30.161 1.844 1.00 93.94 371 LEU A C 1
ATOM 2816 O O . LEU A 1 371 ? 4.872 -30.506 0.803 1.00 93.94 371 LEU A O 1
ATOM 2820 N N . ASP A 1 372 ? 4.191 -28.885 2.205 1.00 95.19 372 ASP A N 1
ATOM 2821 C CA . ASP A 1 372 ? 4.581 -27.759 1.353 1.00 95.19 372 ASP A CA 1
ATOM 2822 C C . ASP A 1 372 ? 6.087 -27.798 1.023 1.00 95.19 372 ASP A C 1
ATOM 2824 O O . ASP A 1 372 ? 6.494 -27.513 -0.103 1.00 95.19 372 ASP A O 1
ATOM 2828 N N . ALA A 1 373 ? 6.930 -28.208 1.981 1.00 94.19 373 ALA A N 1
ATOM 2829 C CA . ALA A 1 373 ? 8.361 -28.406 1.750 1.00 94.19 373 ALA A CA 1
ATOM 2830 C C . ALA A 1 373 ? 8.648 -29.552 0.760 1.00 94.19 373 ALA A C 1
ATOM 2832 O O . ALA A 1 373 ? 9.537 -29.429 -0.081 1.00 94.19 373 ALA A O 1
ATOM 2833 N N . LEU A 1 374 ? 7.897 -30.657 0.829 1.00 93.25 374 LEU A N 1
ATOM 2834 C CA . LEU A 1 374 ? 8.024 -31.763 -0.126 1.00 93.25 374 LEU A CA 1
ATOM 2835 C C . LEU A 1 374 ? 7.523 -31.373 -1.521 1.00 93.25 374 LEU A C 1
ATOM 2837 O O . LEU A 1 374 ? 8.163 -31.731 -2.509 1.00 93.25 374 LEU A O 1
ATOM 2841 N N . ASP A 1 375 ? 6.421 -30.627 -1.603 1.00 93.00 375 ASP A N 1
ATOM 2842 C CA . ASP A 1 375 ? 5.896 -30.086 -2.859 1.00 93.00 375 ASP A CA 1
ATOM 2843 C C . ASP A 1 375 ? 6.895 -29.120 -3.514 1.00 93.00 375 ASP A C 1
ATOM 2845 O O . ASP A 1 375 ? 7.060 -29.146 -4.735 1.00 93.00 375 ASP A O 1
ATOM 2849 N N . ALA A 1 376 ? 7.605 -28.310 -2.723 1.00 93.31 376 ALA A N 1
ATOM 2850 C CA . ALA A 1 376 ? 8.641 -27.407 -3.222 1.00 93.31 376 ALA A CA 1
ATOM 2851 C C . ALA A 1 376 ? 9.867 -28.149 -3.790 1.00 93.31 376 ALA A C 1
ATOM 2853 O O . ALA A 1 376 ? 10.405 -27.732 -4.814 1.00 93.31 376 ALA A O 1
ATOM 2854 N N . GLU A 1 377 ? 10.300 -29.242 -3.152 1.00 95.00 377 GLU A N 1
ATOM 2855 C CA . GLU A 1 377 ? 11.473 -30.025 -3.576 1.00 95.00 377 GLU A CA 1
ATOM 2856 C C . GLU A 1 377 ? 11.177 -30.939 -4.771 1.00 95.00 377 GLU A C 1
ATOM 2858 O O . GLU A 1 377 ? 11.967 -31.031 -5.711 1.00 95.00 377 GLU A O 1
ATOM 2863 N N . PHE A 1 378 ? 10.041 -31.638 -4.743 1.00 91.19 378 PHE A N 1
ATOM 2864 C CA . PHE A 1 378 ? 9.749 -32.696 -5.707 1.00 91.19 378 PHE A CA 1
ATOM 2865 C C . PHE A 1 378 ? 8.747 -32.294 -6.783 1.00 91.19 378 PHE A C 1
ATOM 2867 O O . PHE A 1 378 ? 8.667 -32.997 -7.784 1.00 91.19 378 PHE A O 1
ATOM 2874 N N . SER A 1 379 ? 8.052 -31.161 -6.653 1.00 89.38 379 SER A N 1
ATOM 2875 C CA . SER A 1 379 ? 6.884 -30.766 -7.454 1.00 89.38 379 SER A CA 1
ATOM 2876 C C . SER A 1 379 ? 5.652 -31.656 -7.240 1.00 89.38 379 SER A C 1
ATOM 2878 O O . SER A 1 379 ? 5.736 -32.866 -7.008 1.00 89.38 379 SER A O 1
ATOM 2880 N N . SER A 1 380 ? 4.472 -31.055 -7.389 1.00 89.56 380 SER A N 1
ATOM 2881 C CA . SER A 1 380 ? 3.185 -31.743 -7.241 1.00 89.56 380 SER A CA 1
ATOM 2882 C C . SER A 1 380 ? 2.960 -32.839 -8.295 1.00 89.56 380 SER A C 1
ATOM 2884 O O . SER A 1 380 ? 2.320 -33.860 -8.026 1.00 89.56 380 SER A O 1
ATOM 2886 N N . GLU A 1 381 ? 3.519 -32.674 -9.496 1.00 91.25 381 GLU A N 1
ATOM 2887 C CA . GLU A 1 381 ? 3.421 -33.658 -10.578 1.00 91.25 381 GLU A CA 1
ATOM 2888 C C . GLU A 1 381 ? 4.185 -34.945 -10.235 1.00 91.25 381 GLU A C 1
ATOM 2890 O O . GLU A 1 381 ? 3.645 -36.043 -10.372 1.00 91.25 381 GLU A O 1
ATOM 2895 N N . TYR A 1 382 ? 5.398 -34.827 -9.691 1.00 92.25 382 TYR A N 1
ATOM 2896 C CA . TYR A 1 382 ? 6.157 -35.989 -9.231 1.00 92.25 382 TYR A CA 1
ATOM 2897 C C . TYR A 1 382 ? 5.453 -36.705 -8.078 1.00 92.25 382 TYR A C 1
ATOM 2899 O O . TYR A 1 382 ? 5.335 -37.928 -8.099 1.00 92.25 382 TYR A O 1
ATOM 2907 N N . LEU A 1 383 ? 4.961 -35.963 -7.079 1.00 92.38 383 LEU A N 1
ATOM 2908 C CA . LEU A 1 383 ? 4.313 -36.553 -5.905 1.00 92.38 383 LEU A CA 1
ATOM 2909 C C . LEU A 1 383 ? 3.010 -37.272 -6.266 1.00 92.38 383 LEU A C 1
ATOM 2911 O O . LEU A 1 383 ? 2.760 -38.369 -5.767 1.00 92.38 383 LEU A O 1
ATOM 2915 N N . SER A 1 384 ? 2.219 -36.712 -7.184 1.00 90.88 384 SER A N 1
ATOM 2916 C CA . SER A 1 384 ? 1.026 -37.388 -7.710 1.00 90.88 384 SER A CA 1
ATOM 2917 C C . SER A 1 384 ? 1.371 -38.622 -8.555 1.00 90.88 384 SER A C 1
ATOM 2919 O O . SER A 1 384 ? 0.692 -39.645 -8.447 1.00 90.88 384 SER A O 1
ATOM 2921 N N . GLY A 1 385 ? 2.455 -38.570 -9.336 1.00 91.31 385 GLY A N 1
ATOM 2922 C CA . GLY A 1 385 ? 2.952 -39.699 -10.126 1.00 91.31 385 GLY A CA 1
ATOM 2923 C C . GLY A 1 385 ? 3.618 -40.809 -9.302 1.00 91.31 385 GLY A C 1
ATOM 2924 O O . GLY A 1 385 ? 3.604 -41.968 -9.714 1.00 91.31 385 GLY A O 1
ATOM 2925 N N . ALA A 1 386 ? 4.168 -40.484 -8.130 1.00 90.94 386 ALA A N 1
ATOM 2926 C CA . ALA A 1 386 ? 4.838 -41.425 -7.231 1.00 90.94 386 ALA A CA 1
ATOM 2927 C C . ALA A 1 386 ? 3.866 -42.263 -6.380 1.00 90.94 386 ALA A C 1
ATOM 2929 O O . ALA A 1 386 ? 4.296 -43.168 -5.657 1.00 90.94 386 ALA A O 1
ATOM 2930 N N . LEU A 1 387 ? 2.560 -41.985 -6.450 1.00 92.56 387 LEU A N 1
ATOM 2931 C CA . LEU A 1 387 ? 1.554 -42.745 -5.717 1.00 92.56 387 LEU A CA 1
ATOM 2932 C C . LEU A 1 387 ? 1.515 -44.215 -6.183 1.00 92.56 387 LEU A C 1
ATOM 2934 O O . LEU A 1 387 ? 1.572 -44.501 -7.381 1.00 92.56 387 LEU A O 1
ATOM 2938 N N . PRO A 1 388 ? 1.380 -45.184 -5.259 1.00 93.12 388 PRO A N 1
ATOM 2939 C CA . PRO A 1 388 ? 1.357 -46.597 -5.613 1.00 93.12 388 PRO A CA 1
ATOM 2940 C C . PRO A 1 388 ? 0.083 -46.951 -6.398 1.00 93.12 388 PRO A C 1
ATOM 2942 O O . PRO A 1 388 ? -1.024 -46.909 -5.865 1.00 93.12 388 PRO A O 1
ATOM 2945 N N . VAL A 1 389 ? 0.240 -47.352 -7.664 1.00 93.44 389 VAL A N 1
ATOM 2946 C CA . VAL A 1 389 ? -0.880 -47.749 -8.549 1.00 93.44 389 VAL A CA 1
ATOM 2947 C C . VAL A 1 389 ? -1.117 -49.270 -8.561 1.00 93.44 389 VAL A C 1
ATOM 2949 O O . VAL A 1 389 ? -2.172 -49.745 -8.986 1.00 93.44 389 VAL A O 1
ATOM 2952 N N . PHE A 1 390 ? -0.144 -50.063 -8.100 1.00 94.00 390 PHE A N 1
ATOM 2953 C CA . PHE A 1 390 ? -0.241 -51.522 -8.114 1.00 94.00 390 PHE A CA 1
ATOM 2954 C C . PHE A 1 390 ? -1.264 -52.035 -7.090 1.00 94.00 390 PHE A C 1
ATOM 2956 O O . PHE A 1 390 ? -1.113 -51.844 -5.887 1.00 94.00 390 PHE A O 1
ATOM 2963 N N . ASP A 1 391 ? -2.264 -52.767 -7.577 1.00 95.00 391 ASP A N 1
ATOM 2964 C CA . ASP A 1 391 ? -3.239 -53.487 -6.759 1.00 95.00 391 ASP A CA 1
ATOM 2965 C C . ASP A 1 391 ? -3.336 -54.938 -7.247 1.00 95.00 391 ASP A C 1
ATOM 2967 O O . ASP A 1 391 ? -3.738 -55.211 -8.384 1.00 95.00 391 ASP A O 1
ATOM 2971 N N . ALA A 1 392 ? -3.005 -55.888 -6.368 1.00 95.38 392 ALA A N 1
ATOM 2972 C CA . ALA A 1 392 ? -3.050 -57.318 -6.664 1.00 95.38 392 ALA A CA 1
ATOM 2973 C C . ALA A 1 392 ? -4.448 -57.797 -7.105 1.00 95.38 392 ALA A C 1
ATOM 2975 O O . ALA A 1 392 ? -4.557 -58.730 -7.901 1.00 95.38 392 ALA A O 1
ATOM 2976 N N . ARG A 1 393 ? -5.526 -57.144 -6.645 1.00 95.19 393 ARG A N 1
ATOM 2977 C CA . ARG A 1 393 ? -6.914 -57.487 -7.009 1.00 95.19 393 ARG A CA 1
ATOM 2978 C C . ARG A 1 393 ? -7.274 -57.082 -8.440 1.00 95.19 393 ARG A C 1
ATOM 2980 O O . ARG A 1 393 ? -8.243 -57.596 -8.999 1.00 95.19 393 ARG A O 1
ATOM 2987 N N . ARG A 1 394 ? -6.505 -56.171 -9.043 1.00 94.50 394 ARG A N 1
ATOM 2988 C CA . ARG A 1 394 ? -6.704 -55.682 -10.418 1.00 94.50 394 ARG A CA 1
ATOM 2989 C C . ARG A 1 394 ? -5.884 -56.445 -11.457 1.00 94.50 394 ARG A C 1
ATOM 2991 O O . ARG A 1 394 ? -6.036 -56.187 -12.649 1.00 94.50 394 ARG A O 1
ATOM 2998 N N . VAL A 1 395 ? -5.063 -57.410 -11.042 1.00 95.50 395 VAL A N 1
ATOM 2999 C CA . VAL A 1 395 ? -4.276 -58.240 -11.962 1.00 95.50 395 VAL A CA 1
ATOM 3000 C C . VAL A 1 395 ? -5.212 -59.104 -12.808 1.00 95.50 395 VAL A C 1
ATOM 3002 O O . VAL A 1 395 ? -5.959 -59.938 -12.297 1.00 95.50 395 VAL A O 1
ATOM 3005 N N . ARG A 1 396 ? -5.167 -58.914 -14.128 1.00 93.94 396 ARG A N 1
ATOM 3006 C CA . ARG A 1 396 ? -5.875 -59.754 -15.100 1.00 93.94 396 ARG A CA 1
ATOM 3007 C C . ARG A 1 396 ? -4.910 -60.797 -15.653 1.00 93.94 396 ARG A C 1
ATOM 3009 O O . ARG A 1 396 ? -3.796 -60.461 -16.041 1.00 93.94 396 ARG A O 1
ATOM 3016 N N . ARG A 1 397 ? -5.332 -62.062 -15.669 1.00 92.44 397 ARG A N 1
ATOM 3017 C CA . ARG A 1 397 ? -4.571 -63.178 -16.245 1.00 92.44 397 ARG A CA 1
ATOM 3018 C C . ARG A 1 397 ? -5.359 -63.742 -17.420 1.00 92.44 397 ARG A C 1
ATOM 3020 O O . ARG A 1 397 ? -6.421 -64.318 -17.209 1.00 92.44 397 ARG A O 1
ATOM 3027 N N . TYR A 1 398 ? -4.839 -63.559 -18.627 1.00 90.25 398 TYR A N 1
ATOM 3028 C CA . TYR A 1 398 ? -5.425 -64.091 -19.856 1.00 90.25 398 TYR A CA 1
ATOM 3029 C C . TYR A 1 398 ? -4.683 -65.374 -20.231 1.00 90.25 398 TYR A C 1
ATOM 3031 O O . TYR A 1 398 ? -3.588 -65.328 -20.784 1.00 90.25 398 TYR A O 1
ATOM 3039 N N . ASN A 1 399 ? -5.257 -66.517 -19.852 1.00 92.00 399 ASN A N 1
ATOM 3040 C CA . ASN A 1 399 ? -4.650 -67.844 -20.028 1.00 92.00 399 ASN A CA 1
ATOM 3041 C C . ASN A 1 399 ? -5.457 -68.740 -20.985 1.00 92.00 399 ASN A C 1
ATOM 3043 O O . ASN A 1 399 ? -5.179 -69.928 -21.125 1.00 92.00 399 ASN A O 1
ATOM 3047 N N . ASP A 1 400 ? -6.460 -68.184 -21.651 1.00 90.62 400 ASP A N 1
ATOM 3048 C CA . ASP A 1 400 ? -7.386 -68.841 -22.572 1.00 90.62 400 ASP A CA 1
ATOM 3049 C C . ASP A 1 400 ? -6.845 -68.909 -24.013 1.00 90.62 400 ASP A C 1
ATOM 3051 O O . ASP A 1 400 ? -7.594 -68.842 -24.987 1.00 90.62 400 ASP A O 1
ATOM 3055 N N . TRP A 1 401 ? -5.528 -69.092 -24.161 1.00 89.88 401 TRP A N 1
ATOM 3056 C CA . TRP A 1 401 ? -4.845 -69.148 -25.459 1.00 89.88 401 TRP A CA 1
ATOM 3057 C C . TRP A 1 401 ? -5.413 -70.233 -26.383 1.00 89.88 401 TRP A C 1
ATOM 3059 O O . TRP A 1 401 ? -5.510 -70.016 -27.583 1.00 89.88 401 TRP A O 1
ATOM 3069 N N . TRP A 1 402 ? -5.849 -71.368 -25.831 1.00 91.38 402 TRP A N 1
ATOM 3070 C CA . TRP A 1 402 ? -6.454 -72.473 -26.581 1.00 91.38 402 TRP A CA 1
ATOM 3071 C C . TRP A 1 402 ? -7.794 -72.081 -27.218 1.00 91.38 402 TRP A C 1
ATOM 3073 O O . TRP A 1 402 ? -8.136 -72.556 -28.299 1.00 91.38 402 TRP A O 1
ATOM 3083 N N . ASN A 1 403 ? -8.560 -71.206 -26.562 1.00 89.88 403 ASN A N 1
ATOM 3084 C CA . ASN A 1 403 ? -9.815 -70.695 -27.098 1.00 89.88 403 ASN A CA 1
ATOM 3085 C C . ASN A 1 403 ? -9.539 -69.626 -28.158 1.00 89.88 403 ASN A C 1
ATOM 3087 O O . ASN A 1 403 ? -10.128 -69.653 -29.236 1.00 89.88 403 ASN A O 1
ATOM 3091 N N . ALA A 1 404 ? -8.579 -68.737 -27.885 1.00 87.25 404 ALA A N 1
ATOM 3092 C CA . ALA A 1 404 ? -8.121 -67.751 -28.856 1.00 87.25 404 ALA A CA 1
ATOM 3093 C C . ALA A 1 404 ? -7.593 -68.412 -30.143 1.00 87.25 404 ALA A C 1
ATOM 3095 O O . ALA A 1 404 ? -7.867 -67.917 -31.232 1.00 87.25 404 ALA A O 1
ATOM 3096 N N . ASP A 1 405 ? -6.894 -69.544 -30.041 1.00 88.19 405 ASP A N 1
ATOM 3097 C CA . ASP A 1 405 ? -6.346 -70.265 -31.195 1.00 88.19 405 ASP A CA 1
ATOM 3098 C C . ASP A 1 405 ? -7.432 -70.958 -32.030 1.00 88.19 405 ASP A C 1
ATOM 3100 O O . ASP A 1 405 ? -7.411 -70.904 -33.257 1.00 88.19 405 ASP A O 1
ATOM 3104 N N . ARG A 1 406 ? -8.462 -71.513 -31.377 1.00 87.69 406 ARG A N 1
ATOM 3105 C CA . ARG A 1 406 ? -9.659 -72.018 -32.071 1.00 87.69 406 ARG A CA 1
ATOM 3106 C C . ARG A 1 406 ? -10.388 -70.920 -32.832 1.00 87.69 406 ARG A C 1
ATOM 3108 O O . ARG A 1 406 ? -10.798 -71.146 -33.966 1.00 87.69 406 ARG A O 1
ATOM 3115 N N . ILE A 1 407 ? -10.542 -69.747 -32.216 1.00 87.25 407 ILE A N 1
ATOM 3116 C CA . ILE A 1 407 ? -11.137 -68.583 -32.879 1.00 87.25 407 ILE A CA 1
ATOM 3117 C C . ILE A 1 407 ? -10.271 -68.181 -34.075 1.00 87.25 407 ILE A C 1
ATOM 3119 O O . ILE A 1 407 ? -10.807 -68.022 -35.165 1.00 87.25 407 ILE A O 1
ATOM 3123 N N . ARG A 1 408 ? -8.943 -68.101 -33.910 1.00 86.62 408 ARG A N 1
ATOM 3124 C CA . ARG A 1 408 ? -8.014 -67.777 -35.005 1.00 86.62 408 ARG A CA 1
ATOM 3125 C C . ARG A 1 408 ? -8.120 -68.750 -36.173 1.00 86.62 408 ARG A C 1
ATOM 3127 O O . ARG A 1 408 ? -8.235 -68.289 -37.302 1.00 86.62 408 ARG A O 1
ATOM 3134 N N . LEU A 1 409 ? -8.137 -70.057 -35.909 1.00 85.88 409 LEU A N 1
ATOM 3135 C CA . LEU A 1 409 ? -8.315 -71.094 -36.930 1.00 85.88 409 LEU A CA 1
ATOM 3136 C C . LEU A 1 409 ? -9.656 -70.948 -37.660 1.00 85.88 409 LEU A C 1
ATOM 3138 O O . LEU A 1 409 ? -9.689 -70.931 -38.887 1.00 85.88 409 LEU A O 1
ATOM 31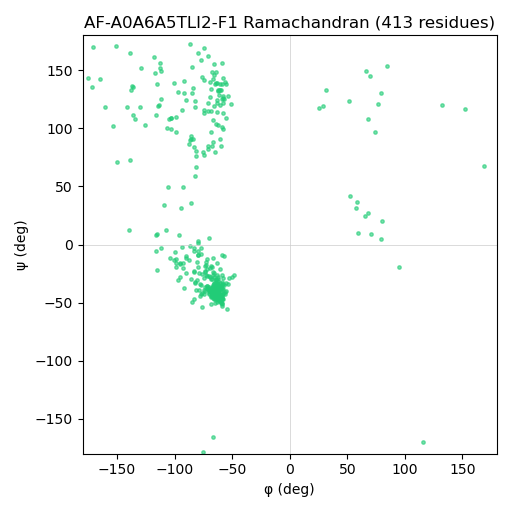42 N N . ALA A 1 410 ? -10.749 -70.752 -36.920 1.00 82.69 410 ALA A N 1
ATOM 3143 C CA . ALA A 1 410 ? -12.070 -70.532 -37.510 1.00 82.69 410 ALA A CA 1
ATOM 3144 C C . ALA A 1 410 ? -12.137 -69.252 -38.362 1.00 82.69 410 ALA A C 1
ATOM 3146 O O . ALA A 1 410 ? -12.894 -69.189 -39.325 1.00 82.69 410 ALA A O 1
ATOM 3147 N N . THR A 1 411 ? -11.338 -68.237 -38.028 1.00 80.94 411 THR A N 1
ATOM 3148 C CA . THR A 1 411 ? -11.226 -67.004 -38.819 1.00 80.94 411 THR A CA 1
ATOM 3149 C C . THR A 1 411 ? -10.185 -67.079 -39.939 1.00 80.94 411 THR A C 1
ATOM 3151 O O . THR A 1 411 ? -10.185 -66.206 -40.800 1.00 80.94 411 THR A O 1
ATOM 3154 N N . SER A 1 412 ? -9.308 -68.090 -39.952 1.00 65.69 412 SER A N 1
ATOM 3155 C CA . SER A 1 412 ? -8.236 -68.215 -40.952 1.00 65.69 412 SER A CA 1
ATOM 3156 C C . SER A 1 412 ? -8.697 -68.777 -42.300 1.00 65.69 412 SER A C 1
ATOM 3158 O O . SER A 1 412 ? -8.048 -68.499 -43.299 1.00 65.69 412 SER A O 1
ATOM 3160 N N . ASP A 1 413 ? -9.848 -69.457 -42.358 1.00 57.78 413 ASP A N 1
ATOM 3161 C CA . ASP A 1 413 ? -10.471 -69.910 -43.618 1.00 57.78 413 ASP A CA 1
ATOM 3162 C C . ASP A 1 413 ? -11.254 -68.792 -44.351 1.00 57.78 413 ASP A C 1
ATOM 3164 O O . ASP A 1 413 ? -11.891 -69.042 -45.373 1.00 57.78 413 ASP A O 1
ATOM 3168 N N . VAL A 1 414 ? -11.235 -67.552 -43.835 1.00 58.44 414 VAL A N 1
ATOM 3169 C CA . VAL A 1 414 ? -11.949 -66.385 -44.404 1.00 58.44 414 VAL A CA 1
ATOM 3170 C C . VAL A 1 414 ? -10.985 -65.374 -45.062 1.00 58.44 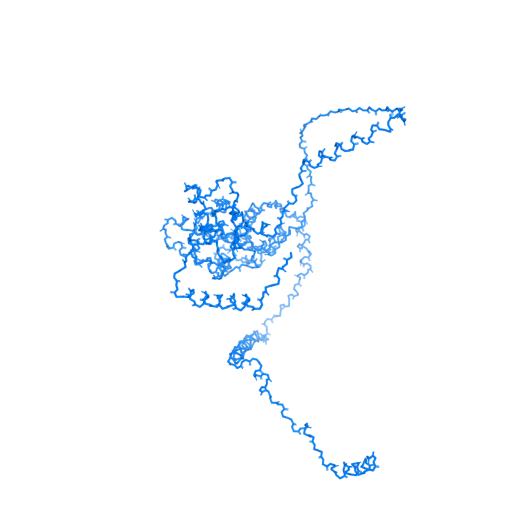414 VAL A C 1
ATOM 3172 O O . VAL A 1 414 ? -11.389 -64.258 -45.382 1.00 58.44 414 VAL A O 1
ATOM 3175 N N . ALA A 1 415 ? -9.720 -65.746 -45.288 1.00 48.72 415 ALA A N 1
ATOM 3176 C CA . ALA A 1 415 ? -8.733 -64.916 -45.991 1.00 48.72 415 ALA A CA 1
ATOM 3177 C C . ALA A 1 415 ? -8.408 -65.455 -47.390 1.00 48.72 415 ALA A C 1
ATOM 3179 O O . ALA A 1 415 ? -8.026 -66.643 -47.489 1.00 48.72 415 ALA A O 1
#

Sequence (415 aa):
MAQSYTLNEQAVAHRLLVELLAHQFAFPVRWTDTQDALLSGGSPVSRLIELGPSATLTGMAQKQATRLVTDGRRSAAASLDLLSYSNTGHEAKLWYEYEQVVDEESEVRTEETEERGVLAKEEAKEETKKKAEEEKTTRTSSSETANSTAAVPDCPLPGSLVLRMLIARRLKRSLAQMPSSFDKSIRDLSGGKSILQNEMVSNLVGEFGEQRVPDGVEDMALSELDSRFGSMGSMGKISGALVGRLLSNKMPVGCNQAFLREHLAAKWGLGPGRQGAVLICALVSEPAVRLASVKEALELIDDATQQYAAWCGLALSPVSEQQQQQQQQQQQRQQQPATVTVPAGNHQCDCASHVGLEECSSQVAELQAKLDALDAEFSSEYLSGALPVFDARRVRRYNDWWNADRIRLATSDVA

Secondary structure (DSSP, 8-state):
------HHHHHHHHHHHHHHHHHHTTS---HHHHHHHHHSSSS--SEEEE-SSSSHHHHHHHHHHHHHHHTTSS-TTS--EEEETT-GGGHHHHHT-------HHHHHHHHHHHHHHHTTS-SS-------------------------PPPPP--EEHHHHHHHHHHHHHT--GGGS-SS--SBHHHHHTT-HHHHHHHHHHHHHHH-TTTS-TTTTTSBHHHHHHH--EESS--HHHHHHHHHHHHHHSPTT--HHHHHHHHHHHH---HHHHHHHHHHTTTT--SS--SSHHHHHHHHHHHHHHHHHHHT----PPPHHHHHHHHHHHHHH----------SS----TTHHHHHHHHHHHHHHHHHHHHHHHHHH-HHHHHHTS----GGG------HHHHHHHHHHHHTT-

Radius of gyration: 38.84 Å; Cα contacts (8 Å, |Δi|>4): 308; chains: 1; bounding box: 85×112×98 Å

Mean predicted aligned error: 21.05 Å

Organism: NCBI:txid147558

pLDDT: mean 79.03, std 19.98, range [24.61, 96.81]

InterPro domains:
  IPR016035 Acyl transferase/acyl hydrolase/lysophospholipase [SSF52151] (15-68)
  IPR040899 Fatty acid synthase subunit alpha, acyl carrier domain [PF18325] (153-316)
  IPR041550 Fatty acid synthase type I, helical [PF18314] (359-406)
  IPR050830 Fungal fatty acid synthase [PTHR10982] (8-406)

Nearest PDB structures (foldseek):
  6ql9-assembly1_C  TM=6.020E-01  e=6.992E-23  Saccharomyces cerevisiae S288C
  6ql9-assembly1_A  TM=5.967E-01  e=1.076E-22  Saccharomyces cerevisiae S288C
  6ql9-assembly1_D  TM=5.993E-01  e=1.747E-22  Saccharomyces cerevisiae S288C
  2vkz-assembly1_C  TM=6.112E-01  e=1.428E-21  Saccharomyces cerevisiae
  6ql6-assembly1_B  TM=5.986E-01  e=2.583E-21  Saccharomyces cerevisiae

Foldseek 3Di:
DDDPDDPVNVVVVVVVVVVCVVCVVPDDDPVLVVLLVQQFDPDHDQEDEAEDLDLPVLVVSVVSNVVCCVVVRHPPPRHHHRYYPNDPVCVCVVVVVDDPPVPPVVVVVVVVVVVVVPVPPPPPDPDDDDDDDDDDDDDDDDDDDPPDPDQDDADFAQQLLLLLLLLLQLLLHASVVDDPFQQDFLCVSCVNVVVSSVVSLVLCCQWVNPVQQDDPSRRDGVNVSSVSGGGDNAGGPNLVVLLVCLCVFAEDPPPDLVNLLVLCCLWFSYDPNLSRSLSSLLSSVRDPHHDDDPVVVNVSSVVSSVSSCVVVVHDTDTDDPVVSVVVVVVVVVVPPPVPPPPPPDPDCPPPVVVVVVVVVVVVVVVVVVVVVVVCVVQNPVRVVVPDDPDDPVPDDDDPVVVVVVVVVVVCVVVD